Protein AF-0000000067515755 (afdb_homodimer)

InterPro domains:
  IPR017946 PLC-like phosphodiesterase, TIM beta/alpha-barrel domain superfamily [G3DSA:3.20.20.190] (8-246)
  IPR017946 PLC-like phosphodiesterase, TIM beta/alpha-barrel domain superfamily [SSF51695] (12-244)
  IPR030395 Glycerophosphodiester phosphodiesterase domain [PF03009] (15-243)
  IPR030395 Glycerophosphodiester phosphodiesterase domain [PS51704] (10-248)

Organism: Pseudomonas syringae pv. tomato (strain ATCC BAA-871 / DC3000) (NCBI:txid223283)

Secondary structure (DSSP, 8-state):
------S--SSEEEETTTTTTS-SSSHHHHHHHHHTT-SEEEEEEEE-TTS-EEE-SSSBSTTTSS--SBGGGS-HHHHTTS-SSTTT-GGGTTPPPPBHHHHHHHHHHTT-EEEEEE-PPTT-HHHHHHHHHHHHHHHS-TT---EEEEES-HHHHHHHHHH-TTS-EEEE-SS--S-HHHHHHHTT-SEEEEEGGG--HHHHHHHHHH--EEEEE----HHHHHHHHHTT-SEEEES-TTGGGS-TT----/------S--SSEEEETTTTTTS-SSSHHHHHHHHHTT-SEEEEEEEE-TTS-EEE-SSSBSTTTSS--SBGGGS-HHHHTTS-SSTTT-GGGTTPPPPBHHHHHHHHHHTT-EEEEEE-PPTT-HHHHHHHHHHHHHHHS-TT---EEEEES-HHHHHHHHHH-TTS-EEEE-SS--S-HHHHHHHTT-SEEEEEGGG--HHHHHHHHHH--EEEEE----HHHHHHHHHTT-SEEEES-TTGGGS-TT----

Nearest PDB structures (foldseek):
  3qvq-assembly1_D  TM=9.632E-01  e=9.285E-25  Oleispira antarctica
  2otd-assembly4_D  TM=9.436E-01  e=6.087E-21  Shigella flexneri
  2pz0-assembly1_A  TM=9.055E-01  e=4.039E-21  Caldanaerobacter subterraneus subsp. tengcongensis MB4
  1zcc-assembly1_D  TM=8.356E-01  e=2.397E-18  Agrobacterium fabrum str. C58
  1zcc-assembly1_C  TM=8.325E-01  e=1.448E-16  Agrobacterium fabrum str. C58

Foldseek 3Di:
DPLPDDLDQDQEEAEQALVVPFQGQALVSPVVLLVLPFQHYEWEWEAALVLFIWTDQDQFPVQQWVDTDGRNDDDPVVQQQIFRTVSPPPVRGPTGGDGPLSNLVSCVVSNHQYEYEYEYDPPCLLSSLVRNLVSNVVRDDPPDSSYAYEYCDLNNLQNNCVSPVPHAYEYEDQAQDPQPPVVCVVSVHQEYEYEPVRDDPVSLQVQQVNSGAYEYDDDQQLVVSVVSVVSRHSYYYYSHSNSVVDDRPDSPD/DPLPDDLDQDQEEAEQALVVPFQGQALVSPVVLLVLPFQHYEWEWEAALVLFIWTDQDQFPVQQWVDTDGRNDDDPVVQQQIFRTVSPPPVRGPTGGDGPLSNLVSCVVSNHQYEYEYEYDPPCLLSSLVRNLVSNVVRDDPPDSSYAYEYCDLNNLQNNCVSPVPHAYEYEDQAQDPQPPVVCVVSVHQEYEYEPVRDDPVSLQVVQVNSGAYEYDDDQQLVVSVVSVVSRHSYYYYSHSNSVVDDRPDSPD

Solvent-accessible surface area (backbone atoms only — not comparable to full-atom values): 25728 Å² total; per-residue (Å²): 123,82,78,74,79,68,83,64,88,45,61,47,31,11,36,28,12,15,39,73,79,39,41,54,38,27,64,64,6,46,54,49,14,46,74,49,62,31,56,26,34,30,40,35,33,24,46,23,48,75,64,40,60,33,29,47,80,61,65,44,32,50,77,59,28,78,44,74,53,32,40,56,77,35,41,60,74,64,52,44,70,32,32,31,12,42,76,73,39,72,88,36,52,71,35,44,45,34,43,47,66,57,48,54,52,48,34,57,75,67,67,36,24,40,38,43,28,50,47,44,58,47,44,37,32,47,58,38,25,68,52,48,47,60,53,49,60,72,69,50,58,89,86,58,75,52,52,38,38,31,25,71,42,66,57,21,43,51,40,35,42,74,77,39,79,79,62,46,27,27,42,44,23,47,29,74,39,95,50,58,61,60,56,28,58,75,64,65,31,64,34,40,35,29,30,51,81,55,54,53,70,70,46,38,52,52,48,43,71,60,66,58,50,29,31,36,33,74,46,67,36,36,56,59,46,52,50,42,48,74,49,53,33,52,25,32,26,13,35,44,39,43,41,87,77,44,68,62,82,55,66,67,126,122,82,78,76,79,70,84,65,89,43,63,48,32,10,35,27,12,15,38,73,80,40,40,54,38,26,65,64,6,46,52,48,14,47,74,50,63,31,54,26,32,31,39,35,35,23,46,22,49,74,64,42,61,31,28,47,80,62,65,46,33,50,78,58,26,77,45,75,54,32,40,58,77,33,40,58,75,63,52,46,70,31,33,30,12,43,76,75,39,72,90,37,51,73,36,44,46,34,44,45,66,58,46,54,52,47,34,57,76,67,67,36,24,39,36,44,27,52,48,44,58,47,44,39,31,48,57,37,25,66,53,47,47,60,53,49,60,71,69,50,59,89,86,58,76,51,52,35,38,30,25,72,43,66,57,21,45,51,40,34,42,74,75,40,80,78,62,47,28,28,42,44,23,47,29,75,39,95,50,58,61,58,55,30,59,75,64,67,32,63,33,38,34,28,30,50,79,56,55,54,69,69,47,39,51,53,46,44,70,60,67,58,48,30,32,37,33,74,44,64,36,33,54,59,47,52,51,42,48,75,50,51,32,51,25,33,26,14,36,44,40,44,40,86,78,44,69,61,82,54,65,67,128

Sequence (506 aa):
MPKSAPLVRSSLIAHRGAKAYVPENTLLALEKAAECGAKWVEIDVKLTRDGQPVVIHDDMLDRTTNGRGAVVLHDLSAIRTLDAGGWFAAEFTGLQVPTFEEIVACALRLELGLQVELKPTIGDDVETAEVVMPILKSLWPADNDQLFVSSFSVRSLTAARRLWADVPLAIASVVAPADPVALLAEYDCRILHVLDDMLDDHHLVRLKSSGVEFAVATINSPKRARYLLEHGAQSILSDYPDLLNLPNGGCLQMPKSAPLVRSSLIAHRGAKAYVPENTLLALEKAAECGAKWVEIDVKLTRDGQPVVIHDDMLDRTTNGRGAVVLHDLSAIRTLDAGGWFAAEFTGLQVPTFEEIVACALRLELGLQVELKPTIGDDVETAEVVMPILKSLWPADNDQLFVSSFSVRSLTAARRLWADVPLAIASVVAPADPVALLAEYDCRILHVLDDMLDDHHLVRLKSSGVEFAVATINSPKRARYLLEHGAQSILSDYPDLLNLPNGGCLQ

pLDDT: mean 95.94, std 9.72, range [35.03, 98.94]

Structure (mmCIF, N/CA/C/O backbone):
data_AF-0000000067515755-model_v1
#
loop_
_entity.id
_entity.type
_entity.pdbx_description
1 polymer 'Glycerophosphoryl diester phosphodiesterase, putative'
#
loop_
_atom_site.group_PDB
_atom_site.id
_atom_site.type_symbol
_atom_site.label_atom_id
_atom_site.label_alt_id
_atom_site.label_comp_id
_atom_site.label_asym_id
_atom_site.label_entity_id
_atom_site.label_seq_id
_atom_site.pdbx_PDB_ins_code
_atom_site.Cartn_x
_atom_site.Cartn_y
_atom_site.Cartn_z
_atom_site.occupancy
_atom_site.B_iso_or_equiv
_atom_site.auth_seq_id
_atom_site.auth_comp_id
_atom_site.auth_asym_id
_atom_site.auth_atom_id
_atom_site.pdbx_PDB_model_num
ATOM 1 N N . MET A 1 1 ? -16.922 5.453 31.531 1 35.03 1 MET A N 1
ATOM 2 C CA . MET A 1 1 ? -15.734 6.266 31.75 1 35.03 1 MET A CA 1
ATOM 3 C C . MET A 1 1 ? -15.727 7.473 30.812 1 35.03 1 MET A C 1
ATOM 5 O O . MET A 1 1 ? -16.156 7.379 29.672 1 35.03 1 MET A O 1
ATOM 9 N N . PRO A 1 2 ? -15.797 8.672 31.312 1 38.78 2 PRO A N 1
ATOM 10 C CA . PRO A 1 2 ? -15.922 9.852 30.453 1 38.78 2 PRO A CA 1
ATOM 11 C C . PRO A 1 2 ? -15.078 9.742 29.188 1 38.78 2 PRO A C 1
ATOM 13 O O . PRO A 1 2 ? -13.969 9.203 29.219 1 38.78 2 PRO A O 1
ATOM 16 N N . LYS A 1 3 ? -15.742 9.586 28.141 1 56.59 3 LYS A N 1
ATOM 17 C CA . LYS A 1 3 ? -15.023 9.562 26.859 1 56.59 3 LYS A CA 1
ATOM 18 C C . LYS A 1 3 ? -13.922 10.625 26.844 1 56.59 3 LYS A C 1
ATOM 20 O O . LYS A 1 3 ? -14.188 11.805 27.078 1 56.59 3 LYS A O 1
ATOM 25 N N . SER A 1 4 ? -12.57 10.273 26.984 1 68.88 4 SER A N 1
ATOM 26 C CA . SER A 1 4 ? -11.438 11.188 26.859 1 68.88 4 SER A CA 1
ATOM 27 C C . SER A 1 4 ? -11.625 12.156 25.703 1 68.88 4 SER A C 1
ATOM 29 O O . SER A 1 4 ? -12.297 11.828 24.719 1 68.88 4 SER A O 1
ATOM 31 N N . ALA A 1 5 ? -11.43 13.461 25.922 1 85.81 5 ALA A N 1
ATOM 32 C CA . ALA A 1 5 ? -11.492 14.5 24.906 1 85.81 5 ALA A CA 1
ATOM 33 C C . ALA A 1 5 ? -10.742 14.078 23.641 1 85.81 5 ALA A C 1
ATOM 35 O O . ALA A 1 5 ? -9.688 13.438 23.719 1 85.81 5 ALA A O 1
ATOM 36 N N . PRO A 1 6 ? -11.336 14.336 22.484 1 92.62 6 PRO A N 1
ATOM 37 C CA . PRO A 1 6 ? -10.641 13.984 21.25 1 92.62 6 PRO A CA 1
ATOM 38 C C . PRO A 1 6 ? -9.305 14.703 21.094 1 92.62 6 PRO A C 1
ATOM 40 O O . PRO A 1 6 ? -9.141 15.82 21.594 1 92.62 6 PRO A O 1
ATOM 43 N N . LEU A 1 7 ? -8.414 14.047 20.531 1 95.31 7 LEU A N 1
ATOM 44 C CA . LEU A 1 7 ? -7.113 14.648 20.25 1 95.31 7 LEU A CA 1
ATOM 45 C C . LEU A 1 7 ? -7.238 15.758 19.219 1 95.31 7 LEU A C 1
ATOM 47 O O . LEU A 1 7 ? -6.695 16.844 19.406 1 95.31 7 LEU A O 1
ATOM 51 N N . VAL A 1 8 ? -7.953 15.445 18.156 1 97.06 8 VAL A N 1
ATOM 52 C CA . VAL A 1 8 ? -8.18 16.422 17.109 1 97.06 8 VAL A CA 1
ATOM 53 C C . VAL A 1 8 ? -9.453 17.219 17.406 1 97.06 8 VAL A C 1
ATOM 55 O O . VAL A 1 8 ? -10.562 16.703 17.297 1 97.06 8 VAL A O 1
ATOM 58 N N . ARG A 1 9 ? -9.289 18.406 17.828 1 95.44 9 ARG A N 1
ATOM 59 C CA . ARG A 1 9 ? -10.414 19.266 18.188 1 95.44 9 ARG A CA 1
ATOM 60 C C . ARG A 1 9 ? -10.875 20.094 16.984 1 95.44 9 ARG A C 1
ATOM 62 O O . ARG A 1 9 ? -11.023 21.312 17.094 1 95.44 9 ARG A O 1
ATOM 69 N N . SER A 1 10 ? -10.914 19.516 15.867 1 97.25 10 SER A N 1
ATOM 70 C CA . SER A 1 10 ? -11.43 20.047 14.609 1 97.25 10 SER A CA 1
ATOM 71 C C . SER A 1 10 ? -12.148 18.969 13.805 1 97.25 10 SER A C 1
ATOM 73 O O . SER A 1 10 ? -11.727 17.812 13.781 1 97.25 10 SER A O 1
ATOM 75 N N . SER A 1 11 ? -13.203 19.391 13.164 1 98 11 SER A N 1
ATOM 76 C CA . SER A 1 11 ? -13.984 18.453 12.359 1 98 11 SER A CA 1
ATOM 77 C C . SER A 1 11 ? -13.281 18.125 11.047 1 98 11 SER A C 1
ATOM 79 O O . SER A 1 11 ? -13.648 17.172 10.359 1 98 11 SER A O 1
ATOM 81 N N . LEU A 1 12 ? -12.242 18.938 10.766 1 98.44 12 LEU A N 1
ATOM 82 C CA . LEU A 1 12 ? -11.617 18.797 9.453 1 98.44 12 LEU A CA 1
ATOM 83 C C . LEU A 1 12 ? -10.102 18.938 9.555 1 98.44 12 LEU A C 1
ATOM 85 O O . LEU A 1 12 ? -9.609 19.828 10.25 1 98.44 12 LEU A O 1
ATOM 89 N N . ILE A 1 13 ? -9.391 18.016 8.961 1 98.81 13 ILE A N 1
ATOM 90 C CA . ILE A 1 13 ? -7.953 18.094 8.734 1 98.81 13 ILE A CA 1
ATOM 91 C C . ILE A 1 13 ? -7.684 18.359 7.254 1 98.81 13 ILE A C 1
ATOM 93 O O . ILE A 1 13 ? -8.172 17.609 6.391 1 98.81 13 ILE A O 1
ATOM 97 N N . ALA A 1 14 ? -6.941 19.422 6.953 1 98.88 14 ALA A N 1
ATOM 98 C CA . ALA A 1 14 ? -6.613 19.734 5.562 1 98.88 14 ALA A CA 1
ATOM 99 C C . ALA A 1 14 ? -5.633 18.719 4.984 1 98.88 14 ALA A C 1
ATOM 101 O O . ALA A 1 14 ? -4.484 18.641 5.422 1 98.88 14 ALA A O 1
ATOM 102 N N . HIS A 1 15 ? -6.109 17.922 4.043 1 98.88 15 HIS A N 1
ATOM 103 C CA . HIS A 1 15 ? -5.395 16.797 3.459 1 98.88 15 HIS A CA 1
ATOM 104 C C . HIS A 1 15 ? -4.273 17.266 2.537 1 98.88 15 HIS A C 1
ATOM 106 O O . HIS A 1 15 ? -4.539 17.828 1.47 1 98.88 15 HIS A O 1
ATOM 112 N N . ARG A 1 16 ? -3.018 17.062 2.938 1 98.88 16 ARG A N 1
ATOM 113 C CA . ARG A 1 16 ? -1.819 17.484 2.215 1 98.88 16 ARG A CA 1
ATOM 114 C C . ARG A 1 16 ? -1.823 18.984 1.968 1 98.88 16 ARG A C 1
ATOM 116 O O . ARG A 1 16 ? -1.37 19.453 0.919 1 98.88 16 ARG A O 1
ATOM 123 N N . GLY A 1 17 ? -2.357 19.719 2.879 1 98.31 17 GLY A N 1
ATOM 124 C CA . GLY A 1 17 ? -2.592 21.141 2.75 1 98.31 17 GLY A CA 1
ATOM 125 C C . GLY A 1 17 ? -3.92 21.469 2.098 1 98.31 17 GLY A C 1
ATOM 126 O O . GLY A 1 17 ? -4.945 20.875 2.428 1 98.31 17 GLY A O 1
ATOM 127 N N . ALA A 1 18 ? -3.896 22.5 1.298 1 98.19 18 ALA A N 1
ATOM 128 C CA . ALA A 1 18 ? -5.066 22.859 0.506 1 98.19 18 ALA A CA 1
ATOM 129 C C . ALA A 1 18 ? -4.965 22.312 -0.913 1 98.19 18 ALA A C 1
ATOM 131 O O . ALA A 1 18 ? -5.023 23.062 -1.886 1 98.19 18 ALA A O 1
ATOM 132 N N . LYS A 1 19 ? -4.973 20.984 -0.967 1 97.81 19 LYS A N 1
ATOM 133 C CA . LYS A 1 19 ? -4.613 20.281 -2.193 1 97.81 19 LYS A CA 1
ATOM 134 C C . LYS A 1 19 ? -5.605 20.578 -3.312 1 97.81 19 LYS A C 1
ATOM 136 O O . LYS A 1 19 ? -5.273 20.453 -4.492 1 97.81 19 LYS A O 1
ATOM 141 N N . ALA A 1 20 ? -6.797 21.047 -3.023 1 97.75 20 ALA A N 1
ATOM 142 C CA . ALA A 1 20 ? -7.793 21.375 -4.039 1 97.75 20 ALA A CA 1
ATOM 143 C C . ALA A 1 20 ? -7.457 22.688 -4.73 1 97.75 20 ALA A C 1
ATOM 145 O O . ALA A 1 20 ? -7.918 22.953 -5.844 1 97.75 20 ALA A O 1
ATOM 146 N N . TYR A 1 21 ? -6.59 23.516 -4.094 1 98.12 21 TYR A N 1
ATOM 147 C CA . TYR A 1 21 ? -6.414 24.875 -4.574 1 98.12 21 TYR A CA 1
ATOM 148 C C . TYR A 1 21 ? -4.984 25.109 -5.055 1 98.12 21 TYR A C 1
ATOM 150 O O . TYR A 1 21 ? -4.742 25.969 -5.906 1 98.12 21 TYR A O 1
ATOM 158 N N . VAL A 1 22 ? -4.035 24.469 -4.48 1 98.69 22 VAL A N 1
ATOM 159 C CA . VAL A 1 22 ? -2.619 24.641 -4.789 1 98.69 22 VAL A CA 1
ATOM 160 C C . VAL A 1 22 ? -1.906 23.297 -4.727 1 98.69 22 VAL A C 1
ATOM 162 O O . VAL A 1 22 ? -2.467 22.312 -4.23 1 98.69 22 VAL A O 1
ATOM 165 N N . PRO A 1 23 ? -0.628 23.156 -5.16 1 98.88 23 PRO A N 1
ATOM 166 C CA . PRO A 1 23 ? 0.075 21.875 -5.184 1 98.88 23 PRO A CA 1
ATOM 167 C C . PRO A 1 23 ? 0.238 21.266 -3.791 1 98.88 23 PRO A C 1
ATOM 169 O O . PRO A 1 23 ? 0.714 21.938 -2.871 1 98.88 23 PRO A O 1
ATOM 172 N N . GLU A 1 24 ? -0.147 20.062 -3.697 1 98.88 24 GLU A N 1
ATOM 173 C CA . GLU A 1 24 ? -0.146 19.328 -2.436 1 98.88 24 GLU A CA 1
ATOM 174 C C . GLU A 1 24 ? 1.254 19.281 -1.833 1 98.88 24 GLU A C 1
ATOM 176 O O . GLU A 1 24 ? 2.25 19.297 -2.561 1 98.88 24 GLU A O 1
ATOM 181 N N . ASN A 1 25 ? 1.323 19.172 -0.465 1 98.81 25 ASN A N 1
ATOM 182 C CA . ASN A 1 25 ? 2.564 18.875 0.247 1 98.81 25 ASN A CA 1
ATOM 183 C C . ASN A 1 25 ? 3.645 19.906 -0.076 1 98.81 25 ASN A C 1
ATOM 185 O O . ASN A 1 25 ? 4.797 19.547 -0.316 1 98.81 25 ASN A O 1
ATOM 189 N N . THR A 1 26 ? 3.201 21.172 -0.12 1 98.81 26 THR A N 1
ATOM 190 C CA . THR A 1 26 ? 4.102 22.312 -0.27 1 98.81 26 THR A CA 1
ATOM 191 C C . THR A 1 26 ? 3.91 23.312 0.871 1 98.81 26 THR A C 1
ATOM 193 O O . THR A 1 26 ? 2.932 23.234 1.616 1 98.81 26 THR A O 1
ATOM 196 N N . LEU A 1 27 ? 4.902 24.219 0.989 1 98.75 27 LEU A N 1
ATOM 197 C CA . LEU A 1 27 ? 4.734 25.297 1.959 1 98.75 27 LEU A CA 1
ATOM 198 C C . LEU A 1 27 ? 3.512 26.141 1.623 1 98.75 27 LEU A C 1
ATOM 200 O O . LEU A 1 27 ? 2.736 26.5 2.512 1 98.75 27 LEU A O 1
ATOM 204 N N . LEU A 1 28 ? 3.326 26.344 0.324 1 98.88 28 LEU A N 1
ATOM 205 C CA . LEU A 1 28 ? 2.182 27.109 -0.14 1 98.88 28 LEU A CA 1
ATOM 206 C C . LEU A 1 28 ? 0.872 26.438 0.242 1 98.88 28 LEU A C 1
ATOM 208 O O . LEU A 1 28 ? -0.11 27.109 0.567 1 98.88 28 LEU A O 1
ATOM 212 N N . ALA A 1 29 ? 0.845 25.172 0.193 1 98.88 29 ALA A N 1
ATOM 213 C CA . ALA A 1 29 ? -0.368 24.422 0.529 1 98.88 29 ALA A CA 1
ATOM 214 C C . ALA A 1 29 ? -0.728 24.609 2.002 1 98.88 29 ALA A C 1
ATOM 216 O O . ALA A 1 29 ? -1.907 24.672 2.354 1 98.88 29 ALA A O 1
ATOM 217 N N . LEU A 1 30 ? 0.262 24.641 2.893 1 98.94 30 LEU A N 1
ATOM 218 C CA . LEU A 1 30 ? 0.001 24.906 4.301 1 98.94 30 LEU A CA 1
ATOM 219 C C . LEU A 1 30 ? -0.51 26.328 4.504 1 98.94 30 LEU A C 1
ATOM 221 O O . LEU A 1 30 ? -1.473 26.547 5.242 1 98.94 30 LEU A O 1
ATOM 225 N N . GLU A 1 31 ? 0.137 27.25 3.844 1 98.88 31 GLU A N 1
ATOM 226 C CA . GLU A 1 31 ? -0.276 28.641 3.945 1 98.88 31 GLU A CA 1
ATOM 227 C C . GLU A 1 31 ? -1.713 28.828 3.467 1 98.88 31 GLU A C 1
ATOM 229 O O . GLU A 1 31 ? -2.51 29.516 4.121 1 98.88 31 GLU A O 1
ATOM 234 N N . LYS A 1 32 ? -2.006 28.219 2.354 1 98.88 32 LYS A N 1
ATOM 235 C CA . LYS A 1 32 ? -3.355 28.328 1.808 1 98.88 32 LYS A CA 1
ATOM 236 C C . LYS A 1 32 ? -4.375 27.672 2.729 1 98.88 32 LYS A C 1
ATOM 238 O O . LYS A 1 32 ? -5.492 28.156 2.887 1 98.88 32 LYS A O 1
ATOM 243 N N . ALA A 1 33 ? -3.996 26.547 3.314 1 98.88 33 ALA A N 1
ATOM 244 C CA . ALA A 1 33 ? -4.883 25.891 4.273 1 98.88 33 ALA A CA 1
ATOM 245 C C . ALA A 1 33 ? -5.199 26.812 5.445 1 98.88 33 ALA A C 1
ATOM 247 O O . ALA A 1 33 ? -6.359 26.953 5.836 1 98.88 33 ALA A O 1
ATOM 248 N N . ALA A 1 34 ? -4.207 27.453 5.984 1 98.81 34 ALA A N 1
ATOM 249 C CA . ALA A 1 34 ? -4.402 28.391 7.082 1 98.81 34 ALA A CA 1
ATOM 250 C C . ALA A 1 34 ? -5.301 29.547 6.66 1 98.81 34 ALA A C 1
ATOM 252 O O . ALA A 1 34 ? -6.199 29.953 7.406 1 98.81 34 ALA A O 1
ATOM 253 N N . GLU A 1 35 ? -5.062 30.031 5.445 1 98.5 35 GLU A N 1
ATOM 254 C CA . GLU A 1 35 ? -5.867 31.125 4.906 1 98.5 35 GLU A CA 1
ATOM 255 C C . GLU A 1 35 ? -7.34 30.734 4.824 1 98.5 35 GLU A C 1
ATOM 257 O O . GLU A 1 35 ? -8.219 31.578 5.02 1 98.5 35 GLU A O 1
ATOM 262 N N . CYS A 1 36 ? -7.539 29.469 4.566 1 97.62 36 CYS A N 1
ATOM 263 C CA . CYS A 1 36 ? -8.898 28.969 4.406 1 97.62 36 CYS A CA 1
ATOM 264 C C . CYS A 1 36 ? -9.523 28.656 5.762 1 97.62 36 CYS A C 1
ATOM 266 O O . CYS A 1 36 ? -10.672 28.219 5.832 1 97.62 36 CYS A O 1
ATOM 268 N N . GLY A 1 37 ? -8.758 28.734 6.828 1 97.38 37 GLY A N 1
ATOM 269 C CA . GLY A 1 37 ? -9.312 28.578 8.164 1 97.38 37 GLY A CA 1
ATOM 270 C C . GLY A 1 37 ? -9.047 27.219 8.766 1 97.38 37 GLY A C 1
ATOM 271 O O . GLY A 1 37 ? -9.617 26.859 9.797 1 97.38 37 GLY A O 1
ATOM 272 N N . ALA A 1 38 ? -8.227 26.453 8.172 1 98.12 38 ALA A N 1
ATOM 273 C CA . ALA A 1 38 ? -7.895 25.141 8.711 1 98.12 38 ALA A CA 1
ATOM 274 C C . ALA A 1 38 ? -7.215 25.25 10.07 1 98.12 38 ALA A C 1
ATOM 276 O O . ALA A 1 38 ? -6.418 26.172 10.297 1 98.12 38 ALA A O 1
ATOM 277 N N . LYS A 1 39 ? -7.523 24.297 10.93 1 98.31 39 LYS A N 1
ATOM 278 C CA . LYS A 1 39 ? -6.863 24.219 12.227 1 98.31 39 LYS A CA 1
ATOM 279 C C . LYS A 1 39 ? -5.809 23.109 12.242 1 98.31 39 LYS A C 1
ATOM 281 O O . LYS A 1 39 ? -4.895 23.125 13.07 1 98.31 39 LYS A O 1
ATOM 286 N N . TRP A 1 40 ? -5.996 22.141 11.391 1 98.81 40 TRP A N 1
ATOM 287 C CA . TRP A 1 40 ? -5.09 21.016 11.25 1 98.81 40 TRP A CA 1
ATOM 288 C C . TRP A 1 40 ? -4.727 20.781 9.781 1 98.81 40 TRP A C 1
ATOM 290 O O . TRP A 1 40 ? -5.555 21 8.891 1 98.81 40 TRP A O 1
ATOM 300 N N . VAL A 1 41 ? -3.479 20.344 9.547 1 98.94 41 VAL A N 1
ATOM 301 C CA . VAL A 1 41 ? -3.049 19.922 8.219 1 98.94 41 VAL A CA 1
ATOM 302 C C . VAL A 1 41 ? -2.357 18.562 8.305 1 98.94 41 VAL A C 1
ATOM 304 O O . VAL A 1 41 ? -1.728 18.25 9.32 1 98.94 41 VAL A O 1
ATOM 307 N N . GLU A 1 42 ? -2.562 17.766 7.352 1 98.94 42 GLU A N 1
ATOM 308 C CA . GLU A 1 42 ? -1.858 16.484 7.188 1 98.94 42 GLU A CA 1
ATOM 309 C C . GLU A 1 42 ? -0.791 16.594 6.102 1 98.94 42 GLU A C 1
ATOM 311 O O . GLU A 1 42 ? -1.014 17.203 5.059 1 98.94 42 GLU A O 1
ATOM 316 N N . ILE A 1 43 ? 0.375 16.047 6.336 1 98.94 43 ILE A N 1
ATOM 317 C CA . ILE A 1 43 ? 1.439 15.969 5.34 1 98.94 43 ILE A CA 1
ATOM 318 C C . ILE A 1 43 ? 1.989 14.547 5.281 1 98.94 43 ILE A C 1
ATOM 320 O O . ILE A 1 43 ? 1.763 13.742 6.191 1 98.94 43 ILE A O 1
ATOM 324 N N . ASP A 1 44 ? 2.67 14.266 4.191 1 98.94 44 ASP A N 1
ATOM 325 C CA . ASP A 1 44 ? 3.314 12.969 3.977 1 98.94 44 ASP A CA 1
ATOM 326 C C . ASP A 1 44 ? 4.836 13.109 3.969 1 98.94 44 ASP A C 1
ATOM 328 O O . ASP A 1 44 ? 5.379 14.008 3.328 1 98.94 44 ASP A O 1
ATOM 332 N N . VAL A 1 45 ? 5.492 12.203 4.676 1 98.94 45 VAL A N 1
ATOM 333 C CA . VAL A 1 45 ? 6.949 12.297 4.703 1 98.94 45 VAL A CA 1
ATOM 334 C C . VAL A 1 45 ? 7.562 10.93 4.43 1 98.94 45 VAL A C 1
ATOM 336 O O . VAL A 1 45 ? 7.07 9.906 4.918 1 98.94 45 VAL A O 1
ATOM 339 N N . LYS A 1 46 ? 8.555 10.852 3.605 1 98.56 46 LYS A N 1
ATOM 340 C CA . LYS A 1 46 ? 9.328 9.641 3.316 1 98.56 46 LYS A CA 1
ATOM 341 C C . LYS A 1 46 ? 10.805 9.977 3.121 1 98.56 46 LYS A C 1
ATOM 343 O O . LYS A 1 46 ? 11.219 11.117 3.322 1 98.56 46 LYS A O 1
ATOM 348 N N . LEU A 1 47 ? 11.633 8.992 2.814 1 98.69 47 LEU A N 1
ATOM 349 C CA . LEU A 1 47 ? 13.07 9.195 2.764 1 98.69 47 LEU A CA 1
ATOM 350 C C . LEU A 1 47 ? 13.57 9.219 1.321 1 98.69 47 LEU A C 1
ATOM 352 O O . LEU A 1 47 ? 13.047 8.492 0.47 1 98.69 47 LEU A O 1
ATOM 356 N N . THR A 1 48 ? 14.562 10.031 1.094 1 98.56 48 THR A N 1
ATOM 357 C CA . THR A 1 48 ? 15.32 10.07 -0.155 1 98.56 48 THR A CA 1
ATOM 358 C C . THR A 1 48 ? 16.438 9.031 -0.142 1 98.56 48 THR A C 1
ATOM 360 O O . THR A 1 48 ? 16.625 8.328 0.852 1 98.56 48 THR A O 1
ATOM 363 N N . ARG A 1 49 ? 17.156 8.961 -1.232 1 97.25 49 ARG A N 1
ATOM 364 C CA . ARG A 1 49 ? 18.266 8.023 -1.378 1 97.25 49 ARG A CA 1
ATOM 365 C C . ARG A 1 49 ? 19.297 8.219 -0.265 1 97.25 49 ARG A C 1
ATOM 367 O O . ARG A 1 49 ? 19.812 7.242 0.281 1 97.25 49 ARG A O 1
ATOM 374 N N . ASP A 1 50 ? 19.562 9.453 0.08 1 97.88 50 ASP A N 1
ATOM 375 C CA . ASP A 1 50 ? 20.594 9.766 1.07 1 97.88 50 ASP A CA 1
ATOM 376 C C . ASP A 1 50 ? 20 9.781 2.48 1 97.88 50 ASP A C 1
ATOM 378 O O . ASP A 1 50 ? 20.609 10.328 3.404 1 97.88 50 ASP A O 1
ATOM 382 N N . GLY A 1 51 ? 18.812 9.32 2.65 1 97.81 51 GLY A N 1
ATOM 383 C CA . GLY A 1 51 ? 18.234 9.117 3.965 1 97.81 51 GLY A CA 1
ATOM 384 C C . GLY A 1 51 ? 17.688 10.391 4.586 1 97.81 51 GLY A C 1
ATOM 385 O O . GLY A 1 51 ? 17.578 10.492 5.809 1 97.81 51 GLY A O 1
ATOM 386 N N . GLN A 1 52 ? 17.375 11.359 3.744 1 98.75 52 GLN A N 1
ATOM 387 C CA . GLN A 1 52 ? 16.797 12.602 4.238 1 98.75 52 GLN A CA 1
ATOM 388 C C . GLN A 1 52 ? 15.281 12.602 4.078 1 98.75 52 GLN A C 1
ATOM 390 O O . GLN A 1 52 ? 14.758 12.109 3.08 1 98.75 52 GLN A O 1
ATOM 395 N N . PRO A 1 53 ? 14.617 13.156 5.133 1 98.81 53 PRO A N 1
ATOM 396 C CA . PRO A 1 53 ? 13.164 13.258 4.977 1 98.81 53 PRO A CA 1
ATOM 397 C C . PRO A 1 53 ? 12.75 14.289 3.938 1 98.81 53 PRO A C 1
ATOM 399 O O . PRO A 1 53 ? 13.383 15.344 3.824 1 98.81 53 PRO A O 1
ATOM 402 N N . VAL A 1 54 ? 11.75 13.953 3.176 1 98.75 54 VAL A N 1
ATOM 403 C CA . VAL A 1 54 ? 11.172 14.836 2.17 1 98.75 54 VAL A CA 1
ATOM 404 C C . VAL A 1 54 ? 9.648 14.703 2.182 1 98.75 54 VAL A C 1
ATOM 406 O O . VAL A 1 54 ? 9.117 13.641 2.486 1 98.75 54 VAL A O 1
ATOM 409 N N . VAL A 1 55 ? 8.992 15.781 1.964 1 98.88 55 VAL A N 1
ATOM 410 C CA . VAL A 1 55 ? 7.539 15.805 2.031 1 98.88 55 VAL A CA 1
ATOM 411 C C . VAL A 1 55 ? 6.953 15.602 0.636 1 98.88 55 VAL A C 1
ATOM 413 O O . VAL A 1 55 ? 6.941 16.516 -0.183 1 98.88 55 VAL A O 1
ATOM 416 N N . ILE A 1 56 ? 6.5 14.43 0.367 1 98.81 56 ILE A N 1
ATOM 417 C CA . ILE A 1 56 ? 5.922 13.992 -0.899 1 98.81 56 ILE A CA 1
ATOM 418 C C . ILE A 1 56 ? 5.133 12.703 -0.688 1 98.81 56 ILE A C 1
ATOM 420 O O . ILE A 1 56 ? 5.543 11.844 0.091 1 98.81 56 ILE A O 1
ATOM 424 N N . HIS A 1 57 ? 4.047 12.578 -1.326 1 98.56 57 HIS A N 1
ATOM 425 C CA . HIS A 1 57 ? 3.121 11.477 -1.088 1 98.56 57 HIS A CA 1
ATOM 426 C C . HIS A 1 57 ? 3.566 10.219 -1.819 1 98.56 57 HIS A C 1
ATOM 428 O O . HIS A 1 57 ? 3.627 9.141 -1.224 1 98.56 57 HIS A O 1
ATOM 434 N N . ASP A 1 58 ? 3.877 10.383 -3.129 1 98 58 ASP A N 1
ATOM 435 C CA . ASP A 1 58 ? 4.066 9.234 -4.012 1 98 58 ASP A CA 1
ATOM 436 C C . ASP A 1 58 ? 5.488 8.688 -3.904 1 98 58 ASP A C 1
ATOM 438 O O . ASP A 1 58 ? 6.426 9.43 -3.615 1 98 58 ASP A O 1
ATOM 442 N N . ASP A 1 59 ? 5.602 7.461 -4.258 1 98.12 59 ASP A N 1
ATOM 443 C CA . ASP A 1 59 ? 6.934 6.867 -4.316 1 98.12 59 ASP A CA 1
ATOM 444 C C . ASP A 1 59 ? 7.715 7.391 -5.52 1 98.12 59 ASP A C 1
ATOM 446 O O . ASP A 1 59 ? 8.945 7.309 -5.551 1 98.12 59 ASP A O 1
ATOM 450 N N . MET A 1 60 ? 6.98 7.816 -6.48 1 98.25 60 MET A N 1
ATOM 451 C CA . MET A 1 60 ? 7.582 8.312 -7.715 1 98.25 60 MET A CA 1
ATOM 452 C C . MET A 1 60 ? 7.465 9.828 -7.809 1 98.25 60 MET A C 1
ATOM 454 O O . MET A 1 60 ? 6.477 10.406 -7.355 1 98.25 60 MET A O 1
ATOM 458 N N . LEU A 1 61 ? 8.359 10.453 -8.461 1 98.75 61 LEU A N 1
ATOM 459 C CA . LEU A 1 61 ? 8.422 11.906 -8.594 1 98.75 61 LEU A CA 1
ATOM 460 C C . LEU A 1 61 ? 7.449 12.406 -9.656 1 98.75 61 LEU A C 1
ATOM 462 O O . LEU A 1 61 ? 7.133 13.594 -9.711 1 98.75 61 LEU A O 1
ATOM 466 N N . ASP A 1 62 ? 6.895 11.555 -10.43 1 98.56 62 ASP A N 1
ATOM 467 C CA . ASP A 1 62 ? 6.348 11.805 -11.758 1 98.56 62 ASP A CA 1
ATOM 468 C C . ASP A 1 62 ? 5.066 12.633 -11.68 1 98.56 62 ASP A C 1
ATOM 470 O O . ASP A 1 62 ? 4.824 13.5 -12.523 1 98.56 62 ASP A O 1
ATOM 474 N N . ARG A 1 63 ? 4.281 12.383 -10.664 1 98.38 63 ARG A N 1
ATOM 475 C CA . ARG A 1 63 ? 2.947 12.969 -10.648 1 98.38 63 ARG A CA 1
ATOM 476 C C . ARG A 1 63 ? 2.994 14.43 -10.203 1 98.38 63 ARG A C 1
ATOM 478 O O . ARG A 1 63 ? 2.273 15.273 -10.742 1 98.38 63 ARG A O 1
ATOM 485 N N . THR A 1 64 ? 3.92 14.75 -9.234 1 98.75 64 THR A N 1
ATOM 486 C CA . THR A 1 64 ? 3.805 16.047 -8.586 1 98.75 64 THR A CA 1
ATOM 487 C C . THR A 1 64 ? 5.066 16.875 -8.812 1 98.75 64 THR A C 1
ATOM 489 O O . THR A 1 64 ? 5.309 17.859 -8.094 1 98.75 64 THR A O 1
ATOM 492 N N . THR A 1 65 ? 5.934 16.438 -9.688 1 98.81 65 THR A N 1
ATOM 493 C CA . THR A 1 65 ? 7.102 17.219 -10.07 1 98.81 65 THR A CA 1
ATOM 494 C C . THR A 1 65 ? 7.395 17.062 -11.555 1 98.81 65 THR A C 1
ATOM 496 O O . THR A 1 65 ? 6.707 16.312 -12.258 1 98.81 65 THR A O 1
ATOM 499 N N . ASN A 1 66 ? 8.398 17.781 -12.023 1 98.69 66 ASN A N 1
ATOM 500 C CA . ASN A 1 66 ? 8.852 17.594 -13.398 1 98.69 66 ASN A CA 1
ATOM 501 C C . ASN A 1 66 ? 9.977 16.562 -13.484 1 98.69 66 ASN A C 1
ATOM 503 O O . ASN A 1 66 ? 10.648 16.469 -14.516 1 98.69 66 ASN A O 1
ATOM 507 N N . GLY A 1 67 ? 10.227 15.906 -12.367 1 98.31 67 GLY A N 1
ATOM 508 C CA . GLY A 1 67 ? 11.188 14.82 -12.359 1 98.31 67 GLY A CA 1
ATOM 509 C C . GLY A 1 67 ? 10.562 13.469 -12.664 1 98.31 67 GLY A C 1
ATOM 510 O O . GLY A 1 67 ? 9.344 13.367 -12.844 1 98.31 67 GLY A O 1
ATOM 511 N N . ARG A 1 68 ? 11.438 12.453 -12.82 1 97.75 68 ARG A N 1
ATOM 512 C CA . ARG A 1 68 ? 11.023 11.078 -13.062 1 97.75 68 ARG A CA 1
ATOM 513 C C . ARG A 1 68 ? 11.789 10.109 -12.156 1 97.75 68 ARG A C 1
ATOM 515 O O . ARG A 1 68 ? 12.93 10.383 -11.773 1 97.75 68 ARG A O 1
ATOM 522 N N . GLY A 1 69 ? 11.062 9 -11.852 1 97.56 69 GLY A N 1
ATOM 523 C CA . GLY A 1 69 ? 11.742 7.969 -11.086 1 97.56 69 GLY A CA 1
ATOM 524 C C . GLY A 1 69 ? 11.375 7.977 -9.617 1 97.56 69 GLY A C 1
ATOM 525 O O . GLY A 1 69 ? 10.594 8.82 -9.172 1 97.56 69 GLY A O 1
ATOM 526 N N . ALA A 1 70 ? 11.914 7.07 -8.938 1 98.19 70 ALA A N 1
ATOM 527 C CA . ALA A 1 70 ? 11.562 6.836 -7.543 1 98.19 70 ALA A CA 1
ATOM 528 C C . ALA A 1 70 ? 12.234 7.855 -6.629 1 98.19 70 ALA A C 1
ATOM 530 O O . ALA A 1 70 ? 13.414 8.188 -6.816 1 98.19 70 ALA A O 1
ATOM 531 N N . VAL A 1 71 ? 11.555 8.32 -5.633 1 98.62 71 VAL A N 1
ATOM 532 C CA . VAL A 1 71 ? 12.086 9.234 -4.629 1 98.62 71 VAL A CA 1
ATOM 533 C C . VAL A 1 71 ? 13.32 8.617 -3.971 1 98.62 71 VAL A C 1
ATOM 535 O O . VAL A 1 71 ? 14.352 9.281 -3.824 1 98.62 71 VAL A O 1
ATOM 538 N N . VAL A 1 72 ? 13.281 7.301 -3.723 1 97.94 72 VAL A N 1
ATOM 539 C CA . VAL A 1 72 ? 14.289 6.594 -2.943 1 97.94 72 VAL A CA 1
ATOM 540 C C . VAL A 1 72 ? 15.562 6.438 -3.771 1 97.94 72 VAL A C 1
ATOM 542 O O . VAL A 1 72 ? 16.594 5.992 -3.258 1 97.94 72 VAL A O 1
ATOM 545 N N . LEU A 1 73 ? 15.539 6.852 -5.047 1 98 73 LEU A N 1
ATOM 546 C CA . LEU A 1 73 ? 16.719 6.707 -5.898 1 98 73 LEU A CA 1
ATOM 547 C C . LEU A 1 73 ? 17.344 8.07 -6.195 1 98 73 LEU A C 1
ATOM 549 O O . LEU A 1 73 ? 18.25 8.172 -7.016 1 98 73 LEU A O 1
ATOM 553 N N . HIS A 1 74 ? 16.812 9.148 -5.578 1 98.38 74 HIS A N 1
ATOM 554 C CA . HIS A 1 74 ? 17.344 10.492 -5.758 1 98.38 74 HIS A CA 1
ATOM 555 C C . HIS A 1 74 ? 17.734 11.117 -4.418 1 98.38 74 HIS A C 1
ATOM 557 O O . HIS A 1 74 ? 17.031 10.922 -3.416 1 98.38 74 HIS A O 1
ATOM 563 N N . ASP A 1 75 ? 18.797 11.859 -4.438 1 98.5 75 ASP A N 1
ATOM 564 C CA . ASP A 1 75 ? 19.172 12.617 -3.246 1 98.5 75 ASP A CA 1
ATOM 565 C C . ASP A 1 75 ? 18.25 13.812 -3.035 1 98.5 75 ASP A C 1
ATOM 567 O O . ASP A 1 75 ? 17.672 14.328 -3.99 1 98.5 75 ASP A O 1
ATOM 571 N N . LEU A 1 76 ? 18.219 14.266 -1.794 1 98.69 76 LEU A N 1
ATOM 572 C CA . LEU A 1 76 ? 17.359 15.398 -1.471 1 98.69 76 LEU A CA 1
ATOM 573 C C . LEU A 1 76 ? 17.734 16.625 -2.309 1 98.69 76 LEU A C 1
ATOM 575 O O . LEU A 1 76 ? 16.844 17.328 -2.809 1 98.69 76 LEU A O 1
ATOM 579 N N . SER A 1 77 ? 19.016 16.859 -2.479 1 98.56 77 SER A N 1
ATOM 580 C CA . SER A 1 77 ? 19.469 18.031 -3.227 1 98.56 77 SER A CA 1
ATOM 581 C C . SER A 1 77 ? 18.938 18.016 -4.652 1 98.56 77 SER A C 1
ATOM 583 O O . SER A 1 77 ? 18.531 19.062 -5.18 1 98.56 77 SER A O 1
ATOM 585 N N . ALA A 1 78 ? 18.891 16.828 -5.254 1 98.62 78 ALA A N 1
ATOM 586 C CA . ALA A 1 78 ? 18.344 16.688 -6.605 1 98.62 78 ALA A CA 1
ATOM 587 C C . ALA A 1 78 ? 16.828 16.922 -6.613 1 98.62 78 ALA A C 1
ATOM 589 O O . ALA A 1 78 ? 16.312 17.641 -7.477 1 98.62 78 ALA A O 1
ATOM 590 N N . ILE A 1 79 ? 16.141 16.422 -5.645 1 98.81 79 ILE A N 1
ATOM 591 C CA . ILE A 1 79 ? 14.688 16.531 -5.57 1 98.81 79 ILE A CA 1
ATOM 592 C C . ILE A 1 79 ? 14.289 17.984 -5.348 1 98.81 79 ILE A C 1
ATOM 594 O O . ILE A 1 79 ? 13.305 18.469 -5.918 1 98.81 79 ILE A O 1
ATOM 598 N N . ARG A 1 80 ? 15.07 18.734 -4.621 1 98.25 80 ARG A N 1
ATOM 599 C CA . ARG A 1 80 ? 14.758 20.125 -4.273 1 98.25 80 ARG A CA 1
ATOM 600 C C . ARG A 1 80 ? 14.906 21.047 -5.48 1 98.25 80 ARG A C 1
ATOM 602 O O . ARG A 1 80 ? 14.453 22.188 -5.457 1 98.25 80 ARG A O 1
ATOM 609 N N . THR A 1 81 ? 15.578 20.578 -6.539 1 98.38 81 THR A N 1
ATOM 610 C CA . THR A 1 81 ? 15.742 21.391 -7.738 1 98.38 81 THR A CA 1
ATOM 611 C C . THR A 1 81 ? 14.539 21.234 -8.664 1 98.38 81 THR A C 1
ATOM 613 O O . THR A 1 81 ? 14.375 22 -9.625 1 98.38 81 THR A O 1
ATOM 616 N N . LEU A 1 82 ? 13.719 20.266 -8.383 1 98.81 82 LEU A N 1
ATOM 617 C CA . LEU A 1 82 ? 12.586 19.984 -9.258 1 98.81 82 LEU A CA 1
ATOM 618 C C . LEU A 1 82 ? 11.469 21 -9.039 1 98.81 82 LEU A C 1
ATOM 620 O O . LEU A 1 82 ? 11.375 21.609 -7.973 1 98.81 82 LEU A O 1
ATOM 624 N N . ASP A 1 83 ? 10.625 21.188 -10.07 1 98.81 83 ASP A N 1
ATOM 625 C CA . ASP A 1 83 ? 9.406 21.984 -9.984 1 98.81 83 ASP A CA 1
ATOM 626 C C . ASP A 1 83 ? 8.242 21.141 -9.453 1 98.81 83 ASP A C 1
ATOM 628 O O . ASP A 1 83 ? 7.82 20.188 -10.094 1 98.81 83 ASP A O 1
ATOM 632 N N . ALA A 1 84 ? 7.707 21.562 -8.328 1 98.62 84 ALA A N 1
ATOM 633 C CA . ALA A 1 84 ? 6.633 20.828 -7.676 1 98.62 84 ALA A CA 1
ATOM 634 C C . ALA A 1 84 ? 5.297 21.531 -7.836 1 98.62 84 ALA A C 1
ATOM 636 O O . ALA A 1 84 ? 4.348 21.266 -7.098 1 98.62 84 ALA A O 1
ATOM 637 N N . GLY A 1 85 ? 5.199 22.5 -8.711 1 98.69 85 GLY A N 1
ATOM 638 C CA . GLY A 1 85 ? 3.98 23.281 -8.82 1 98.69 85 GLY A CA 1
ATOM 639 C C . GLY A 1 85 ? 3.4 23.297 -10.219 1 98.69 85 GLY A C 1
ATOM 640 O O . GLY A 1 85 ? 2.18 23.344 -10.391 1 98.69 85 GLY A O 1
ATOM 641 N N . GLY A 1 86 ? 4.223 23.203 -11.25 1 98.38 86 GLY A N 1
ATOM 642 C CA . GLY A 1 86 ? 3.799 23.359 -12.633 1 98.38 86 GLY A CA 1
ATOM 643 C C . GLY A 1 86 ? 2.801 22.312 -13.07 1 98.38 86 GLY A C 1
ATOM 644 O O . GLY A 1 86 ? 1.99 22.547 -13.969 1 98.38 86 GLY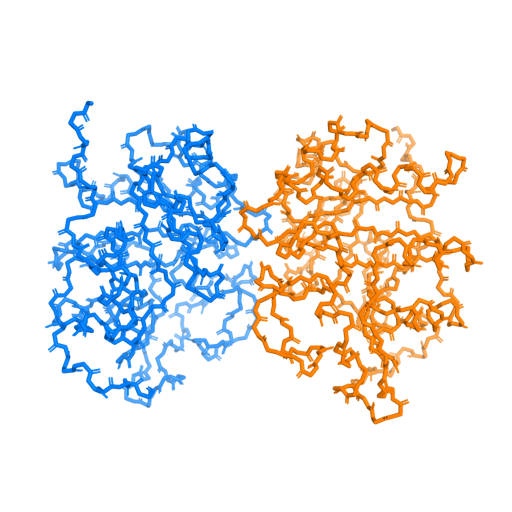 A O 1
ATOM 645 N N . TRP A 1 87 ? 2.895 21.109 -12.516 1 98.25 87 TRP A N 1
ATOM 646 C CA . TRP A 1 87 ? 1.972 20.031 -12.852 1 98.25 87 TRP A CA 1
ATOM 647 C C . TRP A 1 87 ? 0.534 20.422 -12.523 1 98.25 87 TRP A C 1
ATOM 649 O O . TRP A 1 87 ? -0.408 19.906 -13.133 1 98.25 87 TRP A O 1
ATOM 659 N N . PHE A 1 88 ? 0.359 21.281 -11.5 1 98.62 88 PHE A N 1
ATOM 660 C CA . PHE A 1 88 ? -0.958 21.719 -11.039 1 98.62 88 PHE A CA 1
ATOM 661 C C . PHE A 1 88 ? -1.475 22.875 -11.875 1 98.62 88 PHE A C 1
ATOM 663 O O . PHE A 1 88 ? -2.598 22.828 -12.383 1 98.62 88 PHE A O 1
ATOM 670 N N . ALA A 1 89 ? -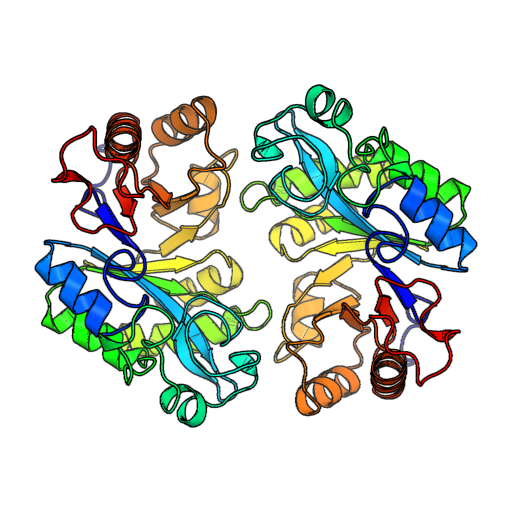0.744 23.922 -12.039 1 98.44 89 ALA A N 1
ATOM 671 C CA . ALA A 1 89 ? -1.018 25.094 -12.867 1 98.44 89 ALA A CA 1
ATOM 672 C C . ALA A 1 89 ? 0.257 25.891 -13.125 1 98.44 89 ALA A C 1
ATOM 674 O O . ALA A 1 89 ? 1.168 25.906 -12.289 1 98.44 89 ALA A O 1
ATOM 675 N N . ALA A 1 90 ? 0.252 26.609 -14.172 1 98.25 90 ALA A N 1
ATOM 676 C CA . ALA A 1 90 ? 1.433 27.344 -14.617 1 98.25 90 ALA A CA 1
ATOM 677 C C . ALA A 1 90 ? 1.845 28.391 -13.586 1 98.25 90 ALA A C 1
ATOM 679 O O . ALA A 1 90 ? 3.035 28.656 -13.414 1 98.25 90 ALA A O 1
ATOM 680 N N . GLU A 1 91 ? 0.937 28.891 -12.93 1 98.31 91 GLU A N 1
ATOM 681 C CA . GLU A 1 91 ? 1.215 29.984 -12.008 1 98.31 91 GLU A CA 1
ATOM 682 C C . GLU A 1 91 ? 2.018 29.516 -10.805 1 98.31 91 GLU A C 1
ATOM 684 O O . GLU A 1 91 ? 2.578 30.312 -10.062 1 98.31 91 GLU A O 1
ATOM 689 N N . PHE A 1 92 ? 2.119 28.219 -10.648 1 98.69 92 PHE A N 1
ATOM 690 C CA . PHE A 1 92 ? 2.812 27.688 -9.484 1 98.69 92 PHE A CA 1
ATOM 691 C C . PHE A 1 92 ? 4.188 27.141 -9.867 1 98.69 92 PHE A C 1
ATOM 693 O O . PHE A 1 92 ? 4.875 26.531 -9.047 1 98.69 92 PHE A O 1
ATOM 700 N N . THR A 1 93 ? 4.543 27.359 -11.094 1 98.31 93 THR A N 1
ATOM 701 C CA . THR A 1 93 ? 5.855 26.906 -11.547 1 98.31 93 THR A CA 1
ATOM 702 C C . THR A 1 93 ? 6.957 27.484 -10.664 1 98.31 93 THR A C 1
ATOM 704 O O . THR A 1 93 ? 6.922 28.672 -10.312 1 98.31 93 THR A O 1
ATOM 707 N N . GLY A 1 94 ? 7.832 26.609 -10.242 1 97.62 94 GLY A N 1
ATOM 708 C CA . GLY A 1 94 ? 8.961 27.062 -9.445 1 97.62 94 GLY A CA 1
ATOM 709 C C . GLY A 1 94 ? 8.867 26.656 -7.988 1 97.62 94 GLY A C 1
ATOM 710 O O . GLY A 1 94 ? 9.852 26.734 -7.25 1 97.62 94 GLY A O 1
ATOM 711 N N . LEU A 1 95 ? 7.711 26.172 -7.566 1 98.19 95 LEU A N 1
ATOM 712 C CA . LEU A 1 95 ? 7.598 25.672 -6.203 1 98.19 95 LEU A CA 1
ATOM 713 C C . LEU A 1 95 ? 8.531 24.484 -5.98 1 98.19 95 LEU A C 1
ATOM 715 O O . LEU A 1 95 ? 8.664 23.625 -6.848 1 98.19 95 LEU A O 1
ATOM 719 N N . GLN A 1 96 ? 9.125 24.438 -4.859 1 97.81 96 GLN A N 1
ATOM 720 C CA . GLN A 1 96 ? 10.047 23.359 -4.52 1 97.81 96 GLN A CA 1
ATOM 721 C C . GLN A 1 96 ? 9.375 22.312 -3.646 1 97.81 96 GLN A C 1
ATOM 723 O O . GLN A 1 96 ? 8.43 22.609 -2.92 1 97.81 96 GLN A O 1
ATOM 728 N N . VAL A 1 97 ? 9.883 21.125 -3.748 1 98.75 97 VAL A N 1
ATOM 729 C CA . VAL A 1 97 ? 9.539 20.109 -2.744 1 98.75 97 VAL A CA 1
ATOM 730 C C . VAL A 1 97 ? 10.133 20.516 -1.394 1 98.75 97 VAL A C 1
ATOM 732 O O . VAL A 1 97 ? 11.336 20.734 -1.279 1 98.75 97 VAL A O 1
ATOM 735 N N . PRO A 1 98 ? 9.344 20.672 -0.464 1 98.62 98 PRO A N 1
ATOM 736 C CA . PRO A 1 98 ? 9.891 21.141 0.807 1 98.62 98 PRO A CA 1
ATOM 737 C C . PRO A 1 98 ? 10.617 20.062 1.588 1 98.62 98 PRO A C 1
ATOM 739 O O . PRO A 1 98 ? 10.344 18.875 1.396 1 98.62 98 PRO A O 1
ATOM 742 N N . THR A 1 99 ? 11.531 20.469 2.42 1 98.44 99 THR A N 1
ATOM 743 C CA . THR A 1 99 ? 12.062 19.562 3.432 1 98.44 99 THR A CA 1
ATOM 744 C C . THR A 1 99 ? 11.062 19.375 4.57 1 98.44 99 THR A C 1
ATOM 746 O O . THR A 1 99 ? 10.109 20.156 4.703 1 98.44 99 THR A O 1
ATOM 749 N N . PHE A 1 100 ? 11.344 18.422 5.305 1 98.94 100 PHE A N 1
ATOM 750 C CA . PHE A 1 100 ? 10.5 18.156 6.461 1 98.94 100 PHE A CA 1
ATOM 751 C C . PHE A 1 100 ? 10.617 19.281 7.488 1 98.94 100 PHE A C 1
ATOM 753 O O . PHE A 1 100 ? 9.609 19.734 8.031 1 98.94 100 PHE A O 1
ATOM 760 N N . GLU A 1 101 ? 11.773 19.75 7.688 1 98.88 101 GLU A N 1
ATOM 761 C CA . GLU A 1 101 ? 12.016 20.828 8.641 1 98.88 101 GLU A CA 1
ATOM 762 C C . GLU A 1 101 ? 11.273 22.094 8.242 1 98.88 101 GLU A C 1
ATOM 764 O O . GLU A 1 101 ? 10.703 22.781 9.086 1 98.88 101 GLU A O 1
ATOM 769 N N . GLU A 1 102 ? 11.297 22.375 6.945 1 98.81 102 GLU A N 1
ATOM 770 C CA . GLU A 1 102 ? 10.586 23.562 6.445 1 98.81 102 GLU A CA 1
ATOM 771 C C . GLU A 1 102 ? 9.094 23.453 6.719 1 98.81 102 GLU A C 1
ATOM 773 O O . GLU A 1 102 ? 8.453 24.438 7.098 1 98.81 102 GLU A O 1
ATOM 778 N N . ILE A 1 103 ? 8.555 22.281 6.562 1 98.88 103 ILE A N 1
ATOM 779 C CA . ILE A 1 103 ? 7.129 22.062 6.754 1 98.88 103 ILE A CA 1
ATOM 780 C C . ILE A 1 103 ? 6.773 22.219 8.227 1 98.88 103 ILE A C 1
ATOM 782 O O . ILE A 1 103 ? 5.777 22.875 8.562 1 98.88 103 ILE A O 1
ATOM 786 N N . VAL A 1 104 ? 7.574 21.656 9.109 1 98.94 104 VAL A N 1
ATOM 787 C CA . VAL A 1 104 ? 7.312 21.75 10.539 1 98.94 104 VAL A CA 1
ATOM 788 C C . VAL A 1 104 ? 7.383 23.219 10.984 1 98.94 104 VAL A C 1
ATOM 790 O O . VAL A 1 104 ? 6.496 23.688 11.695 1 98.94 104 VAL A O 1
ATOM 793 N N . ALA A 1 105 ? 8.383 23.906 10.5 1 98.88 105 ALA A N 1
ATOM 794 C CA . ALA A 1 105 ? 8.523 25.328 10.836 1 98.88 105 ALA A CA 1
ATOM 795 C C . ALA A 1 105 ? 7.328 26.125 10.328 1 98.88 105 ALA A C 1
ATOM 797 O O . ALA A 1 105 ? 6.836 27.031 11.016 1 98.88 105 ALA A O 1
ATOM 798 N N . CYS A 1 106 ? 6.918 25.797 9.164 1 98.88 106 CYS A N 1
ATOM 799 C CA . CYS A 1 106 ? 5.781 26.484 8.562 1 98.88 106 CYS A CA 1
ATOM 800 C C . CYS A 1 106 ? 4.508 26.234 9.367 1 98.88 106 CYS A C 1
ATOM 802 O O . CYS A 1 106 ? 3.762 27.188 9.648 1 98.88 106 CYS A O 1
ATOM 804 N N . ALA A 1 107 ? 4.258 25.016 9.758 1 98.94 107 ALA A N 1
ATOM 805 C CA . ALA A 1 107 ? 3.082 24.688 10.555 1 98.94 107 ALA A CA 1
ATOM 806 C C . ALA A 1 107 ? 3.078 25.453 11.867 1 98.94 107 ALA A C 1
ATOM 808 O O . ALA A 1 107 ? 2.045 25.984 12.281 1 98.94 107 ALA A O 1
ATOM 809 N N . LEU A 1 108 ? 4.223 25.547 12.484 1 98.88 108 LEU A N 1
ATOM 810 C CA . LEU A 1 108 ? 4.344 26.25 13.75 1 98.88 108 LEU A CA 1
ATOM 811 C C . LEU A 1 108 ? 4.094 27.75 13.57 1 98.88 108 LEU A C 1
ATOM 813 O O . LEU A 1 108 ? 3.369 28.359 14.352 1 98.88 108 LEU A O 1
ATOM 817 N N . ARG A 1 109 ? 4.695 28.297 12.508 1 98.75 109 ARG A N 1
ATOM 818 C CA . ARG A 1 109 ? 4.523 29.719 12.219 1 98.75 109 ARG A CA 1
ATOM 819 C C . ARG A 1 109 ? 3.053 30.047 12.008 1 98.75 109 ARG A C 1
ATOM 821 O O . ARG A 1 109 ? 2.588 31.109 12.445 1 98.75 109 ARG A O 1
ATOM 828 N N . LEU A 1 110 ? 2.354 29.172 11.414 1 98.81 110 LEU A N 1
ATOM 829 C CA . LEU A 1 110 ? 0.963 29.406 11.047 1 98.81 110 LEU A CA 1
ATOM 830 C C . LEU A 1 110 ? 0.019 28.953 12.148 1 98.81 110 LEU A C 1
ATOM 832 O O . LEU A 1 110 ? -1.203 29.047 12.008 1 98.81 110 LEU A O 1
ATOM 836 N N . GLU A 1 111 ? 0.544 28.375 13.227 1 98.38 111 GLU A N 1
ATOM 837 C CA . GLU A 1 111 ? -0.209 27.891 14.375 1 98.38 111 GLU A CA 1
ATOM 838 C C . GLU A 1 111 ? -1.195 26.797 13.969 1 98.38 111 GLU A C 1
ATOM 840 O O . GLU A 1 111 ? -2.352 26.812 14.398 1 98.38 111 GLU A O 1
ATOM 845 N N . LEU A 1 112 ? -0.748 25.938 13.109 1 98.75 112 LEU A N 1
ATOM 846 C CA . LEU A 1 112 ? -1.535 24.797 12.672 1 98.75 112 LEU A CA 1
ATOM 847 C C . LEU A 1 112 ? -1.218 23.562 13.508 1 98.75 112 LEU A C 1
ATOM 849 O O . LEU A 1 112 ? -0.059 23.328 13.852 1 98.75 112 LEU A O 1
ATOM 853 N N . GLY A 1 113 ? -2.307 22.797 13.875 1 98.75 113 GLY A N 1
ATOM 854 C CA . GLY A 1 113 ? -2.045 21.422 14.227 1 98.75 113 GLY A CA 1
ATOM 855 C C . GLY A 1 113 ? -1.471 20.609 13.086 1 98.75 113 GLY A C 1
ATOM 856 O O . GLY A 1 113 ? -1.786 20.859 11.922 1 98.75 113 GLY A O 1
ATOM 857 N N . LEU A 1 114 ? -0.673 19.609 13.438 1 98.94 114 LEU A N 1
ATOM 858 C CA . LEU A 1 114 ? 0.054 18.906 12.391 1 98.94 114 LEU A CA 1
ATOM 859 C C . LEU A 1 114 ? -0.107 17.391 12.539 1 98.94 114 LEU A C 1
ATOM 861 O O . LEU A 1 114 ? 0.174 16.844 13.609 1 98.94 114 LEU A O 1
ATOM 865 N N . GLN A 1 115 ? -0.683 16.781 11.547 1 98.94 115 GLN A N 1
ATOM 866 C CA . GLN A 1 115 ? -0.595 15.336 11.367 1 98.94 115 GLN A CA 1
ATOM 867 C C . GLN A 1 115 ? 0.56 14.969 10.438 1 98.94 115 GLN A C 1
ATOM 869 O O . GLN A 1 115 ? 0.553 15.328 9.258 1 98.94 115 GLN A O 1
ATOM 874 N N . VAL A 1 116 ? 1.522 14.281 10.953 1 98.94 116 VAL A N 1
ATOM 875 C CA . VAL A 1 116 ? 2.633 13.789 10.148 1 98.94 116 VAL A CA 1
ATOM 876 C C . VAL A 1 116 ? 2.396 12.328 9.781 1 98.94 116 VAL A C 1
ATOM 878 O O . VAL A 1 116 ? 2.461 11.445 10.641 1 98.94 116 VAL A O 1
ATOM 881 N N . GLU A 1 117 ? 2.143 12.102 8.578 1 98.94 117 GLU A N 1
ATOM 882 C CA . GLU A 1 117 ? 2.037 10.711 8.141 1 98.94 117 GLU A CA 1
ATOM 883 C C . GLU A 1 117 ? 3.395 10.164 7.711 1 98.94 117 GLU A C 1
ATOM 885 O O . GLU A 1 117 ? 3.951 10.602 6.703 1 98.94 117 GLU A O 1
ATOM 890 N N . LEU A 1 118 ? 3.932 9.234 8.477 1 98.94 118 LEU A N 1
ATOM 891 C CA . LEU A 1 118 ? 5.051 8.438 7.984 1 98.94 118 LEU A CA 1
ATOM 892 C C . LEU A 1 118 ? 4.617 7.547 6.82 1 98.94 118 LEU A C 1
ATOM 894 O O . LEU A 1 118 ? 3.791 6.652 6.992 1 98.94 118 LEU A O 1
ATOM 898 N N . LYS A 1 119 ? 5.141 7.836 5.66 1 98.38 119 LYS A N 1
ATOM 899 C CA . LYS A 1 119 ? 4.816 7.09 4.449 1 98.38 119 LYS A CA 1
ATOM 900 C C . LYS A 1 119 ? 6.059 6.418 3.867 1 98.38 119 LYS A C 1
ATOM 902 O O . LYS A 1 119 ? 6.461 6.711 2.74 1 98.38 119 LYS A O 1
ATOM 907 N N . PRO A 1 120 ? 6.574 5.469 4.574 1 98.5 120 PRO A N 1
ATOM 908 C CA . PRO A 1 120 ? 7.777 4.805 4.066 1 98.5 120 PRO A CA 1
ATOM 909 C C . PRO A 1 120 ? 7.562 4.16 2.697 1 98.5 120 PRO A C 1
ATOM 911 O O . PRO A 1 120 ? 6.438 3.775 2.363 1 98.5 120 PRO A O 1
ATOM 914 N N . THR A 1 121 ? 8.562 4.215 1.893 1 97.38 121 THR A N 1
ATOM 915 C CA . THR A 1 121 ? 8.594 3.186 0.859 1 97.38 121 THR A CA 1
ATOM 916 C C . THR A 1 121 ? 8.797 1.806 1.476 1 97.38 121 THR A C 1
ATOM 918 O O . THR A 1 121 ? 9.805 1.566 2.152 1 97.38 121 THR A O 1
ATOM 921 N N . ILE A 1 122 ? 7.887 0.954 1.219 1 95 122 ILE A N 1
ATOM 922 C CA . ILE A 1 122 ? 7.891 -0.321 1.928 1 95 122 ILE A CA 1
ATOM 923 C C . ILE A 1 122 ? 9.266 -0.969 1.823 1 95 122 ILE A C 1
ATOM 925 O O . ILE A 1 122 ? 9.773 -1.195 0.721 1 95 122 ILE A O 1
ATOM 929 N N . GLY A 1 123 ? 9.852 -1.229 2.965 1 95.94 123 GLY A N 1
ATOM 930 C CA . GLY A 1 123 ? 11.211 -1.729 3.074 1 95.94 123 GLY A CA 1
ATOM 931 C C . GLY A 1 123 ? 12.102 -0.839 3.918 1 95.94 123 GLY A C 1
ATOM 932 O O . GLY A 1 123 ? 13.164 -1.27 4.371 1 95.94 123 GLY A O 1
ATOM 933 N N . ASP A 1 124 ? 11.703 0.411 4.043 1 97.62 124 ASP A N 1
ATOM 934 C CA . ASP A 1 124 ? 12.445 1.306 4.926 1 97.62 124 ASP A CA 1
ATOM 935 C C . ASP A 1 124 ? 11.539 1.872 6.016 1 97.62 124 ASP A C 1
ATOM 937 O O . ASP A 1 124 ? 11.656 3.041 6.387 1 97.62 124 ASP A O 1
ATOM 941 N N . ASP A 1 125 ? 10.617 1.068 6.492 1 98.5 125 ASP A N 1
ATOM 942 C CA . ASP A 1 125 ? 9.602 1.424 7.48 1 98.5 125 ASP A CA 1
ATOM 943 C C . ASP A 1 125 ? 10.242 1.95 8.766 1 98.5 125 ASP A C 1
ATOM 945 O O . ASP A 1 125 ? 9.891 3.029 9.242 1 98.5 125 ASP A O 1
ATOM 949 N N . VAL A 1 126 ? 11.188 1.202 9.273 1 98.44 126 VAL A N 1
ATOM 950 C CA . VAL A 1 126 ? 11.828 1.53 10.547 1 98.44 126 VAL A CA 1
ATOM 951 C C . VAL A 1 126 ? 12.727 2.752 10.375 1 98.44 126 VAL A C 1
ATOM 953 O O . VAL A 1 126 ? 12.68 3.68 11.188 1 98.44 126 VAL A O 1
ATOM 956 N N . GLU A 1 127 ? 13.445 2.805 9.258 1 98.56 127 GLU A N 1
ATOM 957 C CA . GLU A 1 127 ? 14.367 3.902 8.984 1 98.56 127 GLU A CA 1
ATOM 958 C C . GLU A 1 127 ? 13.625 5.227 8.852 1 98.56 127 GLU A C 1
ATOM 960 O O . GLU A 1 127 ? 14.117 6.27 9.297 1 98.56 127 GLU A O 1
ATOM 965 N N . THR A 1 128 ? 12.477 5.156 8.25 1 98.81 128 THR A N 1
ATOM 966 C CA . THR A 1 128 ? 11.688 6.375 8.086 1 98.81 128 THR A CA 1
ATOM 967 C C . THR A 1 128 ? 11.344 6.977 9.445 1 98.81 128 THR A C 1
ATOM 969 O O . THR A 1 128 ? 11.531 8.172 9.672 1 98.81 128 THR A O 1
ATOM 972 N N . ALA A 1 129 ? 10.891 6.145 10.367 1 98.94 129 ALA A N 1
ATOM 973 C CA . ALA A 1 129 ? 10.594 6.625 11.711 1 98.94 129 ALA A CA 1
ATOM 974 C C . ALA A 1 129 ? 11.859 7.105 12.414 1 98.94 129 ALA A C 1
ATOM 976 O O . ALA A 1 129 ? 11.859 8.164 13.047 1 98.94 129 ALA A O 1
ATOM 977 N N . GLU A 1 130 ? 12.922 6.375 12.234 1 98.88 130 GLU A N 1
ATOM 978 C CA . GLU A 1 130 ? 14.164 6.652 12.953 1 98.88 130 GLU A CA 1
ATOM 979 C C . GLU A 1 130 ? 14.75 8 12.531 1 98.88 130 GLU A C 1
ATOM 981 O O . GLU A 1 130 ? 15.445 8.648 13.32 1 98.88 130 GLU A O 1
ATOM 986 N N . VAL A 1 131 ? 14.422 8.391 11.32 1 98.88 131 VAL A N 1
ATOM 987 C CA . VAL A 1 131 ? 14.953 9.656 10.828 1 98.88 131 VAL A CA 1
ATOM 988 C C . VAL A 1 131 ? 13.977 10.789 11.156 1 98.88 131 VAL A C 1
ATOM 990 O O . VAL A 1 131 ? 14.375 11.828 11.68 1 98.88 131 VAL A O 1
ATOM 993 N N . VAL A 1 132 ? 12.703 10.633 10.992 1 98.94 132 VAL A N 1
ATOM 994 C CA . VAL A 1 132 ? 11.695 11.688 11.062 1 98.94 132 VAL A CA 1
ATOM 995 C C . VAL A 1 132 ? 11.398 12.031 12.516 1 98.94 132 VAL A C 1
ATOM 997 O O . VAL A 1 132 ? 11.297 13.203 12.875 1 98.94 132 VAL A O 1
ATOM 1000 N N . MET A 1 133 ? 11.305 11.039 13.406 1 98.94 133 MET A N 1
ATOM 1001 C CA . MET A 1 133 ? 10.805 11.234 14.766 1 98.94 133 MET A CA 1
ATOM 1002 C C . MET A 1 133 ? 11.758 12.094 15.578 1 98.94 133 MET A C 1
ATOM 1004 O O . MET A 1 133 ? 11.328 13.031 16.266 1 98.94 133 MET A O 1
ATOM 1008 N N . PRO A 1 134 ? 13.078 11.852 15.484 1 98.81 134 PRO A N 1
ATOM 1009 C CA . PRO A 1 134 ? 13.969 12.719 16.25 1 98.81 134 PRO A CA 1
ATOM 1010 C C . PRO A 1 134 ? 13.938 14.172 15.773 1 98.81 134 PRO A C 1
ATOM 1012 O O . PRO A 1 134 ? 14.008 15.094 16.594 1 98.81 134 PRO A O 1
ATOM 1015 N N . ILE A 1 135 ? 13.812 14.367 14.477 1 98.88 135 ILE A N 1
ATOM 1016 C CA . ILE A 1 135 ? 13.727 15.719 13.93 1 98.88 135 ILE A CA 1
ATOM 1017 C C . ILE A 1 135 ? 12.453 16.391 14.438 1 98.88 135 ILE A C 1
ATOM 1019 O O . ILE A 1 135 ? 12.5 17.531 14.93 1 98.88 135 ILE A O 1
ATOM 1023 N N . LEU A 1 136 ? 11.344 15.742 14.367 1 98.94 136 LEU A N 1
ATOM 1024 C CA . LEU A 1 136 ? 10.055 16.266 14.805 1 98.94 136 LEU A CA 1
ATOM 1025 C C . LEU A 1 136 ? 10.078 16.594 16.297 1 98.94 136 LEU A C 1
ATOM 1027 O O . LEU A 1 136 ? 9.625 17.656 16.703 1 98.94 136 LEU A O 1
ATOM 1031 N N . LYS A 1 137 ? 10.625 15.703 17.047 1 98.69 137 LYS A N 1
ATOM 1032 C CA . LYS A 1 137 ? 10.695 15.867 18.5 1 98.69 137 LYS A CA 1
ATOM 1033 C C . LYS A 1 137 ? 11.539 17.078 18.875 1 98.69 137 LYS A C 1
ATOM 1035 O O . LYS A 1 137 ? 11.211 17.797 19.828 1 98.69 137 LYS A O 1
ATOM 1040 N N . SER A 1 138 ? 12.562 17.297 18.109 1 98.44 138 SER A N 1
ATOM 1041 C CA . SER A 1 138 ? 13.453 18.406 18.391 1 98.44 138 SER A CA 1
ATOM 1042 C C . SER A 1 138 ? 12.828 19.734 18 1 98.44 138 SER A C 1
ATOM 1044 O O . SER A 1 138 ? 13.086 20.766 18.625 1 98.44 138 SER A O 1
ATOM 1046 N N . LEU A 1 139 ? 12 19.734 16.984 1 98.69 139 LEU A N 1
ATOM 1047 C CA . LEU A 1 139 ? 11.492 20.984 16.422 1 98.69 139 LEU A CA 1
ATOM 1048 C C . LEU A 1 139 ? 10.164 21.359 17.062 1 98.69 139 LEU A C 1
ATOM 1050 O O . LEU A 1 139 ? 9.852 22.547 17.203 1 98.69 139 LEU A O 1
ATOM 1054 N N . TRP A 1 140 ? 9.336 20.406 17.422 1 98.69 140 TRP A N 1
ATOM 1055 C CA . TRP A 1 140 ? 7.992 20.688 17.922 1 98.69 140 TRP A CA 1
ATOM 1056 C C . TRP A 1 140 ? 8.016 21.031 19.406 1 98.69 140 TRP A C 1
ATOM 1058 O O . TRP A 1 140 ? 8.562 20.266 20.203 1 98.69 140 TRP A O 1
ATOM 1068 N N . PRO A 1 141 ? 7.406 22.141 19.812 1 98 141 PRO A N 1
ATOM 1069 C CA . PRO A 1 141 ? 7.43 22.516 21.219 1 98 141 PRO A CA 1
ATOM 1070 C C . PRO A 1 141 ? 6.734 21.5 22.125 1 98 141 PRO A C 1
ATOM 1072 O O . PRO A 1 141 ? 5.633 21.047 21.797 1 98 141 PRO A O 1
ATOM 1075 N N . ALA A 1 142 ? 7.254 21.266 23.281 1 94.94 142 ALA A N 1
ATOM 1076 C CA . ALA A 1 142 ? 6.773 20.234 24.188 1 94.94 142 ALA A CA 1
ATOM 1077 C C . ALA A 1 142 ? 5.391 20.578 24.734 1 94.94 142 ALA A C 1
ATOM 1079 O O . ALA A 1 142 ? 4.602 19.688 25.062 1 94.94 142 ALA A O 1
ATOM 1080 N N . ASP A 1 143 ? 5.082 21.812 24.75 1 95.81 143 ASP A N 1
ATOM 1081 C CA . ASP A 1 143 ? 3.818 22.25 25.344 1 95.81 143 ASP A CA 1
ATOM 1082 C C . ASP A 1 143 ? 2.74 22.422 24.281 1 95.81 143 ASP A C 1
ATOM 1084 O O . ASP A 1 143 ? 1.616 22.828 24.578 1 95.81 143 ASP A O 1
ATOM 1088 N N . ASN A 1 144 ? 3.074 22.203 23.047 1 97.12 144 ASN A N 1
ATOM 1089 C CA . ASN A 1 144 ? 2.104 22.234 21.953 1 97.12 144 ASN A CA 1
ATOM 1090 C C . ASN A 1 144 ? 1.546 20.844 21.672 1 97.12 144 ASN A C 1
ATOM 1092 O O . ASN A 1 144 ? 2.23 20 21.078 1 97.12 144 ASN A O 1
ATOM 1096 N N . ASP A 1 145 ? 0.31 20.594 22.016 1 96.12 145 ASP A N 1
ATOM 1097 C CA . ASP A 1 145 ? -0.287 19.266 21.938 1 96.12 145 ASP A CA 1
ATOM 1098 C C . ASP A 1 145 ? -1.011 19.062 20.609 1 96.12 145 ASP A C 1
ATOM 1100 O O . ASP A 1 145 ? -1.672 18.047 20.406 1 96.12 145 ASP A O 1
ATOM 1104 N N . GLN A 1 146 ? -0.826 19.953 19.672 1 98 146 GLN A N 1
ATOM 1105 C CA . GLN A 1 146 ? -1.504 19.859 18.375 1 98 146 GLN A CA 1
ATOM 1106 C C . GLN A 1 146 ? -0.643 19.125 17.359 1 98 146 GLN A C 1
ATOM 1108 O O . GLN A 1 146 ? -0.323 19.672 16.297 1 98 146 GLN A O 1
ATOM 1113 N N . LEU A 1 147 ? -0.31 17.922 17.766 1 98.75 147 LEU A N 1
ATOM 1114 C CA . LEU A 1 147 ? 0.547 17.078 16.953 1 98.75 147 LEU A CA 1
ATOM 1115 C C . LEU A 1 147 ? 0.153 15.609 17.109 1 98.75 147 LEU A C 1
ATOM 1117 O O . LEU A 1 147 ? -0.112 15.141 18.219 1 98.75 147 LEU A O 1
ATOM 1121 N N . PHE A 1 148 ? 0.096 14.914 15.984 1 98.81 148 PHE A N 1
ATOM 1122 C CA . PHE A 1 148 ? 0.146 13.453 16.062 1 98.81 148 PHE A CA 1
ATOM 1123 C C . PHE A 1 148 ? 0.787 12.867 14.812 1 98.81 148 PHE A C 1
ATOM 1125 O O . PHE A 1 148 ? 0.927 13.555 13.797 1 98.81 148 PHE A O 1
ATOM 1132 N N . VAL A 1 149 ? 1.275 11.633 14.93 1 98.94 149 VAL A N 1
ATOM 1133 C CA . VAL A 1 149 ? 1.95 10.898 13.859 1 98.94 149 VAL A CA 1
ATOM 1134 C C . VAL A 1 149 ? 1.097 9.711 13.422 1 98.94 149 VAL A C 1
ATOM 1136 O O . VAL A 1 149 ? 0.534 9.008 14.258 1 98.94 149 VAL A O 1
ATOM 1139 N N . SER A 1 150 ? 0.958 9.555 12.133 1 98.94 150 SER A N 1
ATOM 1140 C CA . SER A 1 150 ? 0.163 8.453 11.594 1 98.94 150 SER A CA 1
ATOM 1141 C C . SER A 1 150 ? 0.967 7.633 10.594 1 98.94 150 SER A C 1
ATOM 1143 O O . SER A 1 150 ? 2.031 8.062 10.141 1 98.94 150 SER A O 1
ATOM 1145 N N . SER A 1 151 ? 0.507 6.406 10.32 1 98.88 151 SER A N 1
ATOM 1146 C CA . SER A 1 151 ? 1.116 5.59 9.273 1 98.88 151 SER A CA 1
ATOM 1147 C C . SER A 1 151 ? 0.238 4.395 8.922 1 98.88 151 SER A C 1
ATOM 1149 O O . SER A 1 151 ? -0.546 3.93 9.75 1 98.88 151 SER A O 1
ATOM 1151 N N . PHE A 1 152 ? 0.404 3.9 7.73 1 98.19 152 PHE A N 1
ATOM 1152 C CA . PHE A 1 152 ? -0.131 2.604 7.336 1 98.19 152 PHE A CA 1
ATOM 1153 C C . PHE A 1 152 ? 0.793 1.478 7.785 1 98.19 152 PHE A C 1
ATOM 1155 O O . PHE A 1 152 ? 0.402 0.309 7.785 1 98.19 152 PHE A O 1
ATOM 1162 N N . SER A 1 153 ? 2.035 1.794 8.086 1 98.44 153 SER A N 1
ATOM 1163 C CA . SER A 1 153 ? 3.051 0.807 8.43 1 98.44 153 SER A CA 1
ATOM 1164 C C . SER A 1 153 ? 3.109 0.582 9.938 1 98.44 153 SER A C 1
ATOM 1166 O O . SER A 1 153 ? 3.549 1.458 10.688 1 98.44 153 SER A O 1
ATOM 1168 N N . VAL A 1 154 ? 2.754 -0.611 10.336 1 98.38 154 VAL A N 1
ATOM 1169 C CA . VAL A 1 154 ? 2.814 -0.915 11.766 1 98.38 154 VAL A CA 1
ATOM 1170 C C . VAL A 1 154 ? 4.27 -0.98 12.219 1 98.38 154 VAL A C 1
ATOM 1172 O O . VAL A 1 154 ? 4.578 -0.697 13.383 1 98.38 154 VAL A O 1
ATOM 1175 N N . ARG A 1 155 ? 5.145 -1.252 11.266 1 98.5 155 ARG A N 1
ATOM 1176 C CA . ARG A 1 155 ? 6.566 -1.234 11.594 1 98.5 155 ARG A CA 1
ATOM 1177 C C . ARG A 1 155 ? 7.039 0.182 11.906 1 98.5 155 ARG A C 1
ATOM 1179 O O . ARG A 1 155 ? 7.793 0.396 12.859 1 98.5 155 ARG A O 1
ATOM 1186 N N . SER A 1 156 ? 6.559 1.133 11.094 1 98.81 156 SER A N 1
ATOM 1187 C CA . SER A 1 156 ? 6.891 2.529 11.352 1 98.81 156 SER A CA 1
ATOM 1188 C C . SER A 1 156 ? 6.301 3.004 12.672 1 98.81 156 SER A C 1
ATOM 1190 O O . SER A 1 156 ? 6.961 3.711 13.438 1 98.81 156 SER A O 1
ATOM 1192 N N . LEU A 1 157 ? 5.086 2.6 12.945 1 98.88 157 LEU A N 1
ATOM 1193 C CA . LEU A 1 157 ? 4.414 3.023 14.172 1 98.88 157 LEU A CA 1
ATOM 1194 C C . LEU A 1 157 ? 5.117 2.457 15.398 1 98.88 157 LEU A C 1
ATOM 1196 O O . LEU A 1 157 ? 5.273 3.154 16.406 1 98.88 157 LEU A O 1
ATOM 1200 N N . THR A 1 158 ? 5.508 1.229 15.289 1 98.75 158 THR A N 1
ATOM 1201 C CA . THR A 1 158 ? 6.223 0.604 16.391 1 98.75 158 THR A CA 1
ATOM 1202 C C . THR A 1 158 ? 7.539 1.329 16.672 1 98.75 158 THR A C 1
ATOM 1204 O O . THR A 1 158 ? 7.871 1.612 17.828 1 98.75 158 THR A O 1
ATOM 1207 N N . ALA A 1 159 ? 8.25 1.636 15.617 1 98.81 159 ALA A N 1
ATOM 1208 C CA . ALA A 1 159 ? 9.5 2.381 15.766 1 98.81 159 ALA A CA 1
ATOM 1209 C C . ALA A 1 159 ? 9.242 3.777 16.328 1 98.81 159 ALA A C 1
ATOM 1211 O O . ALA A 1 159 ? 9.984 4.25 17.188 1 98.81 159 ALA A O 1
ATOM 1212 N N . ALA A 1 160 ? 8.211 4.418 15.828 1 98.94 160 ALA A N 1
ATOM 1213 C CA . ALA A 1 160 ? 7.867 5.758 16.297 1 98.94 160 ALA A CA 1
ATOM 1214 C C . ALA A 1 160 ? 7.594 5.754 17.797 1 98.94 160 ALA A C 1
ATOM 1216 O O . ALA A 1 160 ? 8.039 6.645 18.531 1 98.94 160 ALA A O 1
ATOM 1217 N N . ARG A 1 161 ? 6.855 4.727 18.25 1 98.88 161 ARG A N 1
ATOM 1218 C CA . ARG A 1 161 ? 6.535 4.617 19.656 1 98.88 161 ARG A CA 1
ATOM 1219 C C . ARG A 1 161 ? 7.805 4.473 20.5 1 98.88 161 ARG A C 1
ATOM 1221 O O . ARG A 1 161 ? 7.938 5.109 21.547 1 98.88 161 ARG A O 1
ATOM 1228 N N . ARG A 1 162 ? 8.719 3.703 20.016 1 98.56 162 ARG A N 1
ATOM 1229 C CA . ARG A 1 162 ? 9.977 3.498 20.719 1 98.56 162 ARG A CA 1
ATOM 1230 C C . ARG A 1 162 ? 10.773 4.797 20.812 1 98.56 162 ARG A C 1
ATOM 1232 O O . ARG A 1 162 ? 11.445 5.051 21.812 1 98.56 162 ARG A O 1
ATOM 1239 N N . LEU A 1 163 ? 10.688 5.613 19.812 1 98.75 163 LEU A N 1
ATOM 1240 C CA . LEU A 1 163 ? 11.539 6.793 19.672 1 98.75 163 LEU A CA 1
ATOM 1241 C C . LEU A 1 163 ? 10.945 7.984 20.422 1 98.75 163 LEU A C 1
ATOM 1243 O O . LEU A 1 163 ? 11.672 8.906 20.797 1 98.75 163 LEU A O 1
ATOM 1247 N N . TRP A 1 164 ? 9.594 8.016 20.594 1 98.5 164 TRP A N 1
ATOM 1248 C CA . TRP A 1 164 ? 8.867 9.086 21.266 1 98.5 164 TRP A CA 1
ATOM 1249 C C . TRP A 1 164 ? 7.645 8.539 21.984 1 98.5 164 TRP A C 1
ATOM 1251 O O . TRP A 1 164 ? 6.551 8.492 21.422 1 98.5 164 TRP A O 1
ATOM 1261 N N . ALA A 1 165 ? 7.711 8.25 23.281 1 96.88 165 ALA A N 1
ATOM 1262 C CA . ALA A 1 165 ? 6.766 7.457 24.062 1 96.88 165 ALA A CA 1
ATOM 1263 C C . ALA A 1 165 ? 5.426 8.18 24.203 1 96.88 165 ALA A C 1
ATOM 1265 O O . ALA A 1 165 ? 4.371 7.539 24.234 1 96.88 165 ALA A O 1
ATOM 1266 N N . ASP A 1 166 ? 5.445 9.539 24.094 1 95.12 166 ASP A N 1
ATOM 1267 C CA . ASP A 1 166 ? 4.23 10.242 24.5 1 95.12 166 ASP A CA 1
ATOM 1268 C C . ASP A 1 166 ? 3.531 10.867 23.297 1 95.12 166 ASP A C 1
ATOM 1270 O O . ASP A 1 166 ? 2.439 11.43 23.422 1 95.12 166 ASP A O 1
ATOM 1274 N N . VAL A 1 167 ? 4.184 10.805 22.125 1 97.81 167 VAL A N 1
ATOM 1275 C CA . VAL A 1 167 ? 3.539 11.422 20.969 1 97.81 167 VAL A CA 1
ATOM 1276 C C . VAL A 1 167 ? 2.295 10.633 20.578 1 97.81 167 VAL A C 1
ATOM 1278 O O . VAL A 1 167 ? 2.316 9.398 20.562 1 97.81 167 VAL A O 1
ATOM 1281 N N . PRO A 1 168 ? 1.127 11.242 20.438 1 98.56 168 PRO A N 1
ATOM 1282 C CA . PRO A 1 168 ? -0.032 10.484 19.953 1 98.56 168 PRO A CA 1
ATOM 1283 C C . PRO A 1 168 ? 0.192 9.875 18.578 1 98.56 168 PRO A C 1
ATOM 1285 O O . PRO A 1 168 ? 0.769 10.523 17.688 1 98.56 168 PRO A O 1
ATOM 1288 N N . LEU A 1 169 ? -0.226 8.594 18.438 1 98.81 169 LEU A N 1
ATOM 1289 C CA . LEU A 1 169 ? -0.107 7.883 17.172 1 98.81 169 LEU A CA 1
ATOM 1290 C C . LEU A 1 169 ? -1.483 7.547 16.594 1 98.81 169 LEU A C 1
ATOM 1292 O O . LEU A 1 169 ? -2.439 7.355 17.359 1 98.81 169 LEU A O 1
ATOM 1296 N N . ALA A 1 170 ? -1.542 7.551 15.312 1 98.88 170 ALA A N 1
ATOM 1297 C CA . ALA A 1 170 ? -2.725 7.113 14.57 1 98.88 170 ALA A CA 1
ATOM 1298 C C . ALA A 1 170 ? -2.379 6.004 13.586 1 98.88 170 ALA A C 1
ATOM 1300 O O . ALA A 1 170 ? -1.335 6.055 12.93 1 98.88 170 ALA A O 1
ATOM 1301 N N . ILE A 1 171 ? -3.215 4.988 13.531 1 98.81 171 ILE A N 1
ATOM 1302 C CA . ILE A 1 171 ? -3.023 3.924 12.555 1 98.81 171 ILE A CA 1
ATOM 1303 C C . ILE A 1 171 ? -4.008 4.098 11.398 1 98.8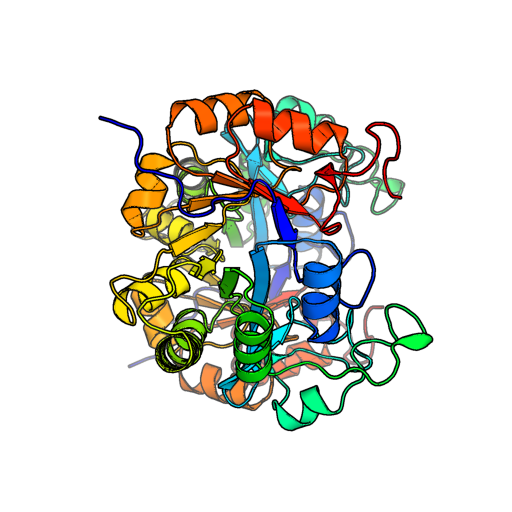1 171 ILE A C 1
ATOM 1305 O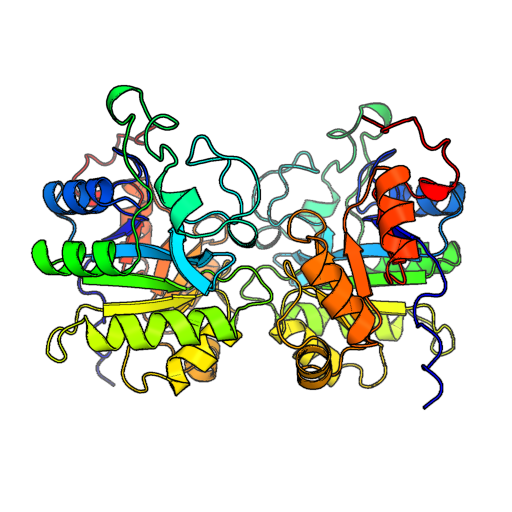 O . ILE A 1 171 ? -5.199 4.316 11.617 1 98.81 171 ILE A O 1
ATOM 1309 N N . ALA A 1 172 ? -3.48 4.227 10.258 1 98.12 172 ALA A N 1
ATOM 1310 C CA . ALA A 1 172 ? -4.301 4.277 9.055 1 98.12 172 ALA A CA 1
ATOM 1311 C C . ALA A 1 172 ? -4.645 2.873 8.562 1 98.12 172 ALA A C 1
ATOM 1313 O O . ALA A 1 172 ? -3.754 2.035 8.391 1 98.12 172 ALA A O 1
ATOM 1314 N N . SER A 1 173 ? -5.953 2.801 8.438 1 95.31 173 SER A N 1
ATOM 1315 C CA . SER A 1 173 ? -6.52 1.562 7.914 1 95.31 173 SER A CA 1
ATOM 1316 C C . SER A 1 173 ? -7.418 1.826 6.711 1 95.31 173 SER A C 1
ATOM 1318 O O . SER A 1 173 ? -8.008 2.904 6.594 1 95.31 173 SER A O 1
ATOM 1320 N N . VAL A 1 174 ? -7.309 1.213 5.582 1 92.56 174 VAL A N 1
ATOM 1321 C CA . VAL A 1 174 ? -8.164 1.314 4.402 1 92.56 174 VAL A CA 1
ATOM 1322 C C . VAL A 1 174 ? -9.594 0.919 4.77 1 92.56 174 VAL A C 1
ATOM 1324 O O . VAL A 1 174 ? -10.5 1.748 4.715 1 92.56 174 VAL A O 1
ATOM 1327 N N . VAL A 1 175 ? -9.82 -0.183 5.402 1 95.12 175 VAL A N 1
ATOM 1328 C CA . VAL A 1 175 ? -11.141 -0.641 5.816 1 95.12 175 VAL A CA 1
ATOM 1329 C C . VAL A 1 175 ? -11.281 -0.516 7.332 1 95.12 175 VAL A C 1
ATOM 1331 O O . VAL A 1 175 ? -10.281 -0.429 8.047 1 95.12 175 VAL A O 1
ATOM 1334 N N . ALA A 1 176 ? -12.547 -0.44 7.805 1 96.44 176 ALA A N 1
ATOM 1335 C CA . ALA A 1 176 ? -12.805 -0.55 9.242 1 96.44 176 ALA A CA 1
ATOM 1336 C C . ALA A 1 176 ? -12.461 -1.946 9.75 1 96.44 176 ALA A C 1
ATOM 1338 O O . ALA A 1 176 ? -13.078 -2.934 9.344 1 96.44 176 ALA A O 1
ATOM 1339 N N . PRO A 1 177 ? -11.5 -2.002 10.641 1 96.94 177 PRO A N 1
ATOM 1340 C CA . PRO A 1 177 ? -11.141 -3.324 11.156 1 96.94 177 PRO A CA 1
ATOM 1341 C C . PRO A 1 177 ? -12.273 -3.973 11.953 1 96.94 177 PRO A C 1
ATOM 1343 O O . PRO A 1 177 ? -13.156 -3.273 12.461 1 96.94 177 PRO A O 1
ATOM 1346 N N . ALA A 1 178 ? -12.195 -5.293 12.086 1 95.25 178 ALA A N 1
ATOM 1347 C CA . ALA A 1 178 ? -13.211 -6.043 12.82 1 95.25 178 ALA A CA 1
ATOM 1348 C C . ALA A 1 178 ? -13.273 -5.609 14.281 1 95.25 178 ALA A C 1
ATOM 1350 O O . ALA A 1 178 ? -14.352 -5.57 14.875 1 95.25 178 ALA A O 1
ATOM 1351 N N . ASP A 1 179 ? -12.156 -5.254 14.859 1 97.06 179 ASP A N 1
ATOM 1352 C CA . ASP A 1 179 ? -12.047 -4.781 16.234 1 97.06 179 ASP A CA 1
ATOM 1353 C C . ASP A 1 179 ? -11.125 -3.562 16.328 1 97.06 179 ASP A C 1
ATOM 1355 O O . ASP A 1 179 ? -9.938 -3.693 16.625 1 97.06 179 ASP A O 1
ATOM 1359 N N . PRO A 1 180 ? -11.75 -2.393 16.141 1 97.94 180 PRO A N 1
ATOM 1360 C CA . PRO A 1 180 ? -10.945 -1.169 16.141 1 97.94 180 PRO A CA 1
ATOM 1361 C C . PRO A 1 180 ? -10.211 -0.958 17.469 1 97.94 180 PRO A C 1
ATOM 1363 O O . PRO A 1 180 ? -9.07 -0.489 17.484 1 97.94 180 PRO A O 1
ATOM 1366 N N . VAL A 1 181 ? -10.82 -1.298 18.562 1 98.12 181 VAL A N 1
ATOM 1367 C CA . VAL A 1 181 ? -10.227 -1.1 19.891 1 98.12 181 VAL A CA 1
ATOM 1368 C C . VAL A 1 181 ? -8.969 -1.953 20.031 1 98.12 181 VAL A C 1
ATOM 1370 O O . VAL A 1 181 ? -7.926 -1.463 20.453 1 98.12 181 VAL A O 1
ATOM 1373 N N . ALA A 1 182 ? -9.047 -3.166 19.609 1 97.81 182 ALA A N 1
ATOM 1374 C CA . ALA A 1 182 ? -7.922 -4.086 19.703 1 97.81 182 ALA A CA 1
ATOM 1375 C C . ALA A 1 182 ? -6.77 -3.648 18.812 1 97.81 182 ALA A C 1
ATOM 1377 O O . ALA A 1 182 ? -5.602 -3.73 19.203 1 97.81 182 ALA A O 1
ATOM 1378 N N . LEU A 1 183 ? -7.117 -3.217 17.641 1 97.81 183 LEU A N 1
ATOM 1379 C CA . LEU A 1 183 ? -6.074 -2.781 16.719 1 97.81 183 LEU A CA 1
ATOM 1380 C C . LEU A 1 183 ? -5.316 -1.581 17.281 1 97.81 183 LEU A C 1
ATOM 1382 O O . LEU A 1 183 ? -4.086 -1.553 17.25 1 97.81 183 LEU A O 1
ATOM 1386 N N . LEU A 1 184 ? -6.051 -0.574 17.797 1 98.38 184 LEU A N 1
ATOM 1387 C CA . LEU A 1 184 ? -5.41 0.608 18.359 1 98.38 184 LEU A CA 1
ATOM 1388 C C . LEU A 1 184 ? -4.551 0.239 19.562 1 98.38 184 LEU A C 1
ATOM 1390 O O . LEU A 1 184 ? -3.443 0.756 19.719 1 98.38 184 LEU A O 1
ATOM 1394 N N . ALA A 1 185 ? -5.039 -0.67 20.344 1 98.19 185 ALA A N 1
ATOM 1395 C CA . ALA A 1 185 ? -4.305 -1.098 21.547 1 98.19 185 ALA A CA 1
ATOM 1396 C C . ALA A 1 185 ? -3.016 -1.819 21.156 1 98.19 185 ALA A C 1
ATOM 1398 O O . ALA A 1 185 ? -1.981 -1.637 21.812 1 98.19 185 ALA A O 1
ATOM 1399 N N . GLU A 1 186 ? -3.066 -2.59 20.125 1 97.56 186 GLU A N 1
ATOM 1400 C CA . GLU A 1 186 ? -1.924 -3.389 19.688 1 97.56 186 GLU A CA 1
ATOM 1401 C C . GLU A 1 186 ? -0.724 -2.504 19.375 1 97.56 186 GLU A C 1
ATOM 1403 O O . GLU A 1 186 ? 0.42 -2.879 19.641 1 97.56 186 GLU A O 1
ATOM 1408 N N . TYR A 1 187 ? -0.954 -1.328 18.875 1 98 187 TYR A N 1
ATOM 1409 C CA . TYR A 1 187 ? 0.143 -0.475 18.438 1 98 187 TYR A CA 1
ATOM 1410 C C . TYR A 1 187 ? 0.172 0.829 19.234 1 98 187 TYR A C 1
ATOM 1412 O O . TYR A 1 187 ? 0.819 1.795 18.812 1 98 187 TYR A O 1
ATOM 1420 N N . ASP A 1 188 ? -0.652 0.882 20.312 1 98.19 188 ASP A N 1
ATOM 1421 C CA . ASP A 1 188 ? -0.715 2.037 21.203 1 98.19 188 ASP A CA 1
ATOM 1422 C C . ASP A 1 188 ? -1.054 3.309 20.422 1 98.19 188 ASP A C 1
ATOM 1424 O O . ASP A 1 188 ? -0.35 4.316 20.531 1 98.19 188 ASP A O 1
ATOM 1428 N N . CYS A 1 189 ? -2.088 3.217 19.609 1 98.44 189 CYS A N 1
ATOM 1429 C CA . CYS A 1 189 ? -2.562 4.348 18.812 1 98.44 189 CYS A CA 1
ATOM 1430 C C . CYS A 1 189 ? -3.82 4.953 19.438 1 98.44 189 CYS A C 1
ATOM 1432 O O . CYS A 1 189 ? -4.578 4.258 20.109 1 98.44 189 CYS A O 1
ATOM 1434 N N . ARG A 1 190 ? -3.994 6.23 19.125 1 97.31 190 ARG A N 1
ATOM 1435 C CA . ARG A 1 190 ? -5.125 6.977 19.672 1 97.31 190 ARG A CA 1
ATOM 1436 C C . ARG A 1 190 ? -6.215 7.164 18.625 1 97.31 190 ARG A C 1
ATOM 1438 O O . ARG A 1 190 ? -7.395 7.293 18.953 1 97.31 190 ARG A O 1
ATOM 1445 N N . ILE A 1 191 ? -5.832 7.191 17.406 1 98.38 191 ILE A N 1
ATOM 1446 C CA . ILE A 1 191 ? -6.754 7.555 16.344 1 98.38 191 ILE A CA 1
ATOM 1447 C C . ILE A 1 191 ? -6.707 6.496 15.234 1 98.38 191 ILE A C 1
ATOM 1449 O O . ILE A 1 191 ? -5.645 5.949 14.938 1 98.38 191 ILE A O 1
ATOM 1453 N N . LEU A 1 192 ? -7.852 6.184 14.695 1 98.69 192 LEU A N 1
ATOM 1454 C CA . LEU A 1 192 ? -7.969 5.32 13.523 1 98.69 192 LEU A CA 1
ATOM 1455 C C . LEU A 1 192 ? -8.383 6.121 12.297 1 98.69 192 LEU A C 1
ATOM 1457 O O . LEU A 1 192 ? -9.359 6.871 12.336 1 98.69 192 LEU A O 1
ATOM 1461 N N . HIS A 1 193 ? -7.602 6.035 11.258 1 98.69 193 HIS A N 1
ATOM 1462 C CA . HIS A 1 193 ? -7.977 6.602 9.969 1 98.69 193 HIS A CA 1
ATOM 1463 C C . HIS A 1 193 ? -8.5 5.523 9.023 1 98.69 193 HIS A C 1
ATOM 1465 O O . HIS A 1 193 ? -7.891 4.457 8.898 1 98.69 193 HIS A O 1
ATOM 1471 N N . VAL A 1 194 ? -9.602 5.742 8.32 1 98.5 194 VAL A N 1
ATOM 1472 C CA . VAL A 1 194 ? -10.156 4.824 7.332 1 98.5 194 VAL A CA 1
ATOM 1473 C C . VAL A 1 194 ? -10.492 5.586 6.051 1 98.5 194 VAL A C 1
ATOM 1475 O O . VAL A 1 194 ? -10.453 6.816 6.027 1 98.5 194 VAL A O 1
ATOM 1478 N N . LEU A 1 195 ? -10.781 4.859 5.016 1 98.19 195 LEU A N 1
ATOM 1479 C CA . LEU A 1 195 ? -11.07 5.473 3.725 1 98.19 195 LEU A CA 1
ATOM 1480 C C . LEU A 1 195 ? -12.562 5.418 3.412 1 98.19 195 LEU A C 1
ATOM 1482 O O . LEU A 1 195 ? -13.203 4.387 3.615 1 98.19 195 LEU A O 1
ATOM 1486 N N . ASP A 1 196 ? -13.008 6.441 2.834 1 97.38 196 ASP A N 1
ATOM 1487 C CA . ASP A 1 196 ? -14.438 6.578 2.584 1 97.38 196 ASP A CA 1
ATOM 1488 C C . ASP A 1 196 ? -14.922 5.535 1.577 1 97.38 196 ASP A C 1
ATOM 1490 O O . ASP A 1 196 ? -15.984 4.938 1.757 1 97.38 196 ASP A O 1
ATOM 1494 N N . ASP A 1 197 ? -14.164 5.289 0.57 1 95.69 197 ASP A N 1
ATOM 1495 C CA . ASP A 1 197 ? -14.562 4.41 -0.526 1 95.69 197 ASP A CA 1
ATOM 1496 C C . ASP A 1 197 ? -14.688 2.963 -0.052 1 95.69 197 ASP A C 1
ATOM 1498 O O . ASP A 1 197 ? -15.25 2.121 -0.757 1 95.69 197 ASP A O 1
ATOM 1502 N N . MET A 1 198 ? -14.195 2.674 1.137 1 96.69 198 MET A N 1
ATOM 1503 C CA . MET A 1 198 ? -14.211 1.319 1.681 1 96.69 198 MET A CA 1
ATOM 1504 C C . MET A 1 198 ? -15.203 1.212 2.836 1 96.69 198 MET A C 1
ATOM 1506 O O . MET A 1 198 ? -15.195 0.23 3.58 1 96.69 198 MET A O 1
ATOM 1510 N N . LEU A 1 199 ? -15.984 2.24 3.002 1 95.69 199 LEU A N 1
ATOM 1511 C CA . LEU A 1 199 ? -16.844 2.34 4.176 1 95.69 199 LEU A CA 1
ATOM 1512 C C . LEU A 1 199 ? -18.312 2.309 3.775 1 95.69 199 LEU A C 1
ATOM 1514 O O . LEU A 1 199 ? -18.734 3.066 2.898 1 95.69 199 LEU A O 1
ATOM 1518 N N . ASP A 1 200 ? -19.078 1.4 4.395 1 95.31 200 ASP A N 1
ATOM 1519 C CA . ASP A 1 200 ? -20.531 1.465 4.316 1 95.31 200 ASP A CA 1
ATOM 1520 C C . ASP A 1 200 ? -21.141 1.731 5.688 1 95.31 200 ASP A C 1
ATOM 1522 O O . ASP A 1 200 ? -20.438 1.997 6.656 1 95.31 200 ASP A O 1
ATOM 1526 N N . ASP A 1 201 ? -22.453 1.702 5.758 1 96.44 201 ASP A N 1
ATOM 1527 C CA . ASP A 1 201 ? -23.125 2.104 6.988 1 96.44 201 ASP A CA 1
ATOM 1528 C C . ASP A 1 201 ? -22.844 1.113 8.117 1 96.44 201 ASP A C 1
ATOM 1530 O O . ASP A 1 201 ? -22.766 1.501 9.281 1 96.44 201 ASP A O 1
ATOM 1534 N N . HIS A 1 202 ? -22.703 -0.124 7.742 1 95.38 202 HIS A N 1
ATOM 1535 C CA . HIS A 1 202 ? -22.406 -1.126 8.758 1 95.38 202 HIS A CA 1
ATOM 1536 C C . HIS A 1 202 ? -21.047 -0.863 9.406 1 95.38 202 HIS A C 1
ATOM 1538 O O . HIS A 1 202 ? -20.906 -1.007 10.625 1 95.38 202 HIS A O 1
ATOM 1544 N N . HIS A 1 203 ? -20.125 -0.463 8.625 1 96.5 203 HIS A N 1
ATOM 1545 C CA . HIS A 1 203 ? -18.797 -0.111 9.148 1 96.5 203 HIS A CA 1
ATOM 1546 C C . HIS A 1 203 ? -18.875 1.112 10.055 1 96.5 203 HIS A C 1
ATOM 1548 O O . HIS A 1 203 ? -18.234 1.151 11.102 1 96.5 203 HIS A O 1
ATOM 1554 N N . LEU A 1 204 ? -19.688 2.076 9.648 1 97.44 204 LEU A N 1
ATOM 1555 C CA . LEU A 1 204 ? -19.812 3.303 10.43 1 97.44 204 LEU A CA 1
ATOM 1556 C C . LEU A 1 204 ? -20.422 3.021 11.797 1 97.44 204 LEU A C 1
ATOM 1558 O O . LEU A 1 204 ? -19.984 3.582 12.805 1 97.44 204 LEU A O 1
ATOM 1562 N N . VAL A 1 205 ? -21.359 2.141 11.836 1 97.38 205 VAL A N 1
ATOM 1563 C CA . VAL A 1 205 ? -21.984 1.76 13.102 1 97.38 205 VAL A CA 1
ATOM 1564 C C . VAL A 1 205 ? -20.953 1.089 14 1 97.38 205 VAL A C 1
ATOM 1566 O O . VAL A 1 205 ? -20.875 1.385 15.195 1 97.38 205 VAL A O 1
ATOM 1569 N N . ARG A 1 206 ? -20.156 0.224 13.414 1 96.75 206 ARG A N 1
ATOM 1570 C CA . ARG A 1 206 ? -19.109 -0.468 14.156 1 96.75 206 ARG A CA 1
ATOM 1571 C C . ARG A 1 206 ? -18.094 0.52 14.711 1 96.75 206 ARG A C 1
ATOM 1573 O O . ARG A 1 206 ? -17.703 0.426 15.875 1 96.75 206 ARG A O 1
ATOM 1580 N N . LEU A 1 207 ? -17.703 1.457 13.922 1 98 207 LEU A N 1
ATOM 1581 C CA . LEU A 1 207 ? -16.734 2.461 14.336 1 98 207 LEU A CA 1
ATOM 1582 C C . LEU A 1 207 ? -17.297 3.338 15.445 1 98 207 LEU A C 1
ATOM 1584 O O . LEU A 1 207 ? -16.656 3.543 16.469 1 98 207 LEU A O 1
ATOM 1588 N N . LYS A 1 208 ? -18.484 3.783 15.273 1 97.5 208 LYS A N 1
ATOM 1589 C CA . LYS A 1 208 ? -19.141 4.629 16.266 1 97.5 208 LYS A CA 1
ATOM 1590 C C . LYS A 1 208 ? -19.312 3.893 17.594 1 97.5 208 LYS A C 1
ATOM 1592 O O . LYS A 1 208 ? -19 4.438 18.656 1 97.5 208 LYS A O 1
ATOM 1597 N N . SER A 1 209 ? -19.672 2.66 17.5 1 97.31 209 SER A N 1
ATOM 1598 C CA . SER A 1 209 ? -19.953 1.862 18.688 1 97.31 209 SER A CA 1
ATOM 1599 C C . SER A 1 209 ? -18.672 1.499 19.422 1 97.31 209 SER A C 1
ATOM 1601 O O . SER A 1 209 ? -18.703 1.225 20.625 1 97.31 209 SER A O 1
ATOM 1603 N N . SER A 1 210 ? -17.562 1.45 18.766 1 96.81 210 SER A N 1
ATOM 1604 C CA . SER A 1 210 ? -16.281 1.071 19.359 1 96.81 210 SER A CA 1
ATOM 1605 C C . SER A 1 210 ? -15.805 2.123 20.359 1 96.81 210 SER A C 1
ATOM 1607 O O . SER A 1 210 ? -14.992 1.827 21.234 1 96.81 210 SER A O 1
ATOM 1609 N N . GLY A 1 211 ? -16.156 3.404 20.078 1 96.44 211 GLY A N 1
ATOM 1610 C CA . GLY A 1 211 ? -15.766 4.496 20.953 1 96.44 211 GLY A CA 1
ATOM 1611 C C . GLY A 1 211 ? -14.398 5.066 20.609 1 96.44 211 GLY A C 1
ATOM 1612 O O . GLY A 1 211 ? -13.961 6.039 21.219 1 96.44 211 GLY A O 1
ATOM 1613 N N . VAL A 1 212 ? -13.758 4.469 19.656 1 97.19 212 VAL A N 1
ATOM 1614 C CA . VAL A 1 212 ? -12.445 4.988 19.281 1 97.19 212 VAL A CA 1
ATOM 1615 C C . VAL A 1 212 ? -12.602 6.297 18.516 1 97.19 212 VAL A C 1
ATOM 1617 O O . VAL A 1 212 ? -13.617 6.516 17.844 1 97.19 212 VAL A O 1
ATOM 1620 N N . GLU A 1 213 ? -11.633 7.199 18.703 1 98.12 213 GLU A N 1
ATOM 1621 C CA . GLU A 1 213 ? -11.555 8.367 17.828 1 98.12 213 GLU A CA 1
ATOM 1622 C C . GLU A 1 213 ? -11.133 7.965 16.422 1 98.12 213 GLU A C 1
ATOM 1624 O O . GLU A 1 213 ? -10.133 7.277 16.234 1 98.12 213 GLU A O 1
ATOM 1629 N N . PHE A 1 214 ? -11.953 8.312 15.414 1 98.44 214 PHE A N 1
ATOM 1630 C CA . PHE A 1 214 ? -11.562 7.949 14.055 1 98.44 214 PHE A CA 1
ATOM 1631 C C . PHE A 1 214 ? -11.852 9.094 13.086 1 98.44 214 PHE A C 1
ATOM 1633 O O . PHE A 1 214 ? -12.68 9.961 13.375 1 98.44 214 PHE A O 1
ATOM 1640 N N . ALA A 1 215 ? -11.062 9.148 12.031 1 98.69 215 ALA A N 1
ATOM 1641 C CA . ALA A 1 215 ? -11.219 10.078 10.914 1 98.69 215 ALA A CA 1
ATOM 1642 C C . ALA A 1 215 ? -11.422 9.328 9.602 1 98.69 215 ALA A C 1
ATOM 1644 O O . ALA A 1 215 ? -11.008 8.172 9.469 1 98.69 215 ALA A O 1
ATOM 1645 N N . VAL A 1 216 ? -12.086 9.953 8.648 1 98.75 216 VAL A N 1
ATOM 1646 C CA . VAL A 1 216 ? -12.359 9.344 7.352 1 98.75 216 VAL A CA 1
ATOM 1647 C C . VAL A 1 216 ? -11.734 10.188 6.242 1 98.75 216 VAL A C 1
ATOM 1649 O O . VAL A 1 216 ? -11.898 11.406 6.219 1 98.75 216 VAL A O 1
ATOM 1652 N N . ALA A 1 217 ? -10.945 9.672 5.414 1 98.31 217 ALA A N 1
ATOM 1653 C CA . ALA A 1 217 ? -10.32 10.312 4.262 1 98.31 217 ALA A CA 1
ATOM 1654 C C . ALA A 1 217 ? -10.789 9.68 2.955 1 98.31 217 ALA A C 1
ATOM 1656 O O . ALA A 1 217 ? -11.156 8.5 2.93 1 98.31 217 ALA A O 1
ATOM 1657 N N . THR A 1 218 ? -10.734 10.359 1.933 1 97.25 218 THR A N 1
ATOM 1658 C CA . THR A 1 218 ? -10.75 11.797 1.69 1 97.25 218 THR A CA 1
ATOM 1659 C C . THR A 1 218 ? -12.141 12.258 1.25 1 97.25 218 THR A C 1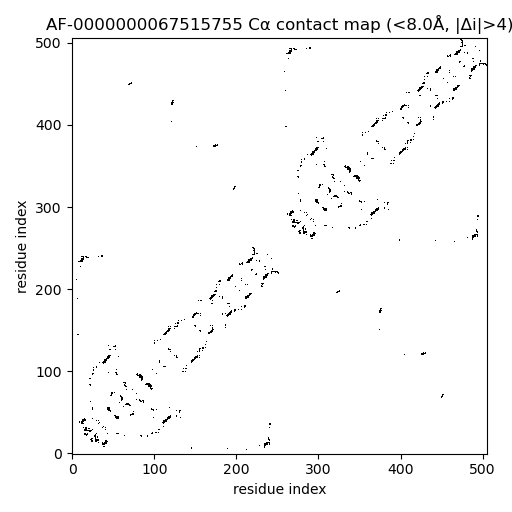
ATOM 1661 O O . THR A 1 218 ? -12.75 11.648 0.369 1 97.25 218 THR A O 1
ATOM 1664 N N . ILE A 1 219 ? -12.602 13.211 1.821 1 98 219 ILE A N 1
ATOM 1665 C CA . ILE A 1 219 ? -13.977 13.641 1.607 1 98 219 ILE A CA 1
ATOM 1666 C C . ILE A 1 219 ? -13.992 15.008 0.929 1 98 219 ILE A C 1
ATOM 1668 O O . ILE A 1 219 ? -13.461 15.984 1.472 1 98 219 ILE A O 1
ATOM 1672 N N . ASN A 1 220 ? -14.688 15.117 -0.2 1 97.19 220 ASN A N 1
ATOM 1673 C CA . ASN A 1 220 ? -14.742 16.391 -0.912 1 97.19 220 ASN A CA 1
ATOM 1674 C C . ASN A 1 220 ? -16.172 16.781 -1.248 1 97.19 220 ASN A C 1
ATOM 1676 O O . ASN A 1 220 ? -16.406 17.688 -2.053 1 97.19 220 ASN A O 1
ATOM 1680 N N . SER A 1 221 ? -17.109 16.078 -0.659 1 96.31 221 SER A N 1
ATOM 1681 C CA . SER A 1 221 ? -18.531 16.406 -0.708 1 96.31 221 SER A CA 1
ATOM 1682 C C . SER A 1 221 ? -19.016 16.922 0.641 1 96.31 221 SER A C 1
ATOM 1684 O O . SER A 1 221 ? -18.953 16.203 1.645 1 96.31 221 SER A O 1
ATOM 1686 N N . PRO A 1 222 ? -19.547 18.141 0.616 1 96.69 222 PRO A N 1
ATOM 1687 C CA . PRO A 1 222 ? -20.078 18.656 1.882 1 96.69 222 PRO A CA 1
ATOM 1688 C C . PRO A 1 222 ? -21.141 17.75 2.492 1 96.69 222 PRO A C 1
ATOM 1690 O O . PRO A 1 222 ? -21.141 17.547 3.707 1 96.69 222 PRO A O 1
ATOM 1693 N N . LYS A 1 223 ? -21.984 17.234 1.643 1 96.38 223 LYS A N 1
ATOM 1694 C CA . LYS A 1 223 ? -23.047 16.359 2.113 1 96.38 223 LYS A CA 1
ATOM 1695 C C . LYS A 1 223 ? -22.484 15.117 2.783 1 96.38 223 LYS A C 1
ATOM 1697 O O . LYS A 1 223 ? -22.922 14.734 3.869 1 96.38 223 LYS A O 1
ATOM 1702 N N . ARG A 1 224 ? -21.484 14.492 2.182 1 97.12 224 ARG A N 1
ATOM 1703 C CA . ARG A 1 224 ? -20.859 13.297 2.746 1 97.12 224 ARG A CA 1
ATOM 1704 C C . ARG A 1 224 ? -20.109 13.625 4.031 1 97.12 224 ARG A C 1
ATOM 1706 O O . ARG A 1 224 ? -20.141 12.852 4.988 1 97.12 224 ARG A O 1
ATOM 1713 N N . ALA A 1 225 ? -19.516 14.789 4.016 1 98 225 ALA A N 1
ATOM 1714 C CA . ALA A 1 225 ? -18.797 15.219 5.207 1 98 225 ALA A CA 1
ATOM 1715 C C . ALA A 1 225 ? -19.734 15.328 6.41 1 98 225 ALA A C 1
ATOM 1717 O O . ALA A 1 225 ? -19.453 14.766 7.473 1 98 225 ALA A O 1
ATOM 1718 N N . ARG A 1 226 ? -20.797 15.984 6.266 1 97.06 226 ARG A N 1
ATOM 1719 C CA . ARG A 1 226 ? -21.75 16.172 7.348 1 97.06 226 ARG A CA 1
ATOM 1720 C C . ARG A 1 226 ? -22.328 14.828 7.805 1 97.06 226 ARG A C 1
ATOM 1722 O O . ARG A 1 226 ? -22.484 14.586 9.008 1 97.06 226 ARG A O 1
ATOM 1729 N N . TYR A 1 227 ? -22.578 14 6.82 1 97.56 227 TYR A N 1
ATOM 1730 C CA . TYR A 1 227 ? -23.094 12.68 7.137 1 97.56 227 TYR A CA 1
ATOM 1731 C C . TYR A 1 227 ? -22.141 11.914 8.031 1 97.56 227 TYR A C 1
ATOM 1733 O O . TYR A 1 227 ? -22.547 11.352 9.055 1 97.56 227 TYR A O 1
ATOM 1741 N N . LEU A 1 228 ? -20.891 11.891 7.703 1 98.44 228 LEU A N 1
ATOM 1742 C CA . LEU A 1 228 ? -19.875 11.141 8.445 1 98.44 228 LEU A CA 1
ATOM 1743 C C . LEU A 1 228 ? -19.703 11.711 9.852 1 98.44 228 LEU A C 1
ATOM 1745 O O . LEU A 1 228 ? -19.625 10.961 10.82 1 98.44 228 LEU A O 1
ATOM 1749 N N . LEU A 1 229 ? -19.656 13.039 9.961 1 98.06 229 LEU A N 1
ATOM 1750 C CA . LEU A 1 229 ? -19.5 13.695 11.258 1 98.06 229 LEU A CA 1
ATOM 1751 C C . LEU A 1 229 ? -20.703 13.406 12.164 1 98.06 229 LEU A C 1
ATOM 1753 O O . LEU A 1 229 ? -20.531 13.188 13.359 1 98.06 229 LEU A O 1
ATOM 1757 N N . GLU A 1 230 ? -21.844 13.344 11.562 1 97.25 230 GLU A N 1
ATOM 1758 C CA . GLU A 1 230 ? -23.062 13.055 12.312 1 97.25 230 GLU A CA 1
ATOM 1759 C C . GLU A 1 230 ? -23.125 11.594 12.727 1 97.25 230 GLU A C 1
ATOM 1761 O O . GLU A 1 230 ? -23.859 11.227 13.648 1 97.25 230 GLU A O 1
ATOM 1766 N N . HIS A 1 231 ? -22.344 10.789 12.031 1 97.19 231 HIS A N 1
ATOM 1767 C CA . HIS A 1 231 ? -22.391 9.359 12.305 1 97.19 231 HIS A CA 1
ATOM 1768 C C . HIS A 1 231 ? -21.141 8.883 13.031 1 97.19 231 HIS A C 1
ATOM 1770 O O . HIS A 1 231 ? -20.75 7.719 12.898 1 97.19 231 HIS A O 1
ATOM 1776 N N . GLY A 1 232 ? -20.422 9.75 13.703 1 96.75 232 GLY A N 1
ATOM 1777 C CA . GLY A 1 232 ? -19.469 9.312 14.703 1 96.75 232 GLY A CA 1
ATOM 1778 C C . GLY A 1 232 ? -18.031 9.711 14.383 1 96.75 232 GLY A C 1
ATOM 1779 O O . GLY A 1 232 ? -17.172 9.695 15.258 1 96.75 232 GLY A O 1
ATOM 1780 N N . ALA A 1 233 ? -17.75 10.078 13.141 1 98.25 233 ALA A N 1
ATOM 1781 C CA . ALA A 1 233 ? -16.391 10.516 12.82 1 98.25 233 ALA A CA 1
ATOM 1782 C C . ALA A 1 233 ? -16.016 11.789 13.578 1 98.25 233 ALA A C 1
ATOM 1784 O O . ALA A 1 233 ? -16.781 12.766 13.562 1 98.25 233 ALA A O 1
ATOM 1785 N N . GLN A 1 234 ? -14.883 11.766 14.258 1 97.81 234 GLN A N 1
ATOM 1786 C CA . GLN A 1 234 ? -14.445 12.977 14.945 1 97.81 234 GLN A CA 1
ATOM 1787 C C . GLN A 1 234 ? -13.945 14.023 13.961 1 97.81 234 GLN A C 1
ATOM 1789 O O . GLN A 1 234 ? -14.117 15.227 14.18 1 97.81 234 GLN A O 1
ATOM 1794 N N . SER A 1 235 ? -13.289 13.539 12.898 1 98.38 235 SER A N 1
ATOM 1795 C CA . SER A 1 235 ? -12.797 14.43 11.852 1 98.38 235 SER A CA 1
ATOM 1796 C C . SER A 1 235 ? -12.875 13.766 10.477 1 98.38 235 SER A C 1
ATOM 1798 O O . SER A 1 235 ? -13.086 12.555 10.383 1 98.38 235 SER A O 1
ATOM 1800 N N . ILE A 1 236 ? -12.812 14.586 9.469 1 98.62 236 ILE A N 1
ATOM 1801 C CA . ILE A 1 236 ? -12.609 14.133 8.094 1 98.62 236 ILE A CA 1
ATOM 1802 C C . ILE A 1 236 ? -11.359 14.781 7.516 1 98.62 236 ILE A C 1
ATOM 1804 O O . ILE A 1 236 ? -10.945 15.852 7.961 1 98.62 236 ILE A O 1
ATOM 1808 N N . LEU A 1 237 ? -10.711 14.141 6.656 1 98.81 237 LEU A N 1
ATOM 1809 C CA . LEU A 1 237 ? -9.664 14.75 5.848 1 98.81 237 LEU A CA 1
ATOM 1810 C C . LEU A 1 237 ? -10.211 15.172 4.484 1 98.81 237 LEU A C 1
ATOM 1812 O O . LEU A 1 237 ? -10.883 14.383 3.811 1 98.81 237 LEU A O 1
ATOM 1816 N N . SER A 1 238 ? -9.922 16.375 4.102 1 98.62 238 SER A N 1
ATOM 1817 C CA . SER A 1 238 ? -10.453 16.906 2.855 1 98.62 238 SER A CA 1
ATOM 1818 C C . SER A 1 238 ? -9.391 17.688 2.082 1 98.62 238 SER A C 1
ATOM 1820 O O . SER A 1 238 ? -8.508 18.297 2.682 1 98.62 238 SER A O 1
ATOM 1822 N N . ASP A 1 239 ? -9.523 17.656 0.768 1 98.38 239 ASP A N 1
ATOM 1823 C CA . ASP A 1 239 ? -8.68 18.469 -0.096 1 98.38 239 ASP A CA 1
ATOM 1824 C C . ASP A 1 239 ? -9.094 19.938 -0.031 1 98.38 239 ASP A C 1
ATOM 1826 O O . ASP A 1 239 ? -8.352 20.828 -0.46 1 98.38 239 ASP A O 1
ATOM 1830 N N . TYR A 1 240 ? -10.273 20.203 0.45 1 98.12 240 TYR A N 1
ATOM 1831 C CA . TYR A 1 240 ? -10.844 21.531 0.646 1 98.12 240 TYR A CA 1
ATOM 1832 C C . TYR A 1 240 ? -10.875 21.906 2.123 1 98.12 240 TYR A C 1
ATOM 1834 O O . TYR A 1 240 ? -11.812 21.547 2.842 1 98.12 240 TYR A O 1
ATOM 1842 N N . PRO A 1 241 ? -9.906 22.719 2.52 1 98.06 241 PRO A N 1
ATOM 1843 C CA . PRO A 1 241 ? -9.867 23.062 3.945 1 98.06 241 PRO A CA 1
ATOM 1844 C C . PRO A 1 241 ? -11.141 23.75 4.418 1 98.06 241 PRO A C 1
ATOM 1846 O O . PRO A 1 241 ? -11.453 23.734 5.613 1 98.06 241 PRO A O 1
ATOM 1849 N N . ASP A 1 242 ? -11.906 24.344 3.529 1 97.25 242 ASP A N 1
ATOM 1850 C CA . ASP A 1 242 ? -13.102 25.109 3.883 1 97.25 242 ASP A CA 1
ATOM 1851 C C . ASP A 1 242 ? -14.367 24.344 3.492 1 97.25 242 ASP A C 1
ATOM 1853 O O . ASP A 1 242 ? -15.43 24.953 3.318 1 97.25 242 ASP A O 1
ATOM 1857 N N . LEU A 1 243 ? -14.266 23.031 3.295 1 97.25 243 LEU A N 1
ATOM 1858 C CA . LEU A 1 243 ? -15.352 22.188 2.787 1 97.25 243 LEU A CA 1
ATOM 1859 C C . LEU A 1 243 ? -16.625 22.406 3.588 1 97.25 243 LEU A C 1
ATOM 1861 O O . LEU A 1 243 ? -17.719 22.5 3.018 1 97.25 243 LEU A O 1
ATOM 1865 N N . LEU A 1 244 ? -16.562 22.516 4.895 1 95.75 244 LEU A N 1
ATOM 1866 C CA . LEU A 1 244 ? -17.719 22.547 5.789 1 95.75 244 LEU A CA 1
ATOM 1867 C C . LEU A 1 244 ? -18.375 23.922 5.781 1 95.75 244 LEU A C 1
ATOM 1869 O O . LEU A 1 244 ? -19.484 24.078 6.285 1 95.75 244 LEU A O 1
ATOM 1873 N N . ASN A 1 245 ? -17.719 24.891 5.234 1 91.88 245 ASN A N 1
ATOM 1874 C CA . ASN A 1 245 ? -18.281 26.234 5.102 1 91.88 245 ASN A CA 1
ATOM 1875 C C . ASN A 1 245 ? -18.922 26.438 3.727 1 91.88 245 ASN A C 1
ATOM 1877 O O . ASN A 1 245 ? -19.516 27.484 3.467 1 91.88 245 ASN A O 1
ATOM 1881 N N . LEU A 1 246 ? -18.703 25.484 2.842 1 83.38 246 LEU A N 1
ATOM 1882 C CA . LEU A 1 246 ? -19.266 25.562 1.498 1 83.38 246 LEU A CA 1
ATOM 1883 C C . LEU A 1 246 ? -20.734 25.109 1.491 1 83.38 246 LEU A C 1
ATOM 1885 O O . LEU A 1 246 ? -21.141 24.297 2.328 1 83.38 246 LEU A O 1
ATOM 1889 N N . PRO A 1 247 ? -21.609 25.859 0.643 1 73.06 247 PRO A N 1
ATOM 1890 C CA . PRO A 1 247 ? -23 25.422 0.565 1 73.06 247 PRO A CA 1
ATOM 1891 C C . PRO A 1 247 ? -23.141 23.969 0.14 1 73.06 247 PRO A C 1
ATOM 1893 O O . PRO A 1 247 ? -22.25 23.422 -0.511 1 73.06 247 PRO A O 1
ATOM 1896 N N . ASN A 1 248 ? -24.078 23.109 0.795 1 66.38 248 ASN A N 1
ATOM 1897 C CA . ASN A 1 248 ? -24.312 21.672 0.583 1 66.38 248 ASN A CA 1
ATOM 1898 C C . ASN A 1 248 ? -24.297 21.328 -0.9 1 66.38 248 ASN A C 1
ATOM 1900 O O . ASN A 1 248 ? -23.938 20.203 -1.271 1 66.38 248 ASN A O 1
ATOM 1904 N N . GLY A 1 249 ? -24.938 21.953 -1.72 1 54.94 249 GLY A N 1
ATOM 1905 C CA . GLY A 1 249 ? -25.203 21.578 -3.1 1 54.94 249 GLY A CA 1
ATOM 1906 C C . GLY A 1 249 ? -23.969 21.594 -3.973 1 54.94 249 GLY A C 1
ATOM 1907 O O . GLY A 1 249 ? -24 21.156 -5.121 1 54.94 249 GLY A O 1
ATOM 1908 N N . GLY A 1 250 ? -22.844 22.156 -3.713 1 47.78 250 GLY A N 1
ATOM 1909 C CA . GLY A 1 250 ? -21.812 22.312 -4.719 1 47.78 250 GLY A CA 1
ATOM 1910 C C . GLY A 1 250 ? -20.75 21.219 -4.66 1 47.78 250 GLY A C 1
ATOM 1911 O O . GLY A 1 250 ? -20.125 21.016 -3.623 1 47.78 250 GLY A O 1
ATOM 1912 N N . CYS A 1 251 ? -21.141 19.984 -5.129 1 47.28 251 CYS A N 1
ATOM 1913 C CA . CYS A 1 251 ? -20 19.078 -5.348 1 47.28 251 CYS A CA 1
ATOM 1914 C C . CYS A 1 251 ? -18.844 19.828 -5.98 1 47.28 251 CYS A C 1
ATOM 1916 O O . CYS A 1 251 ? -18.969 20.391 -7.066 1 47.28 251 CYS A O 1
ATOM 1918 N N . LEU A 1 252 ? -17.891 20.234 -5.23 1 50.59 252 LEU A N 1
ATOM 1919 C CA . LEU A 1 252 ? -16.734 20.859 -5.871 1 50.59 252 LEU A CA 1
ATOM 1920 C C . LEU A 1 252 ? -16.078 19.906 -6.855 1 50.59 252 LEU A C 1
ATOM 1922 O O . LEU A 1 252 ? -15.914 18.719 -6.562 1 50.59 252 LEU A O 1
ATOM 1926 N N . GLN A 1 253 ? -16.375 19.938 -8.266 1 37.5 253 GLN A N 1
ATOM 1927 C CA . GLN A 1 253 ? -15.836 19.125 -9.344 1 37.5 253 GLN A CA 1
ATOM 1928 C C . GLN A 1 253 ? -14.391 18.734 -9.07 1 37.5 253 GLN A C 1
ATOM 1930 O O . GLN A 1 253 ? -13.617 19.531 -8.539 1 37.5 253 GLN A O 1
ATOM 1935 N N . MET B 1 1 ? 28.578 -22.062 4.805 1 35.59 1 MET B N 1
ATOM 1936 C CA . MET B 1 1 ? 27.5 -23.047 4.91 1 35.59 1 MET B CA 1
ATOM 1937 C C . MET B 1 1 ? 26.781 -23.203 3.576 1 35.59 1 MET B C 1
ATOM 1939 O O . MET B 1 1 ? 26.609 -22.234 2.836 1 35.59 1 MET B O 1
ATOM 1943 N N . PRO B 1 2 ? 26.859 -24.359 2.957 1 39.06 2 PRO B N 1
ATOM 1944 C CA . PRO B 1 2 ? 26.297 -24.531 1.623 1 39.06 2 PRO B CA 1
ATOM 1945 C C . PRO B 1 2 ? 24.969 -23.781 1.441 1 39.06 2 PRO B C 1
ATOM 1947 O O . PRO B 1 2 ? 24.172 -23.703 2.373 1 39.06 2 PRO B O 1
ATOM 1950 N N . LYS B 1 3 ? 25.078 -22.75 0.692 1 57 3 LYS B N 1
ATOM 1951 C CA . LYS B 1 3 ? 23.844 -22.031 0.392 1 57 3 LYS B CA 1
ATOM 1952 C C . LYS B 1 3 ? 22.688 -22.984 0.158 1 57 3 LYS B C 1
ATOM 1954 O O . LYS B 1 3 ? 22.766 -23.875 -0.688 1 57 3 LYS B O 1
ATOM 1959 N N . SER B 1 4 ? 21.641 -23.172 1.12 1 68.88 4 SER B N 1
ATOM 1960 C CA . SER B 1 4 ? 20.422 -23.969 0.953 1 68.88 4 SER B CA 1
ATOM 1961 C C . SER B 1 4 ? 19.828 -23.781 -0.435 1 68.88 4 SER B C 1
ATOM 1963 O O . SER B 1 4 ? 20 -22.719 -1.052 1 68.88 4 SER B O 1
ATOM 1965 N N . ALA B 1 5 ? 19.453 -24.891 -1.124 1 86.12 5 ALA B N 1
ATOM 1966 C CA . ALA B 1 5 ? 18.797 -24.859 -2.428 1 86.12 5 ALA B CA 1
ATOM 1967 C C . ALA B 1 5 ? 17.656 -23.844 -2.443 1 86.12 5 ALA B C 1
ATOM 1969 O O . ALA B 1 5 ? 16.922 -23.719 -1.459 1 86.12 5 ALA B O 1
ATOM 1970 N N . PRO B 1 6 ? 17.562 -23.094 -3.527 1 92.81 6 PRO B N 1
ATOM 1971 C CA . PRO B 1 6 ? 16.453 -22.125 -3.605 1 92.81 6 PRO B CA 1
ATOM 1972 C C . PRO B 1 6 ? 15.078 -22.797 -3.562 1 92.81 6 PRO B C 1
ATOM 1974 O O . PRO B 1 6 ? 14.93 -23.938 -4.012 1 92.81 6 PRO B O 1
ATOM 1977 N N . LEU B 1 7 ? 14.188 -22.141 -2.988 1 95.31 7 LEU B N 1
ATOM 1978 C CA . LEU B 1 7 ? 12.812 -22.641 -2.949 1 95.31 7 LEU B CA 1
ATOM 1979 C C . LEU B 1 7 ? 12.195 -22.641 -4.344 1 95.31 7 LEU B C 1
ATOM 1981 O O . LEU B 1 7 ? 11.578 -23.625 -4.754 1 95.31 7 LEU B O 1
ATOM 1985 N N . VAL B 1 8 ? 12.375 -21.516 -5.023 1 97.12 8 VAL B N 1
ATOM 1986 C CA . VAL B 1 8 ? 11.867 -21.391 -6.387 1 97.12 8 VAL B CA 1
ATOM 1987 C C . VAL B 1 8 ? 12.922 -21.875 -7.379 1 97.12 8 VAL B C 1
ATOM 1989 O O . VAL B 1 8 ? 13.922 -21.172 -7.605 1 97.12 8 VAL B O 1
ATOM 1992 N N . ARG B 1 9 ? 12.727 -23 -7.914 1 95.44 9 ARG B N 1
ATOM 1993 C CA . ARG B 1 9 ? 13.68 -23.578 -8.852 1 95.44 9 ARG B CA 1
ATOM 1994 C C . ARG B 1 9 ? 13.336 -23.219 -10.289 1 95.44 9 ARG B C 1
ATOM 1996 O O . ARG B 1 9 ? 13.258 -24.078 -11.156 1 95.44 9 ARG B O 1
ATOM 2003 N N . SER B 1 10 ? 12.953 -22.016 -10.5 1 97.12 10 SER B N 1
ATOM 2004 C CA . SER B 1 10 ? 12.68 -21.391 -11.789 1 97.12 10 SER B CA 1
ATOM 2005 C C . SER B 1 10 ? 13.148 -19.938 -11.805 1 97.12 10 SER B C 1
ATOM 2007 O O . SER B 1 10 ? 13.031 -19.234 -10.805 1 97.12 10 SER B O 1
ATOM 2009 N N . SER B 1 11 ? 13.648 -19.547 -12.945 1 98 11 SER B N 1
ATOM 2010 C CA . SER B 1 11 ? 14.133 -18.188 -13.086 1 98 11 SER B CA 1
ATOM 2011 C C . SER B 1 11 ? 12.984 -17.188 -13.219 1 98 11 SER B C 1
ATOM 2013 O O . SER B 1 11 ? 13.18 -15.984 -13.094 1 98 11 SER B O 1
ATOM 2015 N N . LEU B 1 12 ? 11.781 -17.781 -13.461 1 98.44 12 LEU B N 1
ATOM 2016 C CA . LEU B 1 12 ? 10.664 -16.891 -13.758 1 98.44 12 LEU B CA 1
ATOM 2017 C C . LEU B 1 12 ? 9.383 -17.391 -13.094 1 98.44 12 LEU B C 1
ATOM 2019 O O . LEU B 1 12 ? 9.094 -18.594 -13.117 1 98.44 12 LEU B O 1
ATOM 2023 N N . ILE B 1 13 ? 8.695 -16.5 -12.422 1 98.81 13 ILE B N 1
ATOM 2024 C CA . ILE B 1 13 ? 7.34 -16.703 -11.922 1 98.81 13 ILE B CA 1
ATOM 2025 C C . ILE B 1 13 ? 6.352 -15.891 -12.758 1 98.81 13 ILE B C 1
ATOM 2027 O O . ILE B 1 13 ? 6.523 -14.68 -12.93 1 98.81 13 ILE B O 1
ATOM 2031 N N . ALA B 1 14 ? 5.344 -16.547 -13.32 1 98.88 14 ALA B N 1
ATOM 2032 C CA . ALA B 1 14 ? 4.34 -15.859 -14.125 1 98.88 14 ALA B CA 1
ATOM 2033 C C . ALA B 1 14 ? 3.455 -14.977 -13.25 1 98.88 14 ALA B C 1
ATOM 2035 O O . ALA B 1 14 ? 2.699 -15.469 -12.414 1 98.88 14 ALA B O 1
ATOM 2036 N N . HIS B 1 15 ? 3.588 -13.68 -13.422 1 98.88 15 HIS B N 1
ATOM 2037 C CA . HIS B 1 15 ? 2.945 -12.656 -12.602 1 98.88 15 HIS B CA 1
ATOM 2038 C C . HIS B 1 15 ? 1.452 -12.57 -12.898 1 98.88 15 HIS B C 1
ATOM 2040 O O . HIS B 1 15 ? 1.057 -12.133 -13.984 1 98.88 15 HIS B O 1
ATOM 2046 N N . ARG B 1 16 ? 0.607 -12.992 -11.969 1 98.88 16 ARG B N 1
ATOM 2047 C CA . ARG B 1 16 ? -0.847 -13.023 -12.078 1 98.88 16 ARG B CA 1
ATOM 2048 C C . ARG B 1 16 ? -1.285 -13.867 -13.273 1 98.88 16 ARG B C 1
ATOM 2050 O O . ARG B 1 16 ? -2.268 -13.539 -13.938 1 98.88 16 ARG B O 1
ATOM 2057 N N . GLY B 1 17 ? -0.567 -14.883 -13.539 1 98.38 17 GLY B N 1
ATOM 2058 C CA . GLY B 1 17 ? -0.741 -15.711 -14.727 1 98.38 17 GLY B CA 1
ATOM 2059 C C . GLY B 1 17 ? 0.012 -15.188 -15.938 1 98.38 17 GLY B C 1
ATOM 2060 O O . GLY B 1 17 ? 1.168 -14.773 -15.82 1 98.38 17 GLY B O 1
ATOM 2061 N N . ALA B 1 18 ? -0.6 -15.328 -17.078 1 98.25 18 ALA B N 1
ATOM 2062 C CA . ALA B 1 18 ? -0.052 -14.773 -18.312 1 98.25 18 ALA B CA 1
ATOM 2063 C C . ALA B 1 18 ? -0.687 -13.422 -18.625 1 98.25 18 ALA B C 1
ATOM 2065 O O . ALA B 1 18 ? -1.259 -13.242 -19.703 1 98.25 18 ALA B O 1
ATOM 2066 N N . LYS B 1 19 ? -0.42 -12.492 -17.734 1 97.81 19 LYS B N 1
ATOM 2067 C CA . LYS B 1 19 ? -1.154 -11.227 -17.719 1 97.81 19 LYS B CA 1
ATOM 2068 C C . LYS B 1 19 ? -0.893 -10.43 -18.984 1 97.81 19 LYS B C 1
ATOM 2070 O O . LYS B 1 19 ? -1.705 -9.586 -19.375 1 97.81 19 LYS B O 1
ATOM 2075 N N . ALA B 1 20 ? 0.173 -10.688 -19.719 1 97.75 20 ALA B N 1
ATOM 2076 C CA . ALA B 1 20 ? 0.477 -9.984 -20.969 1 97.75 20 ALA B CA 1
ATOM 2077 C C . ALA B 1 20 ? -0.424 -10.461 -22.094 1 97.75 20 ALA B C 1
ATOM 2079 O O . ALA B 1 20 ? -0.607 -9.758 -23.094 1 97.75 20 ALA B O 1
ATOM 2080 N N . TYR B 1 21 ? -1.059 -11.656 -21.938 1 98.12 21 TYR B N 1
ATOM 2081 C CA . TYR B 1 21 ? -1.732 -12.281 -23.062 1 98.12 21 TYR B CA 1
ATOM 2082 C C . TYR B 1 21 ? -3.229 -12.406 -22.812 1 98.12 21 TYR B C 1
ATOM 2084 O O . TYR B 1 21 ? -4.027 -12.445 -23.75 1 98.12 21 TYR B O 1
ATOM 2092 N N . VAL B 1 22 ? -3.629 -12.578 -21.594 1 98.69 22 VAL B N 1
ATOM 2093 C CA . VAL B 1 22 ? -5.02 -12.781 -21.203 1 98.69 22 VAL B CA 1
ATOM 2094 C C . VAL B 1 22 ? -5.305 -12.07 -19.891 1 98.69 22 VAL B C 1
ATOM 2096 O O . VAL B 1 22 ? -4.379 -11.625 -19.203 1 98.69 22 VAL B O 1
ATOM 2099 N N . PRO B 1 23 ? -6.574 -11.953 -19.422 1 98.88 23 PRO B N 1
ATOM 2100 C CA . PRO B 1 23 ? -6.91 -11.219 -18.203 1 98.88 23 PRO B CA 1
ATOM 2101 C C . PRO B 1 23 ? -6.262 -11.812 -16.953 1 98.88 23 PRO B C 1
ATOM 2103 O O . PRO B 1 23 ? -6.383 -13.016 -16.703 1 98.88 23 PRO B O 1
ATOM 2106 N N . GLU B 1 24 ? -5.629 -10.992 -16.25 1 98.88 24 GLU B N 1
ATOM 2107 C CA . GLU B 1 24 ? -4.875 -11.383 -15.055 1 98.88 24 GLU B CA 1
ATOM 2108 C C . GLU B 1 24 ? -5.777 -12.062 -14.031 1 98.88 24 GLU B C 1
ATOM 2110 O O . GLU B 1 24 ? -6.973 -11.781 -13.961 1 98.88 24 GLU B O 1
ATOM 2115 N N . ASN B 1 25 ? -5.168 -12.961 -13.203 1 98.81 25 ASN B N 1
ATOM 2116 C CA . ASN B 1 25 ? -5.832 -13.539 -12.039 1 98.81 25 ASN B CA 1
ATOM 2117 C C . ASN B 1 25 ? -7.133 -14.234 -12.422 1 98.81 25 ASN B C 1
ATOM 2119 O O . ASN B 1 25 ? -8.156 -14.078 -11.75 1 98.81 25 ASN B O 1
ATOM 2123 N N . THR B 1 26 ? -7.051 -14.961 -13.555 1 98.81 26 THR B N 1
ATOM 2124 C CA . THR B 1 26 ? -8.141 -15.828 -14.008 1 98.81 26 THR B CA 1
ATOM 2125 C C . THR B 1 26 ? -7.652 -17.266 -14.188 1 98.81 26 THR B C 1
ATOM 2127 O O . THR B 1 26 ? -6.445 -17.516 -14.195 1 98.81 26 THR B O 1
ATOM 2130 N N . LEU B 1 27 ? -8.641 -18.172 -14.289 1 98.75 27 LEU B N 1
ATOM 2131 C CA . LEU B 1 27 ? -8.273 -19.547 -14.609 1 98.75 27 LEU B CA 1
ATOM 2132 C C . LEU B 1 27 ? -7.566 -19.625 -15.961 1 98.75 27 LEU B C 1
ATOM 2134 O O 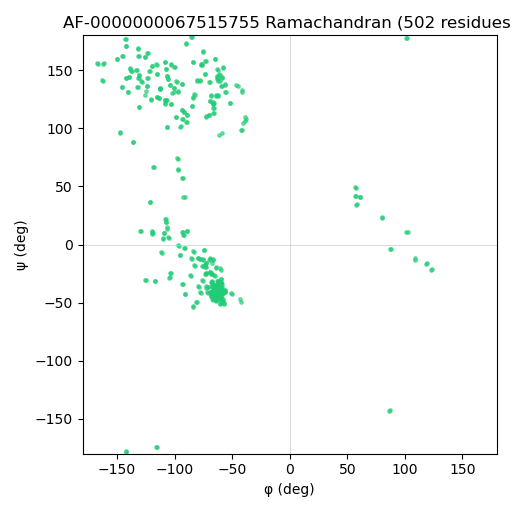. LEU B 1 27 ? -6.562 -20.328 -16.094 1 98.75 27 LEU B O 1
ATOM 2138 N N . LEU B 1 28 ? -8.062 -18.812 -16.875 1 98.88 28 LEU B N 1
ATOM 2139 C CA . LEU B 1 28 ? -7.469 -18.766 -18.203 1 98.88 28 LEU B CA 1
ATOM 2140 C C . LEU B 1 28 ? -6.023 -18.281 -18.141 1 98.88 28 LEU B C 1
ATOM 2142 O O . LEU B 1 28 ? -5.176 -18.766 -18.906 1 98.88 28 LEU B O 1
ATOM 2146 N N . ALA B 1 29 ? -5.746 -17.391 -17.297 1 98.88 29 ALA B N 1
ATOM 2147 C CA . ALA B 1 29 ? -4.391 -16.859 -17.172 1 98.88 29 ALA B CA 1
ATOM 2148 C C . ALA B 1 29 ? -3.428 -17.938 -16.672 1 98.88 29 ALA B C 1
ATOM 2150 O O . ALA B 1 29 ? -2.27 -17.969 -17.094 1 98.88 29 ALA B O 1
ATOM 2151 N N . LEU B 1 30 ? -3.865 -18.797 -15.758 1 98.94 30 LEU B N 1
ATOM 2152 C CA . LEU B 1 30 ? -3.033 -19.922 -15.312 1 98.94 30 LEU B CA 1
ATOM 2153 C C . LEU B 1 30 ? -2.812 -20.906 -16.438 1 98.94 30 LEU B C 1
ATOM 2155 O O . LEU B 1 30 ? -1.688 -21.375 -16.656 1 98.94 30 LEU B O 1
ATOM 2159 N N . GLU B 1 31 ? -3.873 -21.203 -17.141 1 98.88 31 GLU B N 1
ATOM 2160 C CA . GLU B 1 31 ? -3.773 -22.141 -18.25 1 98.88 31 GLU B CA 1
ATOM 2161 C C . GLU B 1 31 ? -2.812 -21.625 -19.328 1 98.88 31 GLU B C 1
ATOM 2163 O O . GLU B 1 31 ? -1.967 -22.375 -19.812 1 98.88 31 GLU B O 1
ATOM 2168 N N . LYS B 1 32 ? -2.961 -20.375 -19.625 1 98.88 32 LYS B N 1
ATOM 2169 C CA . LYS B 1 32 ? -2.088 -19.766 -20.625 1 98.88 32 LYS B CA 1
ATOM 2170 C C . LYS B 1 32 ? -0.638 -19.75 -20.156 1 98.88 32 LYS B C 1
ATOM 2172 O O . LYS B 1 32 ? 0.284 -19.953 -20.953 1 98.88 32 LYS B O 1
ATOM 2177 N N . ALA B 1 33 ? -0.437 -19.469 -18.891 1 98.88 33 ALA B N 1
ATOM 2178 C CA . ALA B 1 33 ? 0.914 -19.516 -18.328 1 98.88 33 ALA B CA 1
ATOM 2179 C C . ALA B 1 33 ? 1.54 -20.891 -18.5 1 98.88 33 ALA B C 1
ATOM 2181 O O . ALA B 1 33 ? 2.688 -21.016 -18.938 1 98.88 33 ALA B O 1
ATOM 2182 N N . ALA B 1 34 ? 0.814 -21.906 -18.188 1 98.81 34 ALA B N 1
ATOM 2183 C CA . ALA B 1 34 ? 1.293 -23.281 -18.359 1 98.81 34 ALA B CA 1
ATOM 2184 C C . ALA B 1 34 ? 1.612 -23.578 -19.812 1 98.81 34 ALA B C 1
ATOM 2186 O O . ALA B 1 34 ? 2.646 -24.172 -20.125 1 98.81 34 ALA B O 1
ATOM 2187 N N . GLU B 1 35 ? 0.723 -23.109 -20.688 1 98.5 35 GLU B N 1
ATOM 2188 C CA . GLU B 1 35 ? 0.921 -23.297 -22.125 1 98.5 35 GLU B CA 1
ATOM 2189 C C . GLU B 1 35 ? 2.225 -22.656 -22.594 1 98.5 35 GLU B C 1
ATOM 2191 O O . GLU B 1 35 ? 2.887 -23.172 -23.5 1 98.5 35 GLU B O 1
ATOM 2196 N N . CYS B 1 36 ? 2.549 -21.578 -21.938 1 97.69 36 CYS B N 1
ATOM 2197 C CA . CYS B 1 36 ? 3.744 -20.828 -22.312 1 97.69 36 CYS B CA 1
ATOM 2198 C C . CYS B 1 36 ? 4.988 -21.422 -21.656 1 97.69 36 CYS B C 1
ATOM 2200 O O . CYS B 1 36 ? 6.098 -20.938 -21.859 1 97.69 36 CYS B O 1
ATOM 2202 N N . GLY B 1 37 ? 4.816 -22.406 -20.797 1 97.38 37 GLY B N 1
ATOM 2203 C CA . GLY B 1 37 ? 5.953 -23.109 -20.234 1 97.38 37 GLY B CA 1
ATOM 2204 C C . GLY B 1 37 ? 6.309 -22.656 -18.828 1 97.38 37 GLY B C 1
ATOM 2205 O O . GLY B 1 37 ? 7.363 -23.031 -18.312 1 97.38 37 GLY B O 1
ATOM 2206 N N . ALA B 1 38 ? 5.496 -21.906 -18.219 1 98.12 38 ALA B N 1
ATOM 2207 C CA . ALA B 1 38 ? 5.754 -21.469 -16.844 1 98.12 38 ALA B CA 1
ATOM 2208 C C . ALA B 1 38 ? 5.785 -22.656 -15.891 1 98.12 38 ALA B C 1
ATOM 2210 O O . ALA B 1 38 ? 5.016 -23.594 -16.031 1 98.12 38 ALA B O 1
ATOM 2211 N N . LYS B 1 39 ? 6.664 -22.531 -14.898 1 98.31 39 LYS B N 1
ATOM 2212 C CA . LYS B 1 39 ? 6.727 -23.531 -13.836 1 98.31 39 LYS B CA 1
ATOM 2213 C C . LYS B 1 39 ? 6.074 -23.031 -12.555 1 98.31 39 LYS B C 1
ATOM 2215 O O . LYS B 1 39 ? 5.684 -23.812 -11.695 1 98.31 39 LYS B O 1
ATOM 2220 N N . TRP B 1 40 ? 6.039 -21.734 -12.43 1 98.81 40 TRP B N 1
ATOM 2221 C CA . TRP B 1 40 ? 5.445 -21.062 -11.281 1 98.81 40 TRP B CA 1
ATOM 2222 C C . TRP B 1 40 ? 4.492 -19.953 -11.727 1 98.81 40 TRP B C 1
ATOM 2224 O O . TRP B 1 40 ? 4.734 -19.297 -12.742 1 98.81 40 TRP B O 1
ATOM 2234 N N . VAL B 1 41 ? 3.416 -19.75 -10.953 1 98.94 41 VAL B N 1
ATOM 2235 C CA . VAL B 1 41 ? 2.512 -18.625 -11.156 1 98.94 41 VAL B CA 1
ATOM 2236 C C . VAL B 1 41 ? 2.254 -17.922 -9.836 1 98.94 41 VAL B C 1
ATOM 2238 O O . VAL B 1 41 ? 2.264 -18.547 -8.773 1 98.94 41 VAL B O 1
ATOM 2241 N N . GLU B 1 42 ? 2.15 -16.672 -9.875 1 98.94 42 GLU B N 1
ATOM 2242 C CA . GLU B 1 42 ? 1.747 -15.844 -8.734 1 98.94 42 GLU B CA 1
ATOM 2243 C C . GLU B 1 42 ? 0.302 -15.375 -8.875 1 98.94 42 GLU B C 1
ATOM 2245 O O . GLU B 1 42 ? -0.132 -15.008 -9.969 1 98.94 42 GLU B O 1
ATOM 2250 N N . ILE B 1 43 ? -0.463 -15.414 -7.828 1 98.94 43 ILE B N 1
ATOM 2251 C CA . ILE B 1 43 ? -1.825 -14.891 -7.805 1 98.94 43 ILE B CA 1
ATOM 2252 C C . ILE B 1 43 ? -2.018 -14.008 -6.578 1 98.94 43 ILE B C 1
ATOM 2254 O O . ILE B 1 43 ? -1.221 -14.055 -5.637 1 98.94 43 ILE B O 1
ATOM 2258 N N . ASP B 1 44 ? -3.061 -13.195 -6.637 1 98.94 44 ASP B N 1
ATOM 2259 C CA . ASP B 1 44 ? -3.432 -12.312 -5.539 1 98.94 44 ASP B CA 1
ATOM 2260 C C . ASP B 1 44 ? -4.766 -12.727 -4.922 1 98.94 44 ASP B C 1
ATOM 2262 O O . ASP B 1 44 ? -5.727 -13 -5.641 1 98.94 44 ASP B O 1
ATOM 2266 N N . VAL B 1 45 ? -4.793 -12.75 -3.598 1 98.94 45 VAL B N 1
ATOM 2267 C CA . VAL B 1 45 ? -6.043 -13.148 -2.963 1 98.94 45 VAL B CA 1
ATOM 2268 C C . VAL B 1 45 ? -6.402 -12.156 -1.857 1 98.94 45 VAL B C 1
ATOM 2270 O O . VAL B 1 45 ? -5.527 -11.703 -1.113 1 98.94 45 VAL B O 1
ATOM 2273 N N . LYS B 1 46 ? -7.625 -11.742 -1.777 1 98.56 46 LYS B N 1
ATOM 2274 C CA . LYS B 1 46 ? -8.164 -10.891 -0.72 1 98.56 46 LYS B CA 1
ATOM 2275 C C . LYS B 1 46 ? -9.586 -11.297 -0.358 1 98.56 46 LYS B C 1
ATOM 2277 O O . LYS B 1 46 ? -10.094 -12.305 -0.852 1 98.56 46 LYS B O 1
ATOM 2282 N N . LEU B 1 47 ? -10.227 -10.586 0.558 1 98.69 47 LEU B N 1
ATOM 2283 C CA . LEU B 1 47 ? -11.531 -11 1.069 1 98.69 47 LEU B CA 1
ATOM 2284 C C . LEU B 1 47 ? -12.641 -10.109 0.519 1 98.69 47 LEU B C 1
ATOM 2286 O O . LEU B 1 47 ? -12.438 -8.914 0.322 1 98.69 47 LEU B O 1
ATOM 2290 N N . THR B 1 48 ? -13.773 -10.727 0.298 1 98.62 48 THR B N 1
ATOM 2291 C CA . THR B 1 48 ? -15.008 -10.031 -0.038 1 98.62 48 THR B CA 1
ATOM 2292 C C . THR B 1 48 ? -15.734 -9.586 1.226 1 98.62 48 THR B C 1
ATOM 2294 O O . THR B 1 48 ? -15.273 -9.844 2.34 1 98.62 48 THR B O 1
ATOM 2297 N N . ARG B 1 49 ? -16.844 -8.922 1.04 1 97.25 49 ARG B N 1
ATOM 2298 C CA . ARG B 1 49 ? -17.656 -8.43 2.145 1 97.25 49 ARG B CA 1
ATOM 2299 C C . ARG B 1 49 ? -18.047 -9.562 3.086 1 97.25 49 ARG B C 1
ATOM 2301 O O . ARG B 1 49 ? -18.031 -9.398 4.309 1 97.25 49 ARG B O 1
ATOM 2308 N N . ASP B 1 50 ? -18.391 -10.703 2.525 1 97.88 50 ASP B N 1
ATOM 2309 C CA . ASP B 1 50 ? -18.875 -11.828 3.316 1 97.88 50 ASP B CA 1
ATOM 2310 C C . ASP B 1 50 ? -17.719 -12.711 3.775 1 97.88 50 ASP B C 1
ATOM 2312 O O . ASP B 1 50 ? -17.922 -13.859 4.172 1 97.88 50 ASP B O 1
ATOM 2316 N N . GLY B 1 51 ? -16.531 -12.266 3.631 1 97.81 51 GLY B N 1
ATOM 2317 C CA . GLY B 1 51 ? -15.359 -12.922 4.199 1 97.81 51 GLY B CA 1
ATOM 2318 C C . GLY B 1 51 ? -14.883 -14.102 3.377 1 97.81 51 GLY B C 1
ATOM 2319 O O . GLY B 1 51 ? -14.234 -15.008 3.902 1 97.81 51 GLY B O 1
ATOM 2320 N N . GLN B 1 52 ? -15.227 -14.094 2.102 1 98.75 52 GLN B N 1
ATOM 2321 C CA . GLN B 1 52 ? -14.766 -15.156 1.217 1 98.75 52 GLN B CA 1
ATOM 2322 C C . GLN B 1 52 ? -13.539 -14.719 0.417 1 98.75 52 GLN B C 1
ATOM 2324 O O . GLN B 1 52 ? -13.453 -13.562 -0.013 1 98.75 52 GLN B O 1
ATOM 2329 N N . PRO B 1 53 ? -12.594 -15.695 0.281 1 98.81 53 PRO B N 1
ATOM 2330 C CA . PRO B 1 53 ? -11.438 -15.344 -0.554 1 98.81 53 PRO B CA 1
ATOM 2331 C C . PRO B 1 53 ? -11.797 -15.219 -2.033 1 98.81 53 PRO B C 1
ATOM 2333 O O . PRO B 1 53 ? -12.625 -15.992 -2.537 1 98.81 53 PRO B O 1
ATOM 2336 N N . VAL B 1 54 ? -11.227 -14.242 -2.668 1 98.81 54 VAL B N 1
ATOM 2337 C CA . VAL B 1 54 ? -11.398 -14.008 -4.098 1 98.81 54 VAL B CA 1
ATOM 2338 C C . VAL B 1 54 ? -10.062 -13.602 -4.719 1 98.81 54 VAL B C 1
ATOM 2340 O O . VAL B 1 54 ? -9.234 -12.969 -4.059 1 98.81 54 VAL B O 1
ATOM 2343 N N . VAL B 1 55 ? -9.836 -14.031 -5.91 1 98.88 55 VAL B N 1
ATOM 2344 C CA . VAL B 1 55 ? -8.562 -13.781 -6.578 1 98.88 55 VAL B CA 1
ATOM 2345 C C . VAL B 1 55 ? -8.672 -12.539 -7.453 1 98.88 55 VAL B C 1
ATOM 2347 O O . VAL B 1 55 ? -9.25 -12.586 -8.547 1 98.88 55 VAL B O 1
ATOM 2350 N N . ILE B 1 56 ? -8.164 -11.453 -6.98 1 98.81 56 ILE B N 1
ATOM 2351 C CA . ILE B 1 56 ? -8.164 -10.141 -7.621 1 98.81 56 ILE B CA 1
ATOM 2352 C C . ILE B 1 56 ? -7.117 -9.242 -6.973 1 98.81 56 ILE B C 1
ATOM 2354 O O . ILE B 1 56 ? -6.91 -9.297 -5.758 1 98.81 56 ILE B O 1
ATOM 2358 N N . HIS B 1 57 ? -6.457 -8.477 -7.742 1 98.56 57 HIS B N 1
ATOM 2359 C CA . HIS B 1 57 ? -5.32 -7.695 -7.277 1 98.56 57 HIS B CA 1
ATOM 2360 C C . HIS B 1 57 ? -5.777 -6.426 -6.57 1 98.56 57 HIS B C 1
ATOM 2362 O O . HIS B 1 57 ? -5.316 -6.125 -5.465 1 98.56 57 HIS B O 1
ATOM 2368 N N . ASP B 1 58 ? -6.695 -5.684 -7.238 1 98.06 58 ASP B N 1
ATOM 2369 C CA . ASP B 1 58 ? -7.027 -4.324 -6.82 1 98.06 58 ASP B CA 1
ATOM 2370 C C . ASP B 1 58 ? -8.07 -4.332 -5.707 1 98.06 58 ASP B C 1
ATOM 2372 O O . ASP B 1 58 ? -8.898 -5.242 -5.629 1 98.06 58 ASP B O 1
ATOM 2376 N N . ASP B 1 59 ? -8.07 -3.275 -4.98 1 98.19 59 ASP B N 1
ATOM 2377 C CA . ASP B 1 59 ? -9.109 -3.115 -3.969 1 98.19 59 ASP B CA 1
ATOM 2378 C C . ASP B 1 59 ? -10.453 -2.795 -4.609 1 98.19 59 ASP B C 1
ATOM 2380 O O . ASP B 1 59 ? -11.508 -2.984 -3.988 1 98.19 59 ASP B O 1
ATOM 2384 N N . MET B 1 60 ? -10.367 -2.244 -5.773 1 98.31 60 MET B N 1
ATOM 2385 C CA . MET B 1 60 ? -11.57 -1.843 -6.496 1 98.31 60 MET B CA 1
ATOM 2386 C C . MET B 1 60 ? -11.836 -2.783 -7.664 1 98.31 60 MET B C 1
ATOM 2388 O O . MET B 1 60 ? -10.906 -3.275 -8.305 1 98.31 60 MET B O 1
ATOM 2392 N N . LEU B 1 61 ? -13.055 -2.943 -8.023 1 98.75 61 LEU B N 1
ATOM 2393 C CA . LEU B 1 61 ? -13.484 -3.85 -9.078 1 98.75 61 LEU B CA 1
ATOM 2394 C C . LEU B 1 61 ? -13.258 -3.229 -10.453 1 98.75 61 LEU B C 1
ATOM 2396 O O . LEU B 1 61 ? -13.266 -3.932 -11.469 1 98.75 61 LEU B O 1
ATOM 2400 N N . ASP B 1 62 ? -12.969 -1.998 -10.531 1 98.56 62 ASP B N 1
ATOM 2401 C CA . ASP B 1 62 ? -13.188 -1.12 -11.68 1 98.56 62 ASP B CA 1
ATOM 2402 C C . ASP B 1 62 ? -12.227 -1.46 -12.812 1 98.56 62 ASP B C 1
ATOM 2404 O O . ASP B 1 62 ? -12.609 -1.411 -13.984 1 98.56 62 ASP B O 1
ATOM 2408 N N . ARG B 1 63 ? -11.023 -1.823 -12.477 1 98.38 63 ARG B N 1
ATOM 2409 C CA . ARG B 1 63 ? -10 -1.947 -13.508 1 98.38 63 ARG B CA 1
ATOM 2410 C C . ARG B 1 63 ? -10.148 -3.258 -14.273 1 98.38 63 ARG B C 1
ATOM 2412 O O . ARG B 1 63 ? -9.969 -3.297 -15.492 1 98.38 63 ARG B O 1
ATOM 2419 N N . THR B 1 64 ? -10.547 -4.355 -13.539 1 98.75 64 THR B N 1
ATOM 2420 C CA . THR B 1 64 ? -10.43 -5.668 -14.164 1 98.75 64 THR B CA 1
ATOM 2421 C C . THR B 1 64 ? -11.789 -6.344 -14.266 1 98.75 64 THR B C 1
ATOM 2423 O O . THR B 1 64 ? -11.875 -7.562 -14.445 1 98.75 64 THR B O 1
ATOM 2426 N N . THR B 1 65 ? -12.852 -5.613 -14.023 1 98.81 65 THR B N 1
ATOM 2427 C CA . THR B 1 65 ? -14.203 -6.125 -14.227 1 98.81 65 THR B CA 1
ATOM 2428 C C . THR B 1 65 ? -15.117 -5.035 -14.766 1 98.81 65 THR B C 1
ATOM 2430 O O . THR B 1 65 ? -14.703 -3.891 -14.938 1 98.81 65 THR B O 1
ATOM 2433 N N . ASN B 1 66 ? -16.359 -5.422 -15.039 1 98.69 66 ASN B N 1
ATOM 2434 C CA . ASN B 1 66 ? -17.344 -4.43 -15.438 1 98.69 66 ASN B CA 1
ATOM 2435 C C . ASN B 1 66 ? -18.125 -3.908 -14.234 1 98.69 66 ASN B C 1
ATOM 2437 O O . ASN B 1 66 ? -19.156 -3.256 -14.398 1 98.69 66 ASN B O 1
ATOM 2441 N N . GLY B 1 67 ? -17.672 -4.293 -13.055 1 98.31 67 GLY B N 1
ATOM 2442 C CA . GLY B 1 67 ? -18.266 -3.766 -11.828 1 98.31 67 GLY B CA 1
ATOM 2443 C C . GLY B 1 67 ? -17.578 -2.502 -11.344 1 98.31 67 GLY B C 1
ATOM 2444 O O . GLY B 1 67 ? -16.594 -2.057 -11.93 1 98.31 67 GLY B O 1
ATOM 2445 N N . ARG B 1 68 ? -18.172 -1.893 -10.305 1 97.75 68 ARG B N 1
ATOM 2446 C CA . ARG B 1 68 ? -17.641 -0.703 -9.648 1 97.75 68 ARG B CA 1
ATOM 2447 C C . ARG B 1 68 ? -17.656 -0.852 -8.133 1 97.75 68 ARG B C 1
ATOM 2449 O O . ARG B 1 68 ? -18.516 -1.554 -7.586 1 97.75 68 ARG B O 1
ATOM 2456 N N . GLY B 1 69 ? -16.656 -0.147 -7.535 1 97.56 69 GLY B N 1
ATOM 2457 C CA . GLY B 1 69 ? -16.656 -0.135 -6.082 1 97.56 69 GLY B CA 1
ATOM 2458 C C . GLY B 1 69 ? -15.648 -1.096 -5.477 1 97.56 69 GLY B C 1
ATOM 2459 O O . GLY B 1 69 ? -14.953 -1.81 -6.199 1 97.56 69 GLY B O 1
ATOM 2460 N N . ALA B 1 70 ? -15.586 -1.081 -4.223 1 98.25 70 ALA B N 1
ATOM 2461 C CA . ALA B 1 70 ? -14.578 -1.831 -3.484 1 98.25 70 ALA B CA 1
ATOM 2462 C C . ALA B 1 70 ? -14.945 -3.309 -3.396 1 98.25 70 ALA B C 1
ATOM 2464 O O . ALA B 1 70 ? -16.109 -3.652 -3.176 1 98.25 70 ALA B O 1
ATOM 2465 N N . VAL B 1 71 ? -13.992 -4.176 -3.504 1 98.69 71 VAL B N 1
ATOM 2466 C CA . VAL B 1 71 ? -14.172 -5.617 -3.361 1 98.69 71 VAL B CA 1
ATOM 2467 C C . VAL B 1 71 ? -14.781 -5.93 -1.996 1 98.69 71 VAL B C 1
ATOM 2469 O O . VAL B 1 71 ? -15.734 -6.703 -1.897 1 98.69 71 VAL B O 1
ATOM 2472 N N . VAL B 1 72 ? -14.344 -5.211 -0.962 1 97.94 72 VAL B N 1
ATOM 2473 C CA . VAL B 1 72 ? -14.688 -5.496 0.428 1 97.94 72 VAL B CA 1
ATOM 2474 C C . VAL B 1 72 ? -16.125 -5.082 0.701 1 97.94 72 VAL B C 1
ATOM 2476 O O . VAL B 1 72 ? -16.672 -5.363 1.772 1 97.94 72 VAL B O 1
ATOM 2479 N N . LEU B 1 73 ? -16.797 -4.457 -0.281 1 98.06 73 LEU B N 1
ATOM 2480 C CA . LEU B 1 73 ? -18.172 -4.016 -0.076 1 98.06 73 LEU B CA 1
ATOM 2481 C C . LEU B 1 73 ? -19.141 -4.859 -0.893 1 98.06 73 LEU B C 1
ATOM 2483 O O . LEU B 1 73 ? -20.344 -4.551 -0.962 1 98.06 73 LEU B O 1
ATOM 2487 N N . HIS B 1 74 ? -18.641 -5.918 -1.566 1 98.38 74 HIS B N 1
ATOM 2488 C CA . HIS B 1 74 ? -19.469 -6.816 -2.359 1 98.38 74 HIS B CA 1
ATOM 2489 C C . HIS B 1 74 ? -19.297 -8.258 -1.904 1 98.38 74 HIS B C 1
ATOM 2491 O O . HIS B 1 74 ? -18.203 -8.688 -1.556 1 98.38 74 HIS B O 1
ATOM 2497 N N . ASP B 1 75 ? -20.391 -8.992 -1.932 1 98.5 75 ASP B N 1
ATOM 2498 C CA . ASP B 1 75 ? -20.328 -10.43 -1.654 1 98.5 75 ASP B CA 1
ATOM 2499 C C . ASP B 1 75 ? -19.688 -11.18 -2.818 1 98.5 75 ASP B C 1
ATOM 2501 O O . ASP B 1 75 ? -19.75 -10.734 -3.965 1 98.5 75 ASP B O 1
ATOM 2505 N N . LEU B 1 76 ? -19.188 -12.359 -2.49 1 98.69 76 LEU B N 1
ATOM 2506 C CA . LEU B 1 76 ? -18.547 -13.164 -3.521 1 98.69 76 LEU B CA 1
ATOM 2507 C C . LEU B 1 76 ? -19.516 -13.484 -4.652 1 98.69 76 LEU B C 1
ATOM 2509 O O . LEU B 1 76 ? -19.156 -13.414 -5.828 1 98.69 76 LEU B O 1
ATOM 2513 N N . SER B 1 77 ? -20.75 -13.797 -4.305 1 98.62 77 SER B N 1
ATOM 2514 C CA . SER B 1 77 ? -21.734 -14.164 -5.305 1 98.62 77 SER B CA 1
ATOM 2515 C C . SER B 1 77 ? -21.953 -13.039 -6.312 1 98.62 77 SER B C 1
ATOM 2517 O O . SER B 1 77 ? -22.094 -13.289 -7.512 1 98.62 77 SER B O 1
ATOM 2519 N N . ALA B 1 78 ? -21.938 -11.797 -5.824 1 98.62 78 ALA B N 1
ATOM 2520 C CA . ALA B 1 78 ? -22.078 -10.641 -6.707 1 98.62 78 ALA B CA 1
ATOM 2521 C C . ALA B 1 78 ? -20.844 -10.469 -7.586 1 98.62 78 ALA B C 1
ATOM 2523 O O . ALA B 1 78 ? -20.953 -10.227 -8.789 1 98.62 78 ALA B O 1
ATOM 2524 N N . ILE B 1 79 ? -19.688 -10.656 -7.047 1 98.81 79 ILE B N 1
ATOM 2525 C CA . ILE B 1 79 ? -18.422 -10.469 -7.766 1 98.81 79 ILE B CA 1
ATOM 2526 C C . ILE B 1 79 ? -18.297 -11.523 -8.859 1 98.81 79 ILE B C 1
ATOM 2528 O O . ILE B 1 79 ? -17.828 -11.234 -9.961 1 98.81 79 ILE B O 1
ATOM 2532 N N . ARG B 1 80 ? -18.797 -12.711 -8.625 1 98.31 80 ARG B N 1
ATOM 2533 C CA . ARG B 1 80 ? -18.656 -13.828 -9.562 1 98.31 80 ARG B CA 1
ATOM 2534 C C . ARG B 1 80 ? -19.547 -13.633 -10.773 1 98.31 80 ARG B C 1
ATOM 2536 O O . ARG B 1 80 ? -19.406 -14.328 -11.781 1 98.31 80 ARG B O 1
ATOM 2543 N N . THR B 1 81 ? -20.531 -12.727 -10.711 1 98.38 81 THR B N 1
ATOM 2544 C CA . THR B 1 81 ? -21.406 -12.461 -11.844 1 98.38 81 THR B CA 1
ATOM 2545 C C . THR B 1 81 ? -20.781 -11.445 -12.789 1 98.38 81 THR B C 1
ATOM 2547 O O . THR B 1 81 ? -21.25 -11.25 -13.906 1 98.38 81 THR B O 1
ATOM 2550 N N . LEU B 1 82 ? -19.734 -10.805 -12.344 1 98.81 82 LEU B N 1
ATOM 2551 C CA . LEU B 1 82 ? -19.109 -9.758 -13.141 1 98.81 82 LEU B CA 1
ATOM 2552 C C . LEU B 1 82 ? -18.281 -10.359 -14.266 1 98.81 82 LEU B C 1
ATOM 2554 O O . LEU B 1 82 ? -17.828 -11.5 -14.164 1 98.81 82 LEU B O 1
ATOM 2558 N N . ASP B 1 83 ? -18.078 -9.586 -15.352 1 98.81 83 ASP B N 1
ATOM 2559 C CA . ASP B 1 83 ? -17.172 -9.922 -16.438 1 98.81 83 ASP B CA 1
ATOM 2560 C C . ASP B 1 83 ? -15.75 -9.477 -16.109 1 98.81 83 ASP B C 1
ATOM 2562 O O . ASP B 1 83 ? -15.477 -8.281 -15.969 1 98.81 83 ASP B O 1
ATOM 2566 N N . ALA B 1 84 ? -14.852 -10.453 -16.062 1 98.62 84 ALA B N 1
ATOM 2567 C CA . ALA B 1 84 ? -13.461 -10.172 -15.703 1 98.62 84 ALA B CA 1
ATOM 2568 C C . ALA B 1 84 ? -12.547 -10.258 -16.922 1 98.62 84 ALA B C 1
ATOM 2570 O O . ALA B 1 84 ? -11.328 -10.398 -16.781 1 98.62 84 ALA B O 1
ATOM 2571 N N . GLY B 1 85 ? -13.094 -10.258 -18.109 1 98.69 85 GLY B N 1
ATOM 2572 C CA . GLY B 1 85 ? -12.273 -10.453 -19.297 1 98.69 85 GLY B CA 1
ATOM 2573 C C . GLY B 1 85 ? -12.445 -9.359 -20.328 1 98.69 85 GLY B C 1
ATOM 2574 O O . GLY B 1 85 ? -11.492 -9 -21.016 1 98.69 85 GLY B O 1
ATOM 2575 N N . GLY B 1 86 ? -13.609 -8.758 -20.422 1 98.44 86 GLY B N 1
ATOM 2576 C CA . GLY B 1 86 ? -13.938 -7.793 -21.469 1 98.44 86 GLY B CA 1
ATOM 2577 C C . GLY B 1 86 ? -13.062 -6.555 -21.422 1 98.44 86 GLY B C 1
ATOM 2578 O O . GLY B 1 86 ? -12.852 -5.91 -22.453 1 98.44 86 GLY B O 1
ATOM 2579 N N . TRP B 1 87 ? -12.617 -6.152 -20.25 1 98.25 87 TRP B N 1
ATOM 2580 C CA . TRP B 1 87 ? -11.75 -4.984 -20.109 1 98.25 87 TRP B CA 1
ATOM 2581 C C . TRP B 1 87 ? -10.453 -5.172 -20.891 1 98.25 87 TRP B C 1
ATOM 2583 O O . TRP B 1 87 ? -9.828 -4.191 -21.297 1 98.25 87 TRP B O 1
ATOM 2593 N N . PHE B 1 88 ? -10.008 -6.441 -21.031 1 98.62 88 PHE B N 1
ATOM 2594 C CA . PHE B 1 88 ? -8.758 -6.77 -21.703 1 98.62 88 PHE B CA 1
ATOM 2595 C C . PHE B 1 88 ? -8.961 -6.855 -23.203 1 98.62 88 PHE B C 1
ATOM 2597 O O . PHE B 1 88 ? -8.227 -6.227 -23.969 1 98.62 88 PHE B O 1
ATOM 2604 N N . ALA B 1 89 ? -9.883 -7.617 -23.688 1 98.44 89 ALA B N 1
ATOM 2605 C CA . ALA B 1 89 ? -10.297 -7.77 -25.078 1 98.44 89 ALA B CA 1
ATOM 2606 C C . ALA B 1 89 ? -11.68 -8.406 -25.172 1 98.44 89 ALA B C 1
ATOM 2608 O O . ALA B 1 89 ? -12.07 -9.188 -24.312 1 98.44 89 ALA B O 1
ATOM 2609 N N . ALA B 1 90 ? -12.312 -8.156 -26.234 1 98.25 90 ALA B N 1
ATOM 2610 C CA . ALA B 1 90 ? -13.688 -8.594 -26.438 1 98.25 90 ALA B CA 1
ATOM 2611 C C . ALA B 1 90 ? -13.789 -10.117 -26.422 1 98.25 90 ALA B C 1
ATOM 2613 O O . ALA B 1 90 ? -14.781 -10.68 -25.953 1 98.25 90 ALA B O 1
ATOM 2614 N N . GLU B 1 91 ? -12.82 -10.727 -26.859 1 98.31 91 GLU B N 1
ATOM 2615 C CA . GLU B 1 91 ? -12.859 -12.18 -27 1 98.31 91 GLU B CA 1
ATOM 2616 C C . GLU B 1 91 ? -12.875 -12.867 -25.641 1 98.31 91 GLU B C 1
ATOM 2618 O O . GLU B 1 91 ? -13.18 -14.055 -25.547 1 98.31 91 GLU B O 1
ATOM 2623 N N . PHE B 1 92 ? -12.609 -12.102 -24.609 1 98.69 92 PHE B N 1
ATOM 2624 C CA . PHE B 1 92 ? -12.539 -12.711 -23.281 1 98.69 92 PHE B CA 1
ATOM 2625 C C . PHE B 1 92 ? -13.781 -12.375 -22.469 1 98.69 92 PHE B C 1
ATOM 2627 O O . PHE B 1 92 ? -13.844 -12.68 -21.281 1 98.69 92 PHE B O 1
ATOM 2634 N N . THR B 1 93 ? -14.695 -11.734 -23.094 1 98.31 93 THR B N 1
ATOM 2635 C CA . THR B 1 93 ? -15.938 -11.398 -22.406 1 98.31 93 THR B CA 1
ATOM 2636 C C . THR B 1 93 ? -16.594 -12.648 -21.828 1 98.31 93 THR B C 1
ATOM 2638 O O . THR B 1 93 ? -16.641 -13.695 -22.484 1 98.31 93 THR B O 1
ATOM 2641 N N . GLY B 1 94 ? -16.953 -12.531 -20.578 1 97.69 94 GLY B N 1
ATOM 2642 C CA . GLY B 1 94 ? -17.641 -13.641 -19.938 1 97.69 94 GLY B CA 1
ATOM 2643 C C . GLY B 1 94 ? -16.781 -14.367 -18.906 1 97.69 94 GLY B C 1
ATOM 2644 O O . GLY B 1 94 ? -17.297 -15.148 -18.109 1 97.69 94 GLY B O 1
ATOM 2645 N N . LEU B 1 95 ? -15.5 -14.102 -18.906 1 98.19 95 LEU B N 1
ATOM 2646 C CA . LEU B 1 95 ? -14.648 -14.695 -17.875 1 98.19 95 LEU B CA 1
ATOM 2647 C C . LEU B 1 95 ? -15.086 -14.25 -16.484 1 98.19 95 LEU B C 1
ATOM 2649 O O . LEU B 1 95 ? -15.43 -13.086 -16.281 1 98.19 95 LEU B O 1
ATOM 2653 N N . GLN B 1 96 ? -15.047 -15.125 -15.57 1 97.81 96 GLN B N 1
ATOM 2654 C CA . GLN B 1 96 ? -15.445 -14.836 -14.203 1 97.81 96 GLN B CA 1
ATOM 2655 C C . GLN B 1 96 ? -14.234 -14.594 -13.312 1 97.81 96 GLN B C 1
ATOM 2657 O O . GLN B 1 96 ? -13.141 -15.109 -13.578 1 97.81 96 GLN B O 1
ATOM 2662 N N . VAL B 1 97 ? -14.453 -13.828 -12.289 1 98.75 97 VAL B N 1
ATOM 2663 C CA . VAL B 1 97 ? -13.469 -13.781 -11.211 1 98.75 97 VAL B CA 1
ATOM 2664 C C . VAL B 1 97 ? -13.422 -15.125 -10.492 1 98.75 97 VAL B C 1
ATOM 2666 O O . VAL B 1 97 ? -14.453 -15.617 -10.023 1 98.75 97 VAL B O 1
ATOM 2669 N N . PRO B 1 98 ? -12.352 -15.711 -10.477 1 98.69 98 PRO B N 1
ATOM 2670 C CA . PRO B 1 98 ? -12.32 -17.047 -9.883 1 98.69 98 PRO B CA 1
ATOM 2671 C C . PRO B 1 98 ? -12.336 -17.016 -8.352 1 98.69 98 PRO B C 1
ATOM 2673 O O . PRO B 1 98 ? -11.938 -16.016 -7.754 1 98.69 98 PRO B O 1
ATOM 2676 N N . THR B 1 99 ? -12.812 -18.078 -7.77 1 98.44 99 THR B N 1
ATOM 2677 C CA . THR B 1 99 ? -12.594 -18.297 -6.344 1 98.44 99 THR B CA 1
ATOM 2678 C C . THR B 1 99 ? -11.164 -18.75 -6.078 1 98.44 99 THR B C 1
ATOM 2680 O O . THR B 1 99 ? -10.453 -19.156 -7 1 98.44 99 THR B O 1
ATOM 2683 N N . PHE B 1 100 ? -10.852 -18.672 -4.879 1 98.94 100 PHE B N 1
ATOM 2684 C CA . PHE B 1 100 ? -9.523 -19.125 -4.473 1 98.94 100 PHE B CA 1
ATOM 2685 C C . PHE B 1 100 ? -9.383 -20.625 -4.656 1 98.94 100 PHE B C 1
ATOM 2687 O O . PHE B 1 100 ? -8.367 -21.109 -5.16 1 98.94 100 PHE B O 1
ATOM 2694 N N . GLU B 1 101 ? -10.375 -21.328 -4.34 1 98.88 101 GLU B N 1
ATOM 2695 C CA . GLU B 1 101 ? -10.367 -22.781 -4.473 1 98.88 101 GLU B CA 1
ATOM 2696 C C . GLU B 1 101 ? -10.203 -23.203 -5.93 1 98.88 101 GLU B C 1
ATOM 2698 O O . GLU B 1 101 ? -9.469 -24.141 -6.23 1 98.88 101 GLU B O 1
ATOM 2703 N N . GLU B 1 102 ? -10.898 -22.5 -6.801 1 98.81 102 GLU B N 1
ATOM 2704 C CA . GLU B 1 102 ? -10.781 -22.797 -8.227 1 98.81 102 GLU B CA 1
ATOM 2705 C C . GLU B 1 102 ? -9.344 -22.594 -8.711 1 98.81 102 GLU B C 1
ATOM 2707 O O . GLU B 1 102 ? -8.836 -23.391 -9.508 1 98.81 102 GLU B O 1
ATOM 2712 N N . ILE B 1 103 ? -8.711 -21.578 -8.227 1 98.88 103 ILE B N 1
ATOM 2713 C CA . ILE B 1 103 ? -7.352 -21.25 -8.641 1 98.88 103 ILE B CA 1
ATOM 2714 C C . ILE B 1 103 ? -6.387 -22.312 -8.141 1 98.88 103 ILE B C 1
ATOM 2716 O O . ILE B 1 103 ? -5.516 -22.766 -8.883 1 98.88 103 ILE B O 1
ATOM 2720 N N . VAL B 1 104 ? -6.531 -22.719 -6.898 1 98.94 104 VAL B N 1
ATOM 2721 C CA . VAL B 1 104 ? -5.652 -23.734 -6.32 1 98.94 104 VAL B CA 1
ATOM 2722 C C . VAL B 1 104 ? -5.816 -25.047 -7.078 1 98.94 104 VAL B C 1
ATOM 2724 O O . VAL B 1 104 ? -4.828 -25.688 -7.457 1 98.94 104 VAL B O 1
ATOM 2727 N N . ALA B 1 105 ? -7.062 -25.406 -7.359 1 98.88 105 ALA B N 1
ATOM 2728 C CA . ALA B 1 105 ? -7.332 -26.625 -8.117 1 98.88 105 ALA B CA 1
ATOM 2729 C C . ALA B 1 105 ? -6.719 -26.562 -9.508 1 98.88 105 ALA B C 1
ATOM 2731 O O . ALA B 1 105 ? -6.164 -27.547 -10 1 98.88 105 ALA B O 1
ATOM 2732 N N . CYS B 1 106 ? -6.844 -25.422 -10.078 1 98.88 106 CYS B N 1
ATOM 2733 C CA . CYS B 1 106 ? -6.305 -25.219 -11.422 1 98.88 106 CYS B CA 1
ATOM 2734 C C . CYS B 1 106 ? -4.789 -25.344 -11.422 1 98.88 106 CYS B C 1
ATOM 2736 O O . CYS B 1 106 ? -4.223 -26.031 -12.281 1 98.88 106 CYS B O 1
ATOM 2738 N N . ALA B 1 107 ? -4.117 -24.734 -10.484 1 98.94 107 ALA B N 1
ATOM 2739 C CA . ALA B 1 107 ? -2.664 -24.828 -10.383 1 98.94 107 ALA B CA 1
ATOM 2740 C C . ALA B 1 107 ? -2.209 -26.266 -10.227 1 98.94 107 ALA B C 1
ATOM 2742 O O . ALA B 1 107 ? -1.246 -26.703 -10.859 1 98.94 107 ALA B O 1
ATOM 2743 N N . LEU B 1 108 ? -2.92 -27 -9.406 1 98.88 108 LEU B N 1
ATOM 2744 C CA . LEU B 1 108 ? -2.58 -28.406 -9.164 1 98.88 108 LEU B CA 1
ATOM 2745 C C . LEU B 1 108 ? -2.775 -29.234 -10.43 1 98.88 108 LEU B C 1
ATOM 2747 O O . LEU B 1 108 ? -1.914 -30.047 -10.781 1 98.88 108 LEU B O 1
ATOM 2751 N N . ARG B 1 109 ? -3.906 -28.984 -11.102 1 98.75 109 ARG B N 1
ATOM 2752 C CA . ARG B 1 109 ? -4.203 -29.703 -12.336 1 98.75 109 ARG B CA 1
ATOM 2753 C C . ARG B 1 109 ? -3.115 -29.484 -13.383 1 98.75 109 ARG B C 1
ATOM 2755 O O . ARG B 1 109 ? -2.744 -30.406 -14.109 1 98.75 109 ARG B O 1
ATOM 2762 N N . LEU B 1 110 ? -2.609 -28.312 -13.406 1 98.81 110 LEU B N 1
ATOM 2763 C CA . LEU B 1 110 ? -1.646 -27.922 -14.43 1 98.81 110 LEU B CA 1
ATOM 2764 C C . LEU B 1 110 ? -0.219 -28.188 -13.961 1 98.81 110 LEU B C 1
ATOM 2766 O O . LEU B 1 110 ? 0.739 -27.875 -14.672 1 98.81 110 LEU B O 1
ATOM 2770 N N . GLU B 1 111 ? -0.031 -28.656 -12.734 1 98.38 111 GLU B N 1
ATOM 2771 C CA . GLU B 1 111 ? 1.261 -28.969 -12.125 1 98.38 111 GLU B CA 1
ATOM 2772 C C . GLU B 1 111 ? 2.145 -27.734 -12.047 1 98.38 111 GLU B C 1
ATOM 2774 O O . GLU B 1 111 ? 3.336 -27.781 -12.359 1 98.38 111 GLU B O 1
ATOM 2779 N N . LEU B 1 112 ? 1.538 -26.656 -11.703 1 98.75 112 LEU B N 1
ATOM 2780 C CA . LEU B 1 112 ? 2.25 -25.391 -11.508 1 98.75 112 LEU B CA 1
ATOM 2781 C C . LEU B 1 112 ? 2.637 -25.219 -10.039 1 98.75 112 LEU B C 1
ATOM 2783 O O . LEU B 1 112 ? 1.86 -25.547 -9.148 1 98.75 112 LEU B O 1
ATOM 2787 N N . GLY B 1 113 ? 3.912 -24.719 -9.82 1 98.75 113 GLY B N 1
ATOM 2788 C CA . GLY B 1 113 ? 4.152 -24.094 -8.531 1 98.75 113 GLY B CA 1
ATOM 2789 C C . GLY B 1 113 ? 3.299 -22.859 -8.297 1 98.75 113 GLY B C 1
ATOM 2790 O O . GLY B 1 113 ? 2.961 -22.141 -9.242 1 98.75 113 GLY B O 1
ATOM 2791 N N . LEU B 1 114 ? 3.002 -22.609 -7.035 1 98.94 114 LEU B N 1
ATOM 2792 C CA . LEU B 1 114 ? 2.041 -21.547 -6.754 1 98.94 114 LEU B CA 1
ATOM 2793 C C . LEU B 1 114 ? 2.578 -20.594 -5.688 1 98.94 114 LEU B C 1
ATOM 2795 O O . LEU B 1 114 ? 2.959 -21.016 -4.598 1 98.94 114 LEU B O 1
ATOM 2799 N N . GLN B 1 115 ? 2.738 -19.344 -6.066 1 98.94 115 GLN B N 1
ATOM 2800 C CA . GLN B 1 115 ? 2.889 -18.266 -5.105 1 98.94 115 GLN B CA 1
ATOM 2801 C C . GLN B 1 115 ? 1.543 -17.609 -4.797 1 98.94 115 GLN B C 1
ATOM 2803 O O . GLN B 1 115 ? 0.914 -17.031 -5.68 1 98.94 115 GLN B O 1
ATOM 2808 N N . VAL B 1 116 ? 1.109 -17.719 -3.578 1 98.94 116 VAL B N 1
ATOM 2809 C CA . VAL B 1 116 ? -0.115 -17.062 -3.137 1 98.94 116 VAL B CA 1
ATOM 2810 C C . VAL B 1 116 ? 0.23 -15.758 -2.416 1 98.94 116 VAL B C 1
ATOM 2812 O O . VAL B 1 116 ? 0.771 -15.781 -1.308 1 98.94 116 VAL B O 1
ATOM 2815 N N . GLU B 1 117 ? -0.072 -14.711 -3.023 1 98.94 117 GLU B N 1
ATOM 2816 C CA . GLU B 1 117 ? 0.117 -13.438 -2.332 1 98.94 117 GLU B CA 1
ATOM 2817 C C . GLU B 1 117 ? -1.126 -13.055 -1.536 1 98.94 117 GLU B C 1
ATOM 2819 O O . GLU B 1 117 ? -2.176 -12.758 -2.113 1 98.94 117 GLU B O 1
ATOM 2824 N N . LEU B 1 118 ? -1.021 -13.07 -0.22 1 98.94 118 LEU B N 1
ATOM 2825 C CA . LEU B 1 118 ? -2.035 -12.43 0.609 1 98.94 118 LEU B CA 1
ATOM 2826 C C . LEU B 1 118 ? -2.027 -10.914 0.405 1 98.94 118 LEU B C 1
ATOM 2828 O O . LEU B 1 118 ? -1.044 -10.25 0.729 1 98.94 118 LEU B O 1
ATOM 2832 N N . LYS B 1 119 ? -3.084 -10.414 -0.171 1 98.38 119 LYS B N 1
ATOM 2833 C CA . LYS B 1 119 ? -3.223 -8.984 -0.452 1 98.38 119 LYS B CA 1
ATOM 2834 C C . LYS B 1 119 ? -4.414 -8.391 0.296 1 98.38 119 LYS B C 1
ATOM 2836 O O . LYS B 1 119 ? -5.355 -7.895 -0.323 1 98.38 119 LYS B O 1
ATOM 2841 N N . PRO B 1 120 ? -4.312 -8.352 1.588 1 98.5 120 PRO B N 1
ATOM 2842 C CA . PRO B 1 120 ? -5.438 -7.805 2.35 1 98.5 120 PRO B CA 1
ATOM 2843 C C . PRO B 1 120 ? -5.762 -6.359 1.971 1 98.5 120 PRO B C 1
ATOM 2845 O O . PRO B 1 120 ? -4.875 -5.621 1.533 1 98.5 120 PRO B O 1
ATOM 2848 N N . THR B 1 121 ? -7.004 -6.047 1.979 1 97.5 121 THR B N 1
ATOM 2849 C CA . THR B 1 121 ? -7.293 -4.629 2.162 1 97.5 121 THR B CA 1
ATOM 2850 C C . THR B 1 121 ? -6.879 -4.168 3.557 1 97.5 121 THR B C 1
ATOM 2852 O O . THR B 1 121 ? -7.363 -4.699 4.559 1 97.5 121 THR B O 1
ATOM 2855 N N . ILE B 1 122 ? -6.043 -3.211 3.586 1 95.06 122 ILE B N 1
ATOM 2856 C CA . ILE B 1 122 ? -5.434 -2.842 4.859 1 95.06 122 ILE B CA 1
ATOM 2857 C C . ILE B 1 122 ? -6.52 -2.625 5.91 1 95.06 122 ILE B C 1
ATOM 2859 O O . ILE B 1 122 ? -7.418 -1.801 5.723 1 95.06 122 ILE B O 1
ATOM 2863 N N . GLY B 1 123 ? -6.43 -3.379 6.965 1 96 123 GLY B N 1
ATOM 2864 C CA . GLY B 1 123 ? -7.43 -3.41 8.016 1 96 123 GLY B CA 1
ATOM 2865 C C . GLY B 1 123 ? -7.988 -4.801 8.266 1 96 123 GLY B C 1
ATOM 2866 O O . GLY B 1 123 ? -8.586 -5.055 9.312 1 96 123 GLY B O 1
ATOM 2867 N N . ASP B 1 124 ? -7.852 -5.656 7.277 1 97.62 124 ASP B N 1
ATOM 2868 C CA . ASP B 1 124 ? -8.258 -7.043 7.469 1 97.62 124 ASP B CA 1
ATOM 2869 C C . ASP B 1 124 ? -7.094 -7.996 7.227 1 97.62 124 ASP B C 1
ATOM 2871 O O . ASP B 1 124 ? -7.273 -9.078 6.664 1 97.62 124 ASP B O 1
ATOM 2875 N N . ASP B 1 125 ? -5.918 -7.59 7.609 1 98.5 125 ASP B N 1
ATOM 2876 C CA . ASP B 1 125 ? -4.66 -8.305 7.406 1 98.5 125 ASP B CA 1
ATOM 2877 C C . ASP B 1 125 ? -4.719 -9.695 8.023 1 98.5 125 ASP B C 1
ATOM 2879 O O . ASP B 1 125 ? -4.418 -10.688 7.355 1 98.5 125 ASP B O 1
ATOM 2883 N N . VAL B 1 126 ? -5.117 -9.75 9.266 1 98.44 126 VAL B N 1
ATOM 2884 C CA . VAL B 1 126 ? -5.129 -11 10.016 1 98.44 126 VAL B CA 1
ATOM 2885 C C . VAL B 1 126 ? -6.242 -11.906 9.484 1 98.44 126 VAL B C 1
ATOM 2887 O O . VAL B 1 126 ? -6.02 -13.094 9.242 1 98.44 126 VAL B O 1
ATOM 2890 N N . GLU B 1 127 ? -7.402 -11.312 9.195 1 98.56 127 GLU B N 1
ATOM 2891 C CA . GLU B 1 127 ? -8.555 -12.062 8.711 1 98.56 127 GLU B CA 1
ATOM 2892 C C . GLU B 1 127 ? -8.266 -12.711 7.363 1 98.56 127 GLU B C 1
ATOM 2894 O O . GLU B 1 127 ? -8.695 -13.836 7.102 1 98.56 127 GLU B O 1
ATOM 2899 N N . THR B 1 128 ? -7.551 -11.992 6.555 1 98.81 128 THR B N 1
ATOM 2900 C CA . THR B 1 128 ? -7.219 -12.539 5.242 1 98.81 128 THR B CA 1
ATOM 2901 C C . THR B 1 128 ? -6.41 -13.828 5.383 1 98.81 128 THR B C 1
ATOM 2903 O O . THR B 1 128 ? -6.723 -14.836 4.746 1 98.81 128 THR B O 1
ATOM 2906 N N . ALA B 1 129 ? -5.41 -13.805 6.234 1 98.94 129 ALA B N 1
ATOM 2907 C CA . ALA B 1 129 ? -4.625 -15.008 6.48 1 98.94 129 ALA B CA 1
ATOM 2908 C C . ALA B 1 129 ? -5.48 -16.109 7.113 1 98.94 129 ALA B C 1
ATOM 2910 O O . ALA B 1 129 ? -5.414 -17.266 6.707 1 98.94 129 ALA B O 1
ATOM 2911 N N . GLU B 1 130 ? -6.316 -15.719 8.031 1 98.88 130 GLU B N 1
ATOM 2912 C CA . GLU B 1 130 ? -7.102 -16.672 8.797 1 98.88 130 GLU B CA 1
ATOM 2913 C C . GLU B 1 130 ? -8.094 -17.422 7.91 1 98.88 130 GLU B C 1
ATOM 2915 O O . GLU B 1 130 ? -8.453 -18.562 8.195 1 98.88 130 GLU B O 1
ATOM 2920 N N . VAL B 1 131 ? -8.469 -16.75 6.836 1 98.88 131 VAL B N 1
ATOM 2921 C CA . VAL B 1 131 ? -9.422 -17.391 5.934 1 98.88 131 VAL B CA 1
ATOM 2922 C C . VAL B 1 131 ? -8.68 -18.172 4.855 1 98.88 131 VAL B C 1
ATOM 2924 O O . VAL B 1 131 ? -9 -19.328 4.594 1 98.88 131 VAL B O 1
ATOM 2927 N N . VAL B 1 132 ? -7.641 -17.672 4.27 1 98.94 132 VAL B N 1
ATOM 2928 C CA . VAL B 1 132 ? -6.973 -18.219 3.092 1 98.94 132 VAL B CA 1
ATOM 2929 C C . VAL B 1 132 ? -6.113 -19.422 3.492 1 98.94 132 VAL B C 1
ATOM 2931 O O . VAL B 1 132 ? -6.109 -20.438 2.809 1 98.94 132 VAL B O 1
ATOM 2934 N N . MET B 1 133 ? -5.398 -19.344 4.617 1 98.94 133 MET B N 1
ATOM 2935 C CA . MET B 1 133 ? -4.371 -20.312 4.965 1 98.94 133 MET B CA 1
ATOM 2936 C C . MET B 1 133 ? -4.988 -21.688 5.246 1 98.94 133 MET B C 1
ATOM 2938 O O . MET B 1 133 ? -4.504 -22.703 4.75 1 98.94 133 MET B O 1
ATOM 2942 N N . PRO B 1 134 ? -6.113 -21.75 5.992 1 98.81 134 PRO B N 1
ATOM 2943 C CA . PRO B 1 134 ? -6.707 -23.062 6.211 1 98.81 134 PRO B CA 1
ATOM 2944 C C . PRO B 1 134 ? -7.215 -23.703 4.922 1 98.81 134 PRO B C 1
ATOM 2946 O O . PRO B 1 134 ? -7.094 -24.922 4.738 1 98.81 134 PRO B O 1
ATOM 2949 N N . ILE B 1 135 ? -7.766 -22.891 4.039 1 98.88 135 ILE B N 1
ATOM 2950 C CA . ILE B 1 135 ? -8.242 -23.406 2.76 1 98.88 135 ILE B CA 1
ATOM 2951 C C . ILE B 1 135 ? -7.062 -23.953 1.953 1 98.88 135 ILE B C 1
ATOM 2953 O O . ILE B 1 135 ? -7.113 -25.078 1.444 1 98.88 135 ILE B O 1
ATOM 2957 N N . LEU B 1 136 ? -6.004 -23.219 1.848 1 98.94 136 LEU B N 1
ATOM 2958 C CA . LEU B 1 136 ? -4.812 -23.609 1.101 1 98.94 136 LEU B CA 1
ATOM 2959 C C . LEU B 1 136 ? -4.199 -24.891 1.676 1 98.94 136 LEU B C 1
ATOM 2961 O O . LEU B 1 136 ? -3.852 -25.797 0.93 1 98.94 136 LEU B O 1
ATOM 2965 N N . LYS B 1 137 ? -4.113 -24.922 2.969 1 98.69 137 LYS B N 1
ATOM 2966 C CA . LYS B 1 137 ? -3.525 -26.078 3.66 1 98.69 137 LYS B CA 1
ATOM 2967 C C . LYS B 1 137 ? -4.332 -27.344 3.406 1 98.69 137 LYS B C 1
ATOM 2969 O O . LYS B 1 137 ? -3.766 -28.422 3.262 1 98.69 137 LYS B O 1
ATOM 2974 N N . SER B 1 138 ? -5.621 -27.156 3.32 1 98.44 138 SER B N 1
ATOM 2975 C CA . SER B 1 138 ? -6.492 -28.312 3.115 1 98.44 138 SER B CA 1
ATOM 2976 C C . SER B 1 138 ? -6.43 -28.797 1.673 1 98.44 138 SER B C 1
ATOM 2978 O O . SER B 1 138 ? -6.578 -30 1.411 1 98.44 138 SER B O 1
ATOM 2980 N N . LEU B 1 139 ? -6.191 -27.906 0.75 1 98.69 139 LEU B N 1
ATOM 2981 C CA . LEU B 1 139 ? -6.289 -28.25 -0.664 1 98.69 139 LEU B CA 1
ATOM 2982 C C . LEU B 1 139 ? -4.934 -28.672 -1.216 1 98.69 139 LEU B C 1
ATOM 2984 O O . LEU B 1 139 ? -4.855 -29.5 -2.125 1 98.69 139 LEU B O 1
ATOM 2988 N N . TRP B 1 140 ? -3.848 -28.094 -0.738 1 98.69 140 TRP B N 1
ATOM 2989 C CA . TRP B 1 140 ? -2.529 -28.344 -1.309 1 98.69 140 TRP B CA 1
ATOM 2990 C C . TRP B 1 140 ? -1.925 -29.625 -0.746 1 98.69 140 TRP B C 1
ATOM 2992 O O . TRP B 1 140 ? -1.838 -29.797 0.473 1 98.69 140 TRP B O 1
ATOM 3002 N N . PRO B 1 141 ? -1.452 -30.531 -1.6 1 98 141 PRO B N 1
ATOM 3003 C CA . PRO B 1 141 ? -0.889 -31.781 -1.108 1 98 141 PRO B CA 1
ATOM 3004 C C . PRO B 1 141 ? 0.35 -31.578 -0.24 1 98 141 PRO B C 1
ATOM 3006 O O . PRO B 1 141 ? 1.242 -30.812 -0.604 1 98 141 PRO B O 1
ATOM 3009 N N . ALA B 1 142 ? 0.498 -32.344 0.782 1 94.94 142 ALA B N 1
ATOM 3010 C CA . ALA B 1 142 ? 1.562 -32.188 1.769 1 94.94 142 ALA B CA 1
ATOM 3011 C C . ALA B 1 142 ? 2.926 -32.5 1.162 1 94.94 142 ALA B C 1
ATOM 3013 O O . ALA B 1 142 ? 3.947 -31.969 1.593 1 94.94 142 ALA B O 1
ATOM 3014 N N . ASP B 1 143 ? 2.936 -33.281 0.152 1 95.81 143 ASP B N 1
ATOM 3015 C CA . ASP B 1 143 ? 4.199 -33.719 -0.432 1 95.81 143 ASP B CA 1
ATOM 3016 C C . ASP B 1 143 ? 4.582 -32.875 -1.628 1 95.81 143 ASP B C 1
ATOM 3018 O O . ASP B 1 143 ? 5.598 -33.094 -2.283 1 95.81 143 ASP B O 1
ATOM 3022 N N . ASN B 1 144 ? 3.766 -31.922 -1.965 1 97.12 144 ASN B N 1
ATOM 3023 C CA . ASN B 1 144 ? 4.078 -30.969 -3.021 1 97.12 144 ASN B CA 1
ATOM 3024 C C . ASN B 1 144 ? 4.723 -29.703 -2.463 1 97.12 144 ASN B C 1
ATOM 3026 O O . ASN B 1 144 ? 4.047 -28.859 -1.862 1 97.12 144 ASN B O 1
ATOM 3030 N N . ASP B 1 145 ? 5.996 -29.516 -2.686 1 96.06 145 ASP B N 1
ATOM 3031 C CA . ASP B 1 145 ? 6.762 -28.422 -2.078 1 96.06 145 ASP B CA 1
ATOM 3032 C C . ASP B 1 145 ? 6.793 -27.203 -2.988 1 96.06 145 ASP B C 1
ATOM 3034 O O . ASP B 1 145 ? 7.484 -26.219 -2.695 1 96.06 145 ASP B O 1
ATOM 3038 N N . GLN B 1 146 ? 6.004 -27.172 -4.023 1 98 146 GLN B N 1
ATOM 3039 C CA . GLN B 1 146 ? 5.996 -26.062 -4.965 1 98 146 GLN B CA 1
ATOM 3040 C C . GLN B 1 146 ? 4.938 -25.031 -4.586 1 98 146 GLN B C 1
ATOM 3042 O O . GLN B 1 146 ? 4.047 -24.719 -5.383 1 98 146 GLN B O 1
ATOM 3047 N N . LEU B 1 147 ? 5.105 -24.578 -3.369 1 98.75 147 LEU B N 1
ATOM 3048 C CA . LEU B 1 147 ? 4.172 -23.609 -2.801 1 98.75 147 LEU B CA 1
ATOM 3049 C C . LEU B 1 147 ? 4.895 -22.641 -1.877 1 98.75 147 LEU B C 1
ATOM 3051 O O . LEU B 1 147 ? 5.746 -23.047 -1.082 1 98.75 147 LEU B O 1
ATOM 3055 N N . PHE B 1 148 ? 4.574 -21.375 -2.012 1 98.81 148 PHE B N 1
ATOM 3056 C CA . PHE B 1 148 ? 4.883 -20.453 -0.924 1 98.81 148 PHE B CA 1
ATOM 3057 C C . PHE B 1 148 ? 3.873 -19.312 -0.875 1 98.81 148 PHE B C 1
ATOM 3059 O O . PHE B 1 148 ? 3.125 -19.094 -1.832 1 98.81 148 PHE B O 1
ATOM 3066 N N . VAL B 1 149 ? 3.775 -18.656 0.284 1 98.94 149 VAL B N 1
ATOM 3067 C CA . VAL B 1 149 ? 2.852 -17.562 0.543 1 98.94 149 VAL B CA 1
ATOM 3068 C C . VAL B 1 149 ? 3.631 -16.266 0.744 1 98.94 149 VAL B C 1
ATOM 3070 O O . VAL B 1 149 ? 4.66 -16.25 1.423 1 98.94 149 VAL B O 1
ATOM 3073 N N . SER B 1 150 ? 3.18 -15.227 0.097 1 98.94 150 SER B N 1
ATOM 3074 C CA . SER B 1 150 ? 3.84 -13.93 0.204 1 98.94 150 SER B CA 1
ATOM 3075 C C . SER B 1 150 ? 2.857 -12.836 0.628 1 98.94 150 SER B C 1
ATOM 3077 O O . SER B 1 150 ? 1.643 -13.039 0.583 1 98.94 150 SER B O 1
ATOM 3079 N N . SER B 1 151 ? 3.393 -11.703 1.123 1 98.88 151 SER B N 1
ATOM 3080 C CA . SER B 1 151 ? 2.555 -10.547 1.426 1 98.88 151 SER B CA 1
ATOM 3081 C C . SER B 1 151 ? 3.398 -9.305 1.668 1 98.88 151 SER B C 1
ATOM 3083 O O . SER B 1 151 ? 4.562 -9.398 2.066 1 98.88 151 SER B O 1
ATOM 3085 N N . PHE B 1 152 ? 2.803 -8.164 1.466 1 98.19 152 PHE B N 1
ATOM 3086 C CA . PHE B 1 152 ? 3.354 -6.895 1.916 1 98.19 152 PHE B CA 1
ATOM 3087 C C . PHE B 1 152 ? 3.012 -6.645 3.379 1 98.19 152 PHE B C 1
ATOM 3089 O O . PHE B 1 152 ? 3.596 -5.766 4.02 1 98.19 152 PHE B O 1
ATOM 3096 N N . SER B 1 153 ? 2.025 -7.348 3.902 1 98.44 153 SER B N 1
ATOM 3097 C CA . SER B 1 153 ? 1.53 -7.1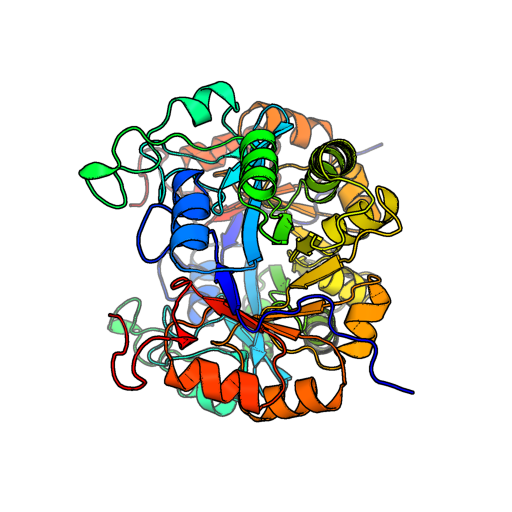41 5.262 1 98.44 153 SER B CA 1
ATOM 3098 C C . SER B 1 153 ? 2.24 -8.055 6.25 1 98.44 153 SER B C 1
ATOM 3100 O O . SER B 1 153 ? 2.029 -9.273 6.246 1 98.44 153 SER B O 1
ATOM 3102 N N . VAL B 1 154 ? 2.984 -7.445 7.129 1 98.31 154 VAL B N 1
ATOM 3103 C CA . VAL B 1 154 ? 3.674 -8.25 8.133 1 98.31 154 VAL B CA 1
ATOM 3104 C C . VAL B 1 154 ? 2.658 -8.836 9.109 1 98.31 154 VAL B C 1
ATOM 3106 O O . VAL B 1 154 ? 2.883 -9.914 9.68 1 98.31 154 VAL B O 1
ATOM 3109 N N . ARG B 1 155 ? 1.518 -8.18 9.211 1 98.5 155 ARG B N 1
ATOM 3110 C CA . ARG B 1 155 ? 0.457 -8.734 10.047 1 98.5 155 ARG B CA 1
ATOM 3111 C C . ARG B 1 155 ? -0.107 -10.016 9.438 1 98.5 155 ARG B C 1
ATOM 3113 O O . ARG B 1 155 ? -0.345 -10.992 10.156 1 98.5 155 ARG B O 1
ATOM 3120 N N . SER B 1 156 ? -0.289 -9.984 8.109 1 98.81 156 SER B N 1
ATOM 3121 C CA . SER B 1 156 ? -0.752 -11.188 7.422 1 98.81 156 SER B CA 1
ATOM 3122 C C . SER B 1 156 ? 0.274 -12.305 7.52 1 98.81 156 SER B C 1
ATOM 3124 O O . SER B 1 156 ? -0.084 -13.469 7.742 1 98.81 156 SER B O 1
ATOM 3126 N N . LEU B 1 157 ? 1.536 -11.961 7.371 1 98.88 157 LEU B N 1
ATOM 3127 C CA . LEU B 1 157 ? 2.594 -12.969 7.414 1 98.88 157 LEU B CA 1
ATOM 3128 C C . LEU B 1 157 ? 2.695 -13.594 8.797 1 98.88 157 LEU B C 1
ATOM 3130 O O . LEU B 1 157 ? 2.881 -14.805 8.922 1 98.88 157 LEU B O 1
ATOM 3134 N N . THR B 1 158 ? 2.576 -12.766 9.789 1 98.75 158 THR B N 1
ATOM 3135 C CA . THR B 1 158 ? 2.619 -13.273 11.156 1 98.75 158 THR B CA 1
ATOM 3136 C C . THR B 1 158 ? 1.467 -14.242 11.406 1 98.75 158 THR B C 1
ATOM 3138 O O . THR B 1 158 ? 1.666 -15.312 11.984 1 98.75 158 THR B O 1
ATOM 3141 N N . ALA B 1 159 ? 0.291 -13.867 10.969 1 98.81 159 ALA B N 1
ATOM 3142 C CA . ALA B 1 159 ? -0.868 -14.742 11.109 1 98.81 159 ALA B CA 1
ATOM 3143 C C . ALA B 1 159 ? -0.686 -16.031 10.312 1 98.81 159 ALA B C 1
ATOM 3145 O O . ALA B 1 159 ? -1.009 -17.109 10.789 1 98.81 159 ALA B O 1
ATOM 3146 N N . ALA B 1 160 ? -0.177 -15.891 9.102 1 98.94 160 ALA B N 1
ATOM 3147 C CA . ALA B 1 160 ? 0.051 -17.062 8.258 1 98.94 160 ALA B CA 1
ATOM 3148 C C . ALA B 1 160 ? 0.994 -18.047 8.93 1 98.94 160 ALA B C 1
ATOM 3150 O O . ALA B 1 160 ? 0.757 -19.266 8.906 1 98.94 160 ALA B O 1
ATOM 3151 N N . ARG B 1 161 ? 2.055 -17.5 9.539 1 98.88 161 ARG B N 1
ATOM 3152 C CA . ARG B 1 161 ? 3.021 -18.359 10.219 1 98.88 161 ARG B CA 1
ATOM 3153 C C . ARG B 1 161 ? 2.365 -19.125 11.367 1 98.88 161 ARG B C 1
ATOM 3155 O O . ARG B 1 161 ? 2.604 -20.312 11.539 1 98.88 161 ARG B O 1
ATOM 3162 N N . ARG B 1 162 ? 1.521 -18.469 12.078 1 98.56 162 ARG B N 1
ATOM 3163 C CA . ARG B 1 162 ? 0.815 -19.078 13.195 1 98.56 162 ARG B CA 1
ATOM 3164 C C . ARG B 1 162 ? -0.1 -20.203 12.703 1 98.56 162 ARG B C 1
ATOM 3166 O O . ARG B 1 162 ? -0.256 -21.219 13.383 1 98.56 162 ARG B O 1
ATOM 3173 N N . LEU B 1 163 ? -0.673 -20.047 11.555 1 98.75 163 LEU B N 1
ATOM 3174 C CA . LEU B 1 163 ? -1.719 -20.938 11.055 1 98.75 163 LEU B CA 1
ATOM 3175 C C . LEU B 1 163 ? -1.114 -22.141 10.336 1 98.75 163 LEU B C 1
ATOM 3177 O O . LEU B 1 163 ? -1.751 -23.188 10.227 1 98.75 163 LEU B O 1
ATOM 3181 N N . TRP B 1 164 ? 0.119 -21.984 9.773 1 98.5 164 TRP B N 1
ATOM 3182 C CA . TRP B 1 164 ? 0.83 -23.031 9.039 1 98.5 164 TRP B CA 1
ATOM 3183 C C . TRP B 1 164 ? 2.336 -22.891 9.234 1 98.5 164 TRP B C 1
ATOM 3185 O O . TRP B 1 164 ? 3.012 -22.219 8.453 1 98.5 164 TRP B O 1
ATOM 3195 N N . ALA B 1 165 ? 2.947 -23.609 10.141 1 96.88 165 ALA B N 1
ATOM 3196 C CA . ALA B 1 165 ? 4.297 -23.422 10.672 1 96.88 165 ALA B CA 1
ATOM 3197 C C . ALA B 1 165 ? 5.348 -23.719 9.609 1 96.88 165 ALA B C 1
ATOM 3199 O O . ALA B 1 165 ? 6.402 -23.078 9.578 1 96.88 165 ALA B O 1
ATOM 3200 N N . ASP B 1 166 ? 4.992 -24.562 8.609 1 95.06 166 ASP B N 1
ATOM 3201 C CA . ASP B 1 166 ? 6.07 -25.062 7.758 1 95.06 166 ASP B CA 1
ATOM 3202 C C . ASP B 1 166 ? 5.969 -24.484 6.348 1 95.06 166 ASP B C 1
ATOM 3204 O O . ASP B 1 166 ? 6.844 -24.719 5.512 1 95.06 166 ASP B O 1
ATOM 3208 N N . VAL B 1 167 ? 4.863 -23.766 6.074 1 97.81 167 VAL B N 1
ATOM 3209 C CA . VAL B 1 167 ? 4.734 -23.25 4.719 1 97.81 167 VAL B CA 1
ATOM 3210 C C . VAL B 1 167 ? 5.785 -22.172 4.48 1 97.81 167 VAL B C 1
ATOM 3212 O O . VAL B 1 167 ? 6.023 -21.328 5.348 1 97.81 167 VAL B O 1
ATOM 3215 N N . PRO B 1 168 ? 6.582 -22.234 3.422 1 98.56 168 PRO B N 1
ATOM 3216 C CA . PRO B 1 168 ? 7.512 -21.125 3.152 1 98.56 168 PRO B CA 1
ATOM 3217 C C . PRO B 1 168 ? 6.801 -19.797 2.951 1 98.56 168 PRO B C 1
ATOM 3219 O O . PRO B 1 168 ? 5.754 -19.734 2.299 1 98.56 168 PRO B O 1
ATOM 3222 N N . LEU B 1 169 ? 7.367 -18.734 3.574 1 98.81 169 LEU B N 1
ATOM 3223 C CA . LEU B 1 169 ? 6.824 -17.391 3.459 1 98.81 169 LEU B CA 1
ATOM 3224 C C . LEU B 1 169 ? 7.805 -16.469 2.744 1 98.81 169 LEU B C 1
ATOM 3226 O O . LEU B 1 169 ? 9.023 -16.656 2.832 1 98.81 169 LEU B O 1
ATOM 3230 N N . ALA B 1 170 ? 7.25 -15.555 2.023 1 98.88 170 ALA B N 1
ATOM 3231 C CA . ALA B 1 170 ? 8.008 -14.484 1.376 1 98.88 170 ALA B CA 1
ATOM 3232 C C . ALA B 1 170 ? 7.484 -13.109 1.796 1 98.88 170 ALA B C 1
ATOM 3234 O O . ALA B 1 170 ? 6.27 -12.914 1.907 1 98.88 170 ALA B O 1
ATOM 3235 N N . ILE B 1 171 ? 8.383 -12.203 2.08 1 98.81 171 ILE B N 1
ATOM 3236 C CA . ILE B 1 171 ? 7.992 -10.836 2.396 1 98.81 171 ILE B CA 1
ATOM 3237 C C . ILE B 1 171 ? 8.25 -9.93 1.194 1 98.81 171 ILE B C 1
ATOM 3239 O O . ILE B 1 171 ? 9.328 -9.977 0.596 1 98.81 171 ILE B O 1
ATOM 3243 N N . ALA B 1 172 ? 7.234 -9.328 0.748 1 98.12 172 ALA B N 1
ATOM 3244 C CA . ALA B 1 172 ? 7.359 -8.344 -0.32 1 98.12 172 ALA B CA 1
ATOM 3245 C C . ALA B 1 172 ? 7.727 -6.973 0.243 1 98.12 172 ALA B C 1
ATOM 3247 O O . ALA B 1 172 ? 7.074 -6.477 1.165 1 98.12 172 ALA B O 1
ATOM 3248 N N . SER B 1 173 ? 8.789 -6.551 -0.395 1 95.5 173 SER B N 1
ATOM 3249 C CA . SER B 1 173 ? 9.297 -5.219 -0.079 1 95.5 173 SER B CA 1
ATOM 3250 C C . SER B 1 173 ? 9.406 -4.359 -1.333 1 95.5 173 SER B C 1
ATOM 3252 O O . SER B 1 173 ? 9.602 -4.879 -2.434 1 95.5 173 SER B O 1
ATOM 3254 N N . VAL B 1 174 ? 8.969 -3.152 -1.419 1 92.31 174 VAL B N 1
ATOM 3255 C CA . VAL B 1 174 ? 9.117 -2.211 -2.525 1 92.31 174 VAL B CA 1
ATOM 3256 C C . VAL B 1 174 ? 10.594 -1.879 -2.727 1 92.31 174 VAL B C 1
ATOM 3258 O O . VAL B 1 174 ? 11.164 -2.178 -3.777 1 92.31 174 VAL B O 1
ATOM 3261 N N . VAL B 1 175 ? 11.32 -1.543 -1.717 1 95.06 175 VAL B N 1
ATOM 3262 C CA . VAL B 1 175 ? 12.75 -1.239 -1.798 1 95.06 175 VAL B CA 1
ATOM 3263 C C . VAL B 1 175 ? 13.555 -2.363 -1.148 1 95.06 175 VAL B C 1
ATOM 3265 O O . VAL B 1 175 ? 13.016 -3.139 -0.354 1 95.06 175 VAL B O 1
ATOM 3268 N N . ALA B 1 176 ? 14.844 -2.473 -1.554 1 96.38 176 ALA B N 1
ATOM 3269 C CA . ALA B 1 176 ? 15.766 -3.348 -0.833 1 96.38 176 ALA B CA 1
ATOM 3270 C C . ALA B 1 176 ? 16.016 -2.834 0.582 1 96.38 176 ALA B C 1
ATOM 3272 O O . ALA B 1 176 ? 16.547 -1.74 0.767 1 96.38 176 ALA B O 1
ATOM 3273 N N . PRO B 1 177 ? 15.625 -3.633 1.552 1 96.94 177 PRO B N 1
ATOM 3274 C CA . PRO B 1 177 ? 15.844 -3.178 2.928 1 96.94 177 PRO B CA 1
ATOM 3275 C C . PRO B 1 177 ? 17.328 -3.047 3.273 1 96.94 177 PRO B C 1
ATOM 3277 O O . PRO B 1 177 ? 18.172 -3.682 2.637 1 96.94 177 PRO B O 1
ATOM 3280 N N . ALA B 1 178 ? 17.594 -2.268 4.312 1 95.25 178 ALA B N 1
ATOM 3281 C CA . ALA B 1 178 ? 18.969 -2.049 4.75 1 95.25 178 ALA B CA 1
ATOM 3282 C C . ALA B 1 178 ? 19.625 -3.355 5.199 1 95.25 178 ALA B C 1
ATOM 3284 O O . ALA B 1 178 ? 20.812 -3.568 4.984 1 95.25 178 ALA B O 1
ATOM 3285 N N . ASP B 1 179 ? 18.875 -4.242 5.777 1 97.12 179 ASP B N 1
ATOM 3286 C CA . ASP B 1 179 ? 19.328 -5.555 6.23 1 97.12 179 ASP B CA 1
ATOM 3287 C C . ASP B 1 179 ? 18.328 -6.641 5.855 1 97.12 179 ASP B C 1
ATOM 3289 O O . ASP B 1 179 ? 17.469 -7.016 6.664 1 97.12 179 ASP B O 1
ATOM 3293 N N . PRO B 1 180 ? 18.516 -7.176 4.637 1 97.94 180 PRO B N 1
ATOM 3294 C CA . PRO B 1 180 ? 17.562 -8.188 4.164 1 97.94 180 PRO B CA 1
ATOM 3295 C C . PRO B 1 180 ? 17.516 -9.414 5.066 1 97.94 180 PRO B C 1
ATOM 3297 O O . PRO B 1 180 ? 16.438 -9.984 5.281 1 97.94 180 PRO B O 1
ATOM 3300 N N . VAL B 1 181 ? 18.625 -9.828 5.602 1 98.12 181 VAL B N 1
ATOM 3301 C CA . VAL B 1 181 ? 18.703 -11.016 6.441 1 98.12 181 VAL B CA 1
ATOM 3302 C C . VAL B 1 181 ? 17.875 -10.805 7.711 1 98.12 181 VAL B C 1
ATOM 3304 O O . VAL B 1 181 ? 17.078 -11.664 8.094 1 98.12 181 VAL B O 1
ATOM 3307 N N . ALA B 1 182 ? 18 -9.664 8.305 1 97.81 182 ALA B N 1
ATOM 3308 C CA . ALA B 1 182 ? 17.281 -9.359 9.547 1 97.81 182 ALA B CA 1
ATOM 3309 C C . ALA B 1 182 ? 15.781 -9.273 9.297 1 97.81 182 ALA B C 1
ATOM 3311 O O . ALA B 1 182 ? 14.992 -9.742 10.117 1 97.81 182 ALA B O 1
ATOM 3312 N N . LEU B 1 183 ? 15.438 -8.672 8.203 1 97.88 183 LEU B N 1
ATOM 3313 C CA . LEU B 1 183 ? 14.016 -8.547 7.895 1 97.88 183 LEU B CA 1
ATOM 3314 C C . LEU B 1 183 ? 13.375 -9.914 7.707 1 97.88 183 LEU B C 1
ATOM 3316 O O . LEU B 1 183 ? 12.305 -10.18 8.258 1 97.88 183 LEU B O 1
ATOM 3320 N N . LEU B 1 184 ? 14.023 -10.797 6.934 1 98.38 184 LEU B N 1
ATOM 3321 C CA . LEU B 1 184 ? 13.484 -12.133 6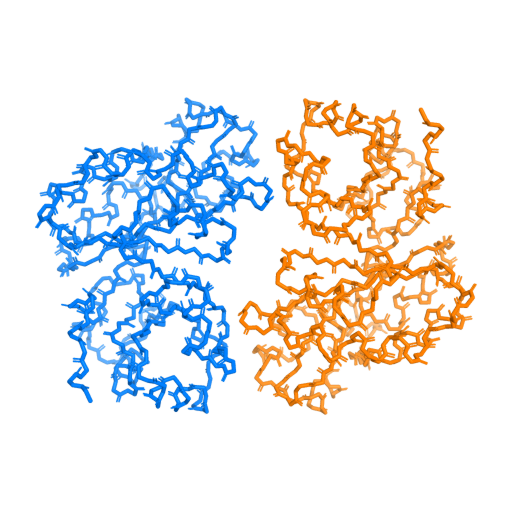.707 1 98.38 184 LEU B CA 1
ATOM 3322 C C . LEU B 1 184 ? 13.398 -12.914 8.016 1 98.38 184 LEU B C 1
ATOM 3324 O O . LEU B 1 184 ? 12.414 -13.617 8.258 1 98.38 184 LEU B O 1
ATOM 3328 N N . ALA B 1 185 ? 14.391 -12.75 8.844 1 98.19 185 ALA B N 1
ATOM 3329 C CA . ALA B 1 185 ? 14.414 -13.453 10.125 1 98.19 185 ALA B CA 1
ATOM 3330 C C . ALA B 1 185 ? 13.289 -12.977 11.039 1 98.19 185 ALA B C 1
ATOM 3332 O O . ALA B 1 185 ? 12.664 -13.773 11.742 1 98.19 185 ALA B O 1
ATOM 3333 N N . GLU B 1 186 ? 13 -11.711 11.008 1 97.56 186 GLU B N 1
ATOM 3334 C CA . GLU B 1 186 ? 11.992 -11.109 11.875 1 97.56 186 GLU B CA 1
ATOM 3335 C C . GLU B 1 186 ? 10.625 -11.742 11.648 1 97.56 186 GLU B C 1
ATOM 3337 O O . GLU B 1 186 ? 9.844 -11.906 12.594 1 97.56 186 GLU B O 1
ATOM 3342 N N . TYR B 1 187 ? 10.344 -12.156 10.453 1 98 187 TYR B N 1
ATOM 3343 C CA . TYR B 1 187 ? 9.008 -12.656 10.133 1 98 187 TYR B CA 1
ATOM 3344 C C . TYR B 1 187 ? 9.078 -14.102 9.656 1 98 187 TYR B C 1
ATOM 3346 O O . TYR B 1 187 ? 8.117 -14.617 9.07 1 98 187 TYR B O 1
ATOM 3354 N N . ASP B 1 188 ? 10.281 -14.711 9.797 1 98.19 188 ASP B N 1
ATOM 3355 C CA . ASP B 1 188 ? 10.5 -16.109 9.43 1 98.19 188 ASP B CA 1
ATOM 3356 C C . ASP B 1 188 ? 10.156 -16.359 7.965 1 98.19 188 ASP B C 1
ATOM 3358 O O . ASP B 1 188 ? 9.383 -17.266 7.648 1 98.19 188 ASP B O 1
ATOM 3362 N N . CYS B 1 189 ? 10.672 -15.508 7.109 1 98.44 189 CYS B N 1
ATOM 3363 C CA . CYS B 1 189 ? 10.461 -15.617 5.668 1 98.44 189 CYS B CA 1
ATOM 3364 C C . CYS B 1 189 ? 11.695 -16.188 4.984 1 98.44 189 CYS B C 1
ATOM 3366 O O . CYS B 1 189 ? 12.82 -16.031 5.477 1 98.44 189 CYS B O 1
ATOM 3368 N N . ARG B 1 190 ? 11.438 -16.781 3.83 1 97.31 190 ARG B N 1
ATOM 3369 C CA . ARG B 1 190 ? 12.5 -17.422 3.066 1 97.31 190 ARG B CA 1
ATOM 3370 C C . ARG B 1 190 ? 12.891 -16.578 1.858 1 97.31 190 ARG B C 1
ATOM 3372 O O . ARG B 1 190 ? 14.031 -16.656 1.392 1 97.31 190 ARG B O 1
ATOM 3379 N N . ILE B 1 191 ? 11.984 -15.844 1.37 1 98.31 191 ILE B N 1
ATOM 3380 C CA . ILE B 1 191 ? 12.18 -15.141 0.108 1 98.31 191 ILE B CA 1
ATOM 3381 C C . ILE B 1 191 ? 11.852 -13.656 0.283 1 98.31 191 ILE B C 1
ATOM 3383 O O . ILE B 1 191 ? 10.922 -13.305 1.012 1 98.31 191 ILE B O 1
ATOM 3387 N N . LEU B 1 192 ? 12.648 -12.828 -0.324 1 98.69 192 LEU B N 1
ATOM 3388 C CA . LEU B 1 192 ? 12.383 -11.398 -0.398 1 98.69 192 LEU B CA 1
ATOM 3389 C C . LEU B 1 192 ? 11.984 -10.992 -1.812 1 98.69 192 LEU B C 1
ATOM 3391 O O . LEU B 1 192 ? 12.68 -11.312 -2.777 1 98.69 192 LEU B O 1
ATOM 3395 N N . HIS B 1 193 ? 10.844 -10.375 -1.936 1 98.69 193 HIS B N 1
ATOM 3396 C CA . HIS B 1 193 ? 10.438 -9.766 -3.197 1 98.69 193 HIS B CA 1
ATOM 3397 C C . HIS B 1 193 ? 10.672 -8.258 -3.188 1 98.69 193 HIS B C 1
ATOM 3399 O O . HIS B 1 193 ? 10.328 -7.582 -2.219 1 98.69 193 HIS B O 1
ATOM 3405 N N . VAL B 1 194 ? 11.234 -7.684 -4.242 1 98.5 194 VAL B N 1
ATOM 3406 C CA . VAL B 1 194 ? 11.445 -6.246 -4.387 1 98.5 194 VAL B CA 1
ATOM 3407 C C . VAL B 1 194 ? 10.961 -5.789 -5.758 1 98.5 194 VAL B C 1
ATOM 3409 O O . VAL B 1 194 ? 10.656 -6.613 -6.625 1 98.5 194 VAL B O 1
ATOM 3412 N N . LEU B 1 195 ? 10.875 -4.504 -5.938 1 98.19 195 LEU B N 1
ATOM 3413 C CA . LEU B 1 195 ? 10.375 -3.951 -7.191 1 98.19 195 LEU B CA 1
ATOM 3414 C C . LEU B 1 195 ? 11.516 -3.367 -8.016 1 98.19 195 LEU B C 1
ATOM 3416 O O . LEU B 1 195 ? 12.375 -2.666 -7.488 1 98.19 195 LEU B O 1
ATOM 3420 N N . ASP B 1 196 ? 11.406 -3.551 -9.258 1 97.44 196 ASP B N 1
ATOM 3421 C CA . ASP B 1 196 ? 12.484 -3.158 -10.156 1 97.44 196 ASP B CA 1
ATOM 3422 C C . ASP B 1 196 ? 12.641 -1.64 -10.195 1 97.44 196 ASP B C 1
ATOM 3424 O O . ASP B 1 196 ? 13.766 -1.128 -10.18 1 97.44 196 ASP B O 1
ATOM 3428 N N . ASP B 1 197 ? 11.57 -0.928 -10.203 1 95.69 197 ASP B N 1
ATOM 3429 C CA . ASP B 1 197 ? 11.578 0.523 -10.359 1 95.69 197 ASP B CA 1
ATOM 3430 C C . ASP B 1 197 ? 12.234 1.2 -9.156 1 95.69 197 ASP B C 1
ATOM 3432 O O . ASP B 1 197 ? 12.562 2.387 -9.211 1 95.69 197 ASP B O 1
ATOM 3436 N N . MET B 1 198 ? 12.43 0.455 -8.086 1 96.56 198 MET B N 1
ATOM 3437 C CA . MET B 1 198 ? 13 1 -6.855 1 96.56 198 MET B CA 1
ATOM 3438 C C . MET B 1 198 ? 14.414 0.473 -6.633 1 96.56 198 MET B C 1
ATOM 3440 O O . MET B 1 198 ? 14.977 0.617 -5.543 1 96.56 198 MET B O 1
ATOM 3444 N N . LEU B 1 199 ? 14.938 -0.179 -7.629 1 95.69 199 LEU B N 1
ATOM 3445 C CA . LEU B 1 199 ? 16.203 -0.89 -7.477 1 95.69 199 LEU B CA 1
ATOM 3446 C C . LEU B 1 199 ? 17.281 -0.275 -8.367 1 95.69 199 LEU B C 1
ATOM 3448 O O . LEU B 1 199 ? 17.062 -0.078 -9.562 1 95.69 199 LEU B O 1
ATOM 3452 N N . ASP B 1 200 ? 18.422 0.063 -7.754 1 95.25 200 ASP B N 1
ATOM 3453 C CA . ASP B 1 200 ? 19.609 0.386 -8.531 1 95.25 200 ASP B CA 1
ATOM 3454 C C . ASP B 1 200 ? 20.734 -0.625 -8.273 1 95.25 200 ASP B C 1
ATOM 3456 O O . ASP B 1 200 ? 20.516 -1.64 -7.605 1 95.25 200 ASP B O 1
ATOM 3460 N N . ASP B 1 201 ? 21.891 -0.382 -8.828 1 96.44 201 ASP B N 1
ATOM 3461 C CA . ASP B 1 201 ? 22.953 -1.371 -8.773 1 96.44 201 ASP B CA 1
ATOM 3462 C C . ASP B 1 201 ? 23.469 -1.545 -7.34 1 96.44 201 ASP B C 1
ATOM 3464 O O . ASP B 1 201 ? 23.875 -2.643 -6.945 1 96.44 201 ASP B O 1
ATOM 3468 N N . HIS B 1 202 ? 23.438 -0.469 -6.602 1 95.38 202 HIS B N 1
ATOM 3469 C CA . HIS B 1 202 ? 23.859 -0.563 -5.211 1 95.38 202 HIS B CA 1
ATOM 3470 C C . HIS B 1 202 ? 22.953 -1.491 -4.414 1 95.38 202 HIS B C 1
ATOM 3472 O O . HIS B 1 202 ? 23.438 -2.277 -3.592 1 95.38 202 HIS B O 1
ATOM 3478 N N . HIS B 1 203 ? 21.703 -1.413 -4.676 1 96.5 203 HIS B N 1
ATOM 3479 C CA . HIS B 1 203 ? 20.75 -2.299 -4.023 1 96.5 203 HIS B CA 1
ATOM 3480 C C . HIS B 1 203 ? 20.984 -3.75 -4.434 1 96.5 203 HIS B C 1
ATOM 3482 O O . HIS B 1 203 ? 20.906 -4.652 -3.596 1 96.5 203 HIS B O 1
ATOM 3488 N N . LEU B 1 204 ? 21.266 -3.947 -5.707 1 97.44 204 LEU B N 1
ATOM 3489 C CA . LEU B 1 204 ? 21.469 -5.301 -6.207 1 97.44 204 LEU B CA 1
ATOM 3490 C C . LEU B 1 204 ? 22.703 -5.941 -5.566 1 97.44 204 LEU B C 1
ATOM 3492 O O . LEU B 1 204 ? 22.672 -7.121 -5.215 1 97.44 204 LEU B O 1
ATOM 3496 N N . VAL B 1 205 ? 23.719 -5.168 -5.375 1 97.31 205 VAL B N 1
ATOM 3497 C CA . VAL B 1 205 ? 24.922 -5.66 -4.727 1 97.31 205 VAL B CA 1
ATOM 3498 C C . VAL B 1 205 ? 24.609 -6.059 -3.287 1 97.31 205 VAL B C 1
ATOM 3500 O O . VAL B 1 205 ? 25.047 -7.117 -2.82 1 97.31 205 VAL B O 1
ATOM 3503 N N . ARG B 1 206 ? 23.859 -5.223 -2.621 1 96.75 206 ARG B N 1
ATOM 3504 C CA . ARG B 1 206 ? 23.453 -5.5 -1.244 1 96.75 206 ARG B CA 1
ATOM 3505 C C . ARG B 1 206 ? 22.625 -6.781 -1.159 1 96.75 206 ARG B C 1
ATOM 3507 O O . ARG B 1 206 ? 22.859 -7.621 -0.287 1 96.75 206 ARG B O 1
ATOM 3514 N N . LEU B 1 207 ? 21.719 -6.949 -2.057 1 98 207 LEU B N 1
ATOM 3515 C CA . LEU B 1 207 ? 20.875 -8.133 -2.078 1 98 207 LEU B CA 1
ATOM 3516 C C . LEU B 1 207 ? 21.688 -9.391 -2.369 1 98 207 LEU B C 1
ATOM 3518 O O . LEU B 1 207 ? 21.578 -10.383 -1.656 1 98 207 LEU B O 1
ATOM 3522 N N . LYS B 1 208 ? 22.531 -9.312 -3.344 1 97.5 208 LYS B N 1
ATOM 3523 C CA . LYS B 1 208 ? 23.375 -10.438 -3.715 1 97.5 208 LYS B CA 1
ATOM 3524 C C . LYS B 1 208 ? 24.297 -10.836 -2.57 1 97.5 208 LYS B C 1
ATOM 3526 O O . LYS B 1 208 ? 24.422 -12.016 -2.236 1 97.5 208 LYS B O 1
ATOM 3531 N N . SER B 1 209 ? 24.844 -9.852 -1.928 1 97.31 209 SER B N 1
ATOM 3532 C CA . SER B 1 209 ? 25.812 -10.086 -0.865 1 97.31 209 SER B CA 1
ATOM 3533 C C . SER B 1 209 ? 25.141 -10.633 0.389 1 97.31 209 SER B C 1
ATOM 3535 O O . SER B 1 209 ? 25.781 -11.281 1.211 1 97.31 209 SER B O 1
ATOM 3537 N N . SER B 1 210 ? 23.891 -10.367 0.599 1 96.75 210 SER B N 1
ATOM 3538 C CA . SER B 1 210 ? 23.156 -10.797 1.784 1 96.75 210 SER B CA 1
ATOM 3539 C C . SER B 1 210 ? 22.984 -12.312 1.807 1 96.75 210 SER B C 1
ATOM 3541 O O . SER B 1 210 ? 22.766 -12.906 2.867 1 96.75 210 SER B O 1
ATOM 3543 N N . GLY B 1 211 ? 22.891 -12.922 0.586 1 96.44 211 GLY B N 1
ATOM 3544 C CA . GLY B 1 211 ? 22.719 -14.359 0.481 1 96.44 211 GLY B CA 1
ATOM 3545 C C . GLY B 1 211 ? 21.266 -14.797 0.535 1 96.44 211 GLY B C 1
ATOM 3546 O O . GLY B 1 211 ? 20.969 -15.984 0.386 1 96.44 211 GLY B O 1
ATOM 3547 N N . VAL B 1 212 ? 20.406 -13.867 0.746 1 97.12 212 VAL B N 1
ATOM 3548 C CA . VAL B 1 212 ? 18.984 -14.242 0.804 1 97.12 212 VAL B CA 1
ATOM 3549 C C . VAL B 1 212 ? 18.484 -14.555 -0.601 1 97.12 212 VAL B C 1
ATOM 3551 O O . VAL B 1 212 ? 18.984 -14.008 -1.587 1 97.12 212 VAL B O 1
ATOM 3554 N N . GLU B 1 213 ? 17.547 -15.508 -0.682 1 98.06 213 GLU B N 1
ATOM 3555 C CA . GLU B 1 213 ? 16.812 -15.703 -1.931 1 98.06 213 GLU B CA 1
ATOM 3556 C C . GLU B 1 213 ? 15.883 -14.531 -2.209 1 98.06 213 GLU B C 1
ATOM 3558 O O . GLU B 1 213 ? 15.078 -14.156 -1.352 1 98.06 213 GLU B O 1
ATOM 3563 N N . PHE B 1 214 ? 16.031 -13.891 -3.367 1 98.44 214 PHE B N 1
ATOM 3564 C CA . PHE B 1 214 ? 15.141 -12.773 -3.656 1 98.44 214 PHE B CA 1
ATOM 3565 C C . PHE B 1 214 ? 14.68 -12.805 -5.109 1 98.44 214 PHE B C 1
ATOM 3567 O O . PHE B 1 214 ? 15.344 -13.414 -5.957 1 98.44 214 PHE B O 1
ATOM 3574 N N . ALA B 1 215 ? 13.492 -12.266 -5.344 1 98.69 215 ALA B N 1
ATOM 3575 C CA . ALA B 1 215 ? 12.898 -12.078 -6.66 1 98.69 215 ALA B CA 1
ATOM 3576 C C . ALA B 1 215 ? 12.617 -10.602 -6.934 1 98.69 215 ALA B C 1
ATOM 3578 O O . ALA B 1 215 ? 12.445 -9.812 -5.996 1 98.69 215 ALA B O 1
ATOM 3579 N N . VAL B 1 216 ? 12.602 -10.219 -8.195 1 98.75 216 VAL B N 1
ATOM 3580 C CA . VAL B 1 216 ? 12.352 -8.836 -8.586 1 98.75 216 VAL B CA 1
ATOM 3581 C C . VAL B 1 216 ? 11.117 -8.766 -9.477 1 98.75 216 VAL B C 1
ATOM 3583 O O . VAL B 1 216 ? 10.977 -9.539 -10.43 1 98.75 216 VAL B O 1
ATOM 3586 N N . ALA B 1 217 ? 10.156 -8.016 -9.18 1 98.31 217 ALA B N 1
ATOM 3587 C CA . ALA B 1 217 ? 8.938 -7.777 -9.953 1 98.31 217 ALA B CA 1
ATOM 3588 C C . ALA B 1 217 ? 8.859 -6.328 -10.422 1 98.31 217 ALA B C 1
ATOM 3590 O O . ALA B 1 217 ? 9.422 -5.434 -9.781 1 98.31 217 ALA B O 1
ATOM 3591 N N . THR B 1 218 ? 8.203 -6.078 -11.43 1 97.25 218 THR B N 1
ATOM 3592 C CA . THR B 1 218 ? 7.781 -6.879 -12.57 1 97.25 218 THR B CA 1
ATOM 3593 C C . THR B 1 218 ? 8.656 -6.578 -13.789 1 97.25 218 THR B C 1
ATOM 3595 O O . THR B 1 218 ? 8.883 -5.418 -14.125 1 97.25 218 THR B O 1
ATOM 3598 N N . ILE B 1 219 ? 9.109 -7.531 -14.367 1 98 219 ILE B N 1
ATOM 3599 C CA . ILE B 1 219 ? 10.094 -7.371 -15.438 1 98 219 ILE B CA 1
ATOM 3600 C C . ILE B 1 219 ? 9.492 -7.82 -16.766 1 98 219 ILE B C 1
ATOM 3602 O O . ILE B 1 219 ? 9.086 -8.977 -16.906 1 98 219 ILE B O 1
ATOM 3606 N N . ASN B 1 220 ? 9.531 -6.949 -17.766 1 97.25 220 ASN B N 1
ATOM 3607 C CA . ASN B 1 220 ? 8.961 -7.297 -19.062 1 97.25 220 ASN B CA 1
ATOM 3608 C C . ASN B 1 220 ? 9.945 -7.023 -20.203 1 97.25 220 ASN B C 1
ATOM 3610 O O . ASN B 1 220 ? 9.562 -7.02 -21.375 1 97.25 220 ASN B O 1
ATOM 3614 N N . SER B 1 221 ? 11.172 -6.758 -19.828 1 96.31 221 SER B N 1
ATOM 3615 C CA . SER B 1 221 ? 12.289 -6.648 -20.75 1 96.31 221 SER B CA 1
ATOM 3616 C C . SER B 1 221 ? 13.234 -7.832 -20.625 1 96.31 221 SER B C 1
ATOM 3618 O O . SER B 1 221 ? 13.805 -8.07 -19.562 1 96.31 221 SER B O 1
ATOM 3620 N N . PRO B 1 222 ? 13.414 -8.547 -21.75 1 96.69 222 PRO B N 1
ATOM 3621 C CA . PRO B 1 222 ? 14.352 -9.664 -21.688 1 96.69 222 PRO B CA 1
ATOM 3622 C C . PRO B 1 222 ? 15.742 -9.25 -21.219 1 96.69 222 PRO B C 1
ATOM 3624 O O . PRO B 1 222 ? 16.375 -9.953 -20.422 1 96.69 222 PRO B O 1
ATOM 3627 N N . LYS B 1 223 ? 16.172 -8.117 -21.719 1 96.31 223 LYS B N 1
ATOM 3628 C CA . LYS B 1 223 ? 17.5 -7.621 -21.344 1 96.31 223 LYS B CA 1
ATOM 3629 C C . LYS B 1 223 ? 17.594 -7.367 -19.844 1 96.31 223 LYS B C 1
ATOM 3631 O O . LYS B 1 223 ? 18.562 -7.777 -19.203 1 96.31 223 LYS B O 1
ATOM 3636 N N . ARG B 1 224 ? 16.594 -6.73 -19.266 1 97.19 224 ARG B N 1
ATOM 3637 C CA . ARG B 1 224 ? 16.594 -6.449 -17.828 1 97.19 224 ARG B CA 1
ATOM 3638 C C . ARG B 1 224 ? 16.484 -7.734 -17.016 1 97.19 224 ARG B C 1
ATOM 3640 O O . ARG B 1 224 ? 17.125 -7.875 -15.977 1 97.19 224 ARG B O 1
ATOM 3647 N N . ALA B 1 225 ? 15.719 -8.648 -17.562 1 98 225 ALA B N 1
ATOM 3648 C CA . ALA B 1 225 ? 15.57 -9.938 -16.891 1 98 225 ALA B CA 1
ATOM 3649 C C . ALA B 1 225 ? 16.906 -10.648 -16.766 1 98 225 ALA B C 1
ATOM 3651 O O . ALA B 1 225 ? 17.297 -11.078 -15.672 1 98 225 ALA B O 1
ATOM 3652 N N . ARG B 1 226 ? 17.609 -10.766 -17.812 1 97 226 ARG B N 1
ATOM 3653 C CA . ARG B 1 226 ? 18.906 -11.438 -17.812 1 97 226 ARG B CA 1
ATOM 3654 C C . ARG B 1 226 ? 19.891 -10.727 -16.891 1 97 226 ARG B C 1
ATOM 3656 O O . ARG B 1 226 ? 20.656 -11.375 -16.156 1 97 226 ARG B O 1
ATOM 3663 N N . TYR B 1 227 ? 19.828 -9.422 -16.969 1 97.56 227 TYR B N 1
ATOM 3664 C CA . TYR B 1 227 ? 20.703 -8.633 -16.109 1 97.56 227 TYR B CA 1
ATOM 3665 C C . TYR B 1 227 ? 20.469 -8.953 -14.641 1 97.56 227 TYR B C 1
ATOM 3667 O O . TYR B 1 227 ? 21.422 -9.203 -13.891 1 97.56 227 TYR B O 1
ATOM 3675 N N . LEU B 1 228 ? 19.266 -8.969 -14.211 1 98.44 228 LEU B N 1
ATOM 3676 C CA . LEU B 1 228 ? 18.906 -9.203 -12.812 1 98.44 228 LEU B CA 1
ATOM 3677 C C . LEU B 1 228 ? 19.297 -10.617 -12.383 1 98.44 228 LEU B C 1
ATOM 3679 O O . LEU B 1 228 ? 19.844 -10.805 -11.297 1 98.44 228 LEU B O 1
ATOM 3683 N N . LEU B 1 229 ? 19.016 -11.602 -13.234 1 98.06 229 LEU B N 1
ATOM 3684 C CA . LEU B 1 229 ? 19.359 -12.984 -12.93 1 98.06 229 LEU B CA 1
ATOM 3685 C C . LEU B 1 229 ? 20.859 -13.172 -12.812 1 98.06 229 LEU B C 1
ATOM 3687 O O . LEU B 1 229 ? 21.344 -13.914 -11.945 1 98.06 229 LEU B O 1
ATOM 3691 N N . GLU B 1 230 ? 21.562 -12.469 -13.625 1 97.25 230 GLU B N 1
ATOM 3692 C CA . GLU B 1 230 ? 23.031 -12.539 -13.594 1 97.25 230 GLU B CA 1
ATOM 3693 C C . GLU B 1 230 ? 23.594 -11.82 -12.367 1 97.25 230 GLU B C 1
ATOM 3695 O O . GLU B 1 230 ? 24.734 -12.062 -11.977 1 97.25 230 GLU B O 1
ATOM 3700 N N . HIS B 1 231 ? 22.766 -10.961 -11.812 1 97.12 231 HIS B N 1
ATOM 3701 C CA . HIS B 1 231 ? 23.266 -10.164 -10.688 1 97.12 231 HIS B CA 1
ATOM 3702 C C . HIS B 1 231 ? 22.641 -10.625 -9.375 1 97.12 231 HIS B C 1
ATOM 3704 O O . HIS B 1 231 ? 22.5 -9.828 -8.445 1 97.12 231 HIS B O 1
ATOM 3710 N N . GLY B 1 232 ? 22.141 -11.836 -9.281 1 96.69 232 GLY B N 1
ATOM 3711 C CA . GLY B 1 232 ? 21.891 -12.453 -7.988 1 96.69 232 GLY B CA 1
ATOM 3712 C C . GLY B 1 232 ? 20.438 -12.797 -7.766 1 96.69 232 GLY B C 1
ATOM 3713 O O . GLY B 1 232 ? 20.109 -13.594 -6.879 1 96.69 232 GLY B O 1
ATOM 3714 N N . ALA B 1 233 ? 19.531 -12.25 -8.555 1 98.25 233 ALA B N 1
ATOM 3715 C CA . ALA B 1 233 ? 18.125 -12.602 -8.391 1 98.25 233 ALA B CA 1
ATOM 3716 C C . ALA B 1 233 ? 17.891 -14.078 -8.703 1 98.25 233 ALA B C 1
ATOM 3718 O O . ALA B 1 233 ? 18.328 -14.578 -9.742 1 98.25 233 ALA B O 1
ATOM 3719 N N . GLN B 1 234 ? 17.234 -14.773 -7.785 1 97.81 234 GLN B N 1
ATOM 3720 C CA . GLN B 1 234 ? 16.922 -16.172 -8.047 1 97.81 234 GLN B CA 1
ATOM 3721 C C . GLN B 1 234 ? 15.82 -16.297 -9.086 1 97.81 234 GLN B C 1
ATOM 3723 O O . GLN B 1 234 ? 15.82 -17.234 -9.891 1 97.81 234 GLN B O 1
ATOM 3728 N N . SER B 1 235 ? 14.852 -15.383 -9.008 1 98.38 235 SER B N 1
ATOM 3729 C CA . SER B 1 235 ? 13.758 -15.359 -9.969 1 98.38 235 SER B CA 1
ATOM 3730 C C . SER B 1 235 ? 13.312 -13.93 -10.266 1 98.38 235 SER B C 1
ATOM 3732 O O . SER B 1 235 ? 13.703 -12.992 -9.562 1 98.38 235 SER B O 1
ATOM 3734 N N . ILE B 1 236 ? 12.609 -13.773 -11.352 1 98.62 236 ILE B N 1
ATOM 3735 C CA . ILE B 1 236 ? 11.891 -12.547 -11.672 1 98.62 236 ILE B CA 1
ATOM 3736 C C . ILE B 1 236 ? 10.406 -12.852 -11.844 1 98.62 236 ILE B C 1
ATOM 3738 O O . ILE B 1 236 ? 10.031 -13.984 -12.164 1 98.62 236 ILE B O 1
ATOM 3742 N N . LEU B 1 237 ? 9.578 -11.953 -11.547 1 98.81 237 LEU B N 1
ATOM 3743 C CA . LEU B 1 237 ? 8.172 -12.031 -11.922 1 98.81 237 LEU B CA 1
ATOM 3744 C C . LEU B 1 237 ? 7.902 -11.242 -13.195 1 98.81 237 LEU B C 1
ATOM 3746 O O . LEU B 1 237 ? 8.336 -10.094 -13.32 1 98.81 237 LEU B O 1
ATOM 3750 N N . SER B 1 238 ? 7.215 -11.852 -14.109 1 98.62 238 SER B N 1
ATOM 3751 C CA . SER B 1 238 ? 6.965 -11.227 -15.398 1 98.62 238 SER B CA 1
ATOM 3752 C C . SER B 1 238 ? 5.52 -11.438 -15.852 1 98.62 238 SER B C 1
ATOM 3754 O O . SER B 1 238 ? 4.914 -12.469 -15.547 1 98.62 238 SER B O 1
ATOM 3756 N N . ASP B 1 239 ? 5.016 -10.461 -16.594 1 98.38 239 ASP B N 1
ATOM 3757 C CA . ASP B 1 239 ? 3.711 -10.594 -17.234 1 98.38 239 ASP B CA 1
ATOM 3758 C C . ASP B 1 239 ? 3.779 -11.547 -18.422 1 98.38 239 ASP B C 1
ATOM 3760 O O . ASP B 1 239 ? 2.748 -12 -18.922 1 98.38 239 ASP B O 1
ATOM 3764 N N . TYR B 1 240 ? 4.957 -11.805 -18.906 1 98.12 240 TYR B N 1
ATOM 3765 C CA . TYR B 1 240 ? 5.254 -12.719 -20 1 98.12 240 TYR B CA 1
ATOM 3766 C C . TYR B 1 240 ? 5.895 -14 -19.5 1 98.12 240 TYR B C 1
ATOM 3768 O O . TYR B 1 240 ? 7.113 -14.062 -19.297 1 98.12 240 TYR B O 1
ATOM 3776 N N . PRO B 1 241 ? 5.07 -15.047 -19.406 1 98.06 241 PRO B N 1
ATOM 3777 C CA . PRO B 1 241 ? 5.641 -16.281 -18.859 1 98.06 241 PRO B CA 1
ATOM 3778 C C . PRO B 1 241 ? 6.801 -16.812 -19.703 1 98.06 241 PRO B C 1
ATOM 3780 O O . PRO B 1 241 ? 7.637 -17.578 -19.203 1 98.06 241 PRO B O 1
ATOM 3783 N N . ASP B 1 242 ? 6.906 -16.422 -20.953 1 97.25 242 ASP B N 1
ATOM 3784 C CA . ASP B 1 242 ? 7.93 -16.922 -21.859 1 97.25 242 ASP B CA 1
ATOM 3785 C C . ASP B 1 242 ? 8.992 -15.859 -22.125 1 97.25 242 ASP B C 1
ATOM 3787 O O . ASP B 1 242 ? 9.688 -15.914 -23.141 1 97.25 242 ASP B O 1
ATOM 3791 N N . LEU B 1 243 ? 9.102 -14.844 -21.266 1 97.19 243 LEU B N 1
ATOM 3792 C CA . LEU B 1 243 ? 9.969 -13.688 -21.453 1 97.19 243 LEU B CA 1
ATOM 3793 C C . LEU B 1 243 ? 11.391 -14.125 -21.797 1 97.19 243 LEU B C 1
ATOM 3795 O O . LEU B 1 243 ? 12.031 -13.547 -22.672 1 97.19 243 LEU B O 1
ATOM 3799 N N . LEU B 1 244 ? 11.922 -15.133 -21.141 1 95.69 244 LEU B N 1
ATOM 3800 C CA . LEU B 1 244 ? 13.328 -15.531 -21.234 1 95.69 244 LEU B CA 1
ATOM 3801 C C . LEU B 1 244 ? 13.586 -16.312 -22.516 1 95.69 244 LEU B C 1
ATOM 3803 O O . LEU B 1 244 ? 14.742 -16.531 -22.891 1 95.69 244 LEU B O 1
ATOM 3807 N N . ASN B 1 245 ? 12.57 -16.719 -23.172 1 91.81 245 ASN B N 1
ATOM 3808 C CA . ASN B 1 245 ? 12.695 -17.406 -24.453 1 91.81 245 ASN B CA 1
ATOM 3809 C C . ASN B 1 245 ? 12.539 -16.438 -25.625 1 91.81 245 ASN B C 1
ATOM 3811 O O . ASN B 1 245 ? 12.711 -16.828 -26.781 1 91.81 245 ASN B O 1
ATOM 3815 N N . LEU B 1 246 ? 12.141 -15.234 -25.328 1 83.44 246 LEU B N 1
ATOM 3816 C CA . LEU B 1 246 ? 11.969 -14.219 -26.359 1 83.44 246 LEU B CA 1
ATOM 3817 C C . LEU B 1 246 ? 13.312 -13.594 -26.734 1 83.44 246 LEU B C 1
ATOM 3819 O O . LEU B 1 246 ? 14.234 -13.555 -25.922 1 83.44 246 LEU B O 1
ATOM 3823 N N . PRO B 1 247 ? 13.484 -13.297 -28.125 1 73.25 247 PRO B N 1
ATOM 3824 C CA . PRO B 1 247 ? 14.742 -12.648 -28.516 1 73.25 247 PRO B CA 1
ATOM 3825 C C . PRO B 1 247 ? 14.984 -11.336 -27.766 1 73.25 247 PRO B C 1
ATOM 3827 O O . PRO B 1 247 ? 14.031 -10.703 -27.297 1 73.25 247 PRO B O 1
ATOM 3830 N N . ASN B 1 248 ? 16.281 -11.023 -27.266 1 66.44 248 ASN B N 1
ATOM 3831 C CA . ASN B 1 248 ? 16.703 -9.875 -26.469 1 66.44 248 ASN B CA 1
ATOM 3832 C C . ASN B 1 248 ? 16.094 -8.578 -26.984 1 66.44 248 ASN B C 1
ATOM 3834 O O . ASN B 1 248 ? 15.867 -7.645 -26.203 1 66.44 248 ASN B O 1
ATOM 3838 N N . GLY B 1 249 ? 16.094 -8.273 -28.156 1 55.09 249 GLY B N 1
ATOM 3839 C CA . GLY B 1 249 ? 15.75 -6.98 -28.734 1 55.09 249 GLY B CA 1
ATOM 3840 C C . GLY B 1 249 ? 14.273 -6.66 -28.625 1 55.09 249 GLY B C 1
ATOM 3841 O O . GLY B 1 249 ? 13.852 -5.543 -28.922 1 55.09 249 GLY B O 1
ATOM 3842 N N . GLY B 1 250 ? 13.328 -7.48 -28.312 1 48.16 250 GLY B N 1
ATOM 3843 C CA . GLY B 1 250 ? 11.93 -7.113 -28.453 1 48.16 250 GLY B CA 1
ATOM 3844 C C . GLY B 1 250 ? 11.297 -6.652 -27.156 1 48.16 250 GLY B C 1
ATOM 3845 O O . GLY B 1 250 ? 11.32 -7.375 -26.156 1 48.16 250 GLY B O 1
ATOM 3846 N N . CYS B 1 251 ? 11.648 -5.383 -26.719 1 47.78 251 CYS B N 1
ATOM 3847 C CA . CYS B 1 251 ? 10.758 -4.883 -25.672 1 47.78 251 CYS B CA 1
ATOM 3848 C C . CYS B 1 251 ? 9.305 -5.199 -25.984 1 47.78 251 CYS B C 1
ATOM 3850 O O . CYS B 1 251 ? 8.789 -4.789 -27.031 1 47.78 251 CYS B O 1
ATOM 3852 N N . LEU B 1 252 ? 8.742 -6.238 -25.422 1 51.56 252 LEU B N 1
ATOM 3853 C CA . LEU B 1 252 ? 7.316 -6.438 -25.672 1 51.56 252 LEU B CA 1
ATOM 3854 C C . LEU B 1 252 ? 6.5 -5.262 -25.156 1 51.56 252 LEU B C 1
ATOM 3856 O O . LEU B 1 252 ? 6.762 -4.754 -24.062 1 51.56 252 LEU B O 1
ATOM 3860 N N . GLN B 1 253 ? 6.141 -4.164 -26.016 1 37.97 253 GLN B N 1
ATOM 3861 C CA . GLN B 1 253 ? 5.363 -2.973 -25.703 1 37.97 253 GLN B CA 1
ATOM 3862 C C . GLN B 1 253 ? 4.297 -3.277 -24.656 1 37.97 253 GLN B C 1
ATOM 3864 O O . GLN B 1 253 ? 3.705 -4.359 -24.656 1 37.97 253 GLN B O 1
#

Radius of gyration: 23.14 Å; Cα contacts (8 Å, |Δi|>4): 1159; chains: 2; bounding box: 53×65×60 Å